Protein AF-0000000085304935 (afdb_homodimer)

Radius of gyration: 28.56 Å; Cα contacts (8 Å, |Δi|>4): 1332; chains: 2; bounding box: 66×87×58 Å

pLDDT: mean 94.13, std 6.06, range [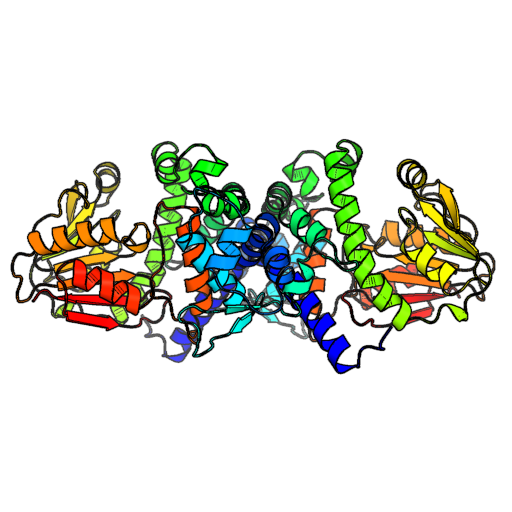39.25, 98.75]

Nearest PDB structures (foldseek):
  7v6j-assembly1_A  TM=9.167E-01  e=1.301E-33  Ligusticum chuanxiong
  5cvu-assembly2_C  TM=9.079E-01  e=6.067E-32  Clarkia breweri
  3reo-assembly1_C  TM=8.860E-01  e=3.228E-32  Clarkia breweri
  5xoh-assembly1_A-2  TM=9.089E-01  e=1.878E-29  Kitagawia praeruptora
  7vb8-assembly1_A  TM=9.303E-01  e=1.480E-28  Sorghum bicolor

Sequence (708 aa):
MSTLTKREHDEIIRGQERFLELLLGGLSSVALRCALQLNIADIINSHDGPITLSQIAQGIGSTSLNLNGLSRLMRFLVRKQIFDEVRQAEHEEPLYSLNQCSLCLLKDKSDTLAPYGMEITTPHIFSCLCNLNLSIKEGGTTSFKTYGYEIWDLLNHDPQENKSFNESMACLTAIEIDAIMSSYDFSSLKGTLVDVAGGIGVTLNKIVTTYPHLKGINFDLPRVISSAPSYEGVSHVEGDMLTYVPPGDSFLIKKILHNWGDDKCVQLLRNCGESMINKRSGKVIIVDIILNPKGEDVFDEVRINMDMVMLAFFDGGKERTEVEWKKVLEEAGFPHYNFIKTPSFVSIIEAYMEMSTLTKREHDEIIRGQERFLELLLGGLSSVALRCALQLNIADIINSHDGPITLSQIAQGIGSTSLNLNGLSRLMRFLVRKQIFDEVRQAEHEEPLYSLNQCSLCLLKDKSDTLAPYGMEITTPHIFSCLCNLNLSIKEGGTTSFKTYGYEIWDLLNHDPQENKSFNESMACLTAIEIDAIMSSYDFSSLKGTLVDVAGGIGVTLNKIVTTYPHLKGINFDLPRVISSAPSYEGVSHVEGDMLTYVPPGDSFLIKKILHNWGDDKCVQLLRNCGESMINKRSGKVIIVDIILNPKGEDVFDEVRINMDMVMLAFFDGGKERTEVEWKKVLEEAGFPHYNFIKTPSFVSIIEAYME

InterPro domains:
  IPR001077 O-methyltransferase, C-terminal domain [PF00891] (136-334)
  IPR012967 Caffeic acid 3-O-methyltransferase-like, dimerisation domain [PF08100] (21-108)
  IPR016461 O-methyltransferase-like [PIRSF005739] (4-353)
  IPR016461 O-methyltransferase-like [PS51683] (20-353)
  IPR016461 O-methyltransferase-like [PTHR11746] (29-334)
  IPR029063 S-adenosyl-L-methionine-dependent methyltransferase superfamily [G3DSA:3.40.50.150] (107-353)
  IPR029063 S-adenosyl-L-methionine-dependent methyltransferase superfamily [SSF53335] (110-352)
  IPR036388 Winged helix-like DNA-binding domain superfamily [G3DSA:1.10.10.10] (2-105)
  IPR036390 Winged helix DNA-binding domain superfamily [SSF46785] (9-109)

Structure (mmCIF, N/CA/C/O backbone):
data_AF-0000000085304935-model_v1
#
loop_
_entity.id
_entity.type
_entity.pdbx_description
1 polymer O-methyltransferase
#
loop_
_atom_site.group_PDB
_atom_site.id
_atom_site.type_symbol
_atom_site.label_atom_id
_atom_site.label_alt_id
_atom_site.label_comp_id
_atom_site.label_asym_id
_atom_site.label_entity_id
_atom_site.label_seq_id
_atom_site.pdbx_PDB_ins_code
_atom_site.Cartn_x
_atom_site.Cartn_y
_atom_site.Cartn_z
_atom_site.occupancy
_atom_site.B_iso_or_equiv
_atom_site.auth_seq_id
_atom_site.auth_comp_id
_atom_site.auth_asym_id
_atom_site.auth_atom_id
_atom_site.pdbx_PDB_model_num
ATOM 1 N N . MET A 1 1 ? 23.766 30.328 0.662 1 39.25 1 MET A N 1
ATOM 2 C CA . MET A 1 1 ? 23 29.125 0.379 1 39.25 1 MET A CA 1
ATOM 3 C C . MET A 1 1 ? 22.453 29.141 -1.047 1 39.25 1 MET A C 1
ATOM 5 O O . MET A 1 1 ? 21.703 30.047 -1.415 1 39.25 1 MET A O 1
ATOM 9 N N . SER A 1 2 ? 23.094 28.625 -1.931 1 50.12 2 SER A N 1
ATOM 10 C CA . SER A 1 2 ? 22.828 28.734 -3.361 1 50.12 2 SER A CA 1
ATOM 11 C C . SER A 1 2 ? 21.344 28.5 -3.662 1 50.12 2 SER A C 1
ATOM 13 O O . SER A 1 2 ? 20.75 27.547 -3.152 1 50.12 2 SER A O 1
ATOM 15 N N . THR A 1 3 ? 20.594 29.516 -3.994 1 66.94 3 THR A N 1
ATOM 16 C CA . THR A 1 3 ? 19.188 29.625 -4.312 1 66.94 3 THR A CA 1
ATOM 17 C C . THR A 1 3 ? 18.781 28.547 -5.328 1 66.94 3 THR A C 1
ATOM 19 O O . THR A 1 3 ? 19.344 28.484 -6.418 1 66.94 3 THR A O 1
ATOM 22 N N . LEU A 1 4 ? 18.188 27.453 -4.895 1 76.25 4 LEU A N 1
ATOM 23 C CA . LEU A 1 4 ? 17.688 26.422 -5.797 1 76.25 4 LEU A CA 1
ATOM 24 C C . LEU A 1 4 ? 16.953 27.062 -6.977 1 76.25 4 LEU A C 1
ATOM 26 O O . LEU A 1 4 ? 16.234 28.047 -6.812 1 76.25 4 LEU A O 1
ATOM 30 N N . THR A 1 5 ? 17.297 26.641 -8.172 1 85.31 5 THR A N 1
ATOM 31 C CA . THR A 1 5 ? 16.516 27.016 -9.344 1 85.31 5 THR A CA 1
ATOM 32 C C . THR A 1 5 ? 15.094 26.5 -9.227 1 85.31 5 THR A C 1
ATOM 34 O O . THR A 1 5 ? 14.805 25.625 -8.391 1 85.31 5 THR A O 1
ATOM 37 N N . LYS A 1 6 ? 14.211 27.125 -9.945 1 85.44 6 LYS A N 1
ATOM 38 C CA . LYS A 1 6 ? 12.828 26.656 -9.969 1 85.44 6 LYS A CA 1
ATOM 39 C C . LYS A 1 6 ? 12.758 25.156 -10.297 1 85.44 6 LYS A C 1
ATOM 41 O O . LYS A 1 6 ? 11.969 24.422 -9.695 1 85.44 6 LYS A O 1
ATOM 46 N N . ARG A 1 7 ? 13.594 24.766 -11.258 1 85.44 7 ARG A N 1
ATOM 47 C CA . ARG A 1 7 ? 13.617 23.359 -11.672 1 85.44 7 ARG A CA 1
ATOM 48 C C . ARG A 1 7 ? 14.016 22.453 -10.523 1 85.44 7 ARG A C 1
ATOM 50 O O . ARG A 1 7 ? 13.43 21.391 -10.328 1 85.44 7 ARG A O 1
ATOM 57 N N . GLU A 1 8 ? 15.031 22.797 -9.852 1 88.5 8 GLU A N 1
ATOM 58 C CA . GLU A 1 8 ? 15.508 22.016 -8.719 1 88.5 8 GLU A CA 1
ATOM 59 C C . GLU A 1 8 ? 14.445 21.906 -7.633 1 88.5 8 GLU A C 1
ATOM 61 O O . GLU A 1 8 ? 14.258 20.844 -7.039 1 88.5 8 GLU A O 1
ATOM 66 N N . HIS A 1 9 ? 13.805 23.016 -7.445 1 88.62 9 HIS A N 1
ATOM 67 C CA . HIS A 1 9 ? 12.719 23.016 -6.465 1 88.62 9 HIS A CA 1
ATOM 68 C C . HIS A 1 9 ? 11.602 22.062 -6.871 1 88.62 9 HIS A C 1
ATOM 70 O O . HIS A 1 9 ? 11.078 21.328 -6.039 1 88.62 9 HIS A O 1
ATOM 76 N N . ASP A 1 10 ? 11.281 22.094 -8.094 1 90.88 10 ASP A N 1
ATOM 77 C CA . ASP A 1 10 ? 10.234 21.219 -8.617 1 90.88 10 ASP A CA 1
ATOM 78 C C . ASP A 1 10 ? 10.617 19.75 -8.484 1 90.88 10 ASP A C 1
ATOM 80 O O . ASP A 1 10 ? 9.766 18.906 -8.203 1 90.88 10 ASP A O 1
ATOM 84 N N . GLU A 1 11 ? 11.883 19.5 -8.672 1 92.75 11 GLU A N 1
ATOM 85 C CA . GLU A 1 11 ? 12.359 18.125 -8.562 1 92.75 11 GLU A CA 1
ATOM 86 C C . GLU A 1 11 ? 12.281 17.625 -7.117 1 92.75 11 GLU A C 1
ATOM 88 O O . GLU A 1 11 ? 11.969 16.469 -6.871 1 92.75 11 GLU A O 1
ATOM 93 N N . ILE A 1 12 ? 12.594 18.516 -6.219 1 92.56 12 ILE A N 1
ATOM 94 C CA . ILE A 1 12 ? 12.5 18.172 -4.805 1 92.56 12 ILE A CA 1
ATOM 95 C C . ILE A 1 12 ? 11.055 17.844 -4.438 1 92.56 12 ILE A C 1
ATOM 97 O O . ILE A 1 12 ? 10.781 16.844 -3.781 1 92.56 12 ILE A O 1
ATOM 101 N N . ILE A 1 13 ? 10.156 18.641 -4.918 1 92.81 13 ILE A N 1
ATOM 102 C CA . ILE A 1 13 ? 8.734 18.469 -4.641 1 92.81 13 ILE A CA 1
ATOM 103 C C . ILE A 1 13 ? 8.234 17.156 -5.238 1 92.81 13 ILE A C 1
ATOM 105 O O . ILE A 1 13 ? 7.5 16.422 -4.59 1 92.81 13 ILE A O 1
ATOM 109 N N . ARG A 1 14 ? 8.711 16.891 -6.402 1 93.69 14 ARG A N 1
ATOM 110 C CA . ARG A 1 14 ? 8.312 15.648 -7.055 1 93.69 14 ARG A CA 1
ATOM 111 C C . ARG A 1 14 ? 8.852 14.43 -6.305 1 93.69 14 ARG A C 1
ATOM 113 O O . ARG A 1 14 ? 8.188 13.391 -6.238 1 93.69 14 ARG A O 1
ATOM 120 N N . GLY A 1 15 ? 10.047 14.531 -5.801 1 95.38 15 GLY A N 1
ATOM 121 C CA . GLY A 1 15 ? 10.617 13.477 -4.984 1 95.38 15 GLY A CA 1
ATOM 122 C C . GLY A 1 15 ? 9.836 13.211 -3.711 1 95.38 15 GLY A C 1
ATOM 123 O O . GLY A 1 15 ? 9.57 12.062 -3.361 1 95.38 15 GLY A O 1
ATOM 124 N N . GLN A 1 16 ? 9.414 14.281 -3.045 1 95.25 16 GLN A N 1
ATOM 125 C CA . GLN A 1 16 ? 8.617 14.172 -1.824 1 95.25 16 GLN A CA 1
ATOM 126 C C . GLN A 1 16 ? 7.25 13.562 -2.109 1 95.25 16 GLN A C 1
ATOM 128 O O . GLN A 1 16 ? 6.781 12.703 -1.359 1 95.25 16 GLN A O 1
ATOM 133 N N . GLU A 1 17 ? 6.684 14.023 -3.211 1 95.94 17 GLU A N 1
ATOM 134 C CA . GLU A 1 17 ? 5.391 13.492 -3.621 1 95.94 17 GLU A CA 1
ATOM 135 C C . GLU A 1 17 ? 5.477 11.992 -3.904 1 95.94 17 GLU A C 1
ATOM 137 O O . GLU A 1 17 ? 4.625 11.219 -3.455 1 95.94 17 GLU A O 1
ATOM 142 N N . ARG A 1 18 ? 6.457 11.625 -4.637 1 96.25 18 ARG A N 1
ATOM 143 C CA . ARG A 1 18 ? 6.652 10.219 -4.969 1 96.25 18 ARG A CA 1
ATOM 144 C C . ARG A 1 18 ? 6.852 9.383 -3.711 1 96.25 18 ARG A C 1
ATOM 146 O O . ARG A 1 18 ? 6.27 8.305 -3.574 1 96.25 18 ARG A O 1
ATOM 153 N N . PHE A 1 19 ? 7.672 9.898 -2.83 1 97.69 19 PHE A N 1
ATOM 154 C CA . PHE A 1 19 ? 7.922 9.219 -1.565 1 97.69 19 PHE A CA 1
ATOM 155 C C . PHE A 1 19 ? 6.625 9.008 -0.798 1 97.69 19 PHE A C 1
ATOM 157 O O . PHE A 1 19 ? 6.309 7.883 -0.401 1 97.69 19 PHE A O 1
ATOM 164 N N . LEU A 1 20 ? 5.848 10.023 -0.628 1 97.69 20 LEU A N 1
ATOM 165 C CA . LEU A 1 20 ? 4.629 9.961 0.171 1 97.69 20 LEU A CA 1
ATOM 166 C C . LEU A 1 20 ? 3.576 9.094 -0.511 1 97.69 20 LEU A C 1
ATOM 168 O O . LEU A 1 20 ? 2.846 8.359 0.155 1 97.69 20 LEU A O 1
ATOM 172 N N . GLU A 1 21 ? 3.512 9.195 -1.808 1 96.56 21 GLU A N 1
ATOM 173 C CA . GLU A 1 21 ? 2.561 8.383 -2.562 1 96.56 21 GLU A CA 1
ATOM 174 C C . GLU A 1 21 ? 2.82 6.895 -2.365 1 96.56 21 GLU A C 1
ATOM 176 O O . GLU A 1 21 ? 1.894 6.125 -2.098 1 96.56 21 GLU A O 1
ATOM 181 N N . LEU A 1 22 ? 4.055 6.484 -2.475 1 97.25 22 LEU A N 1
ATOM 182 C CA . LEU A 1 22 ? 4.418 5.078 -2.32 1 97.25 22 LEU A CA 1
ATOM 183 C C . LEU A 1 22 ? 4.266 4.637 -0.868 1 97.25 22 LEU A C 1
ATOM 185 O O . LEU A 1 22 ? 3.816 3.521 -0.599 1 97.25 22 LEU A O 1
ATOM 189 N N . LEU A 1 23 ? 4.617 5.535 0.015 1 97.88 23 LEU A N 1
ATOM 190 C CA . LEU A 1 23 ? 4.543 5.238 1.441 1 97.88 23 LEU A CA 1
ATOM 191 C C . LEU A 1 23 ? 3.105 4.973 1.869 1 97.88 23 LEU A C 1
ATOM 193 O O . LEU A 1 23 ? 2.848 4.074 2.67 1 97.88 23 LEU A O 1
ATOM 197 N N . LEU A 1 24 ? 2.186 5.703 1.32 1 97.38 24 LEU A N 1
ATOM 198 C CA . LEU A 1 24 ? 0.783 5.609 1.71 1 97.38 24 LEU A CA 1
ATOM 199 C C . LEU A 1 24 ? 0.027 4.656 0.789 1 97.38 24 LEU A C 1
ATOM 201 O O . LEU A 1 24 ? -1.204 4.59 0.832 1 97.38 24 LEU A O 1
ATOM 205 N N . GLY A 1 25 ? 0.76 3.932 -0.048 1 94.44 25 GLY A N 1
ATOM 206 C CA . GLY A 1 25 ? 0.155 3.033 -1.018 1 94.44 25 GLY A CA 1
ATOM 207 C C . GLY A 1 25 ? -0.678 1.938 -0.377 1 94.44 25 GLY A C 1
ATOM 208 O O . GLY A 1 25 ? -1.631 1.442 -0.982 1 94.44 25 GLY A O 1
ATOM 209 N N . GLY A 1 26 ? -0.376 1.583 0.882 1 95.88 26 GLY A N 1
ATOM 210 C CA . GLY A 1 26 ? -1.104 0.546 1.595 1 95.88 26 GLY A CA 1
ATOM 211 C C . GLY A 1 26 ? -2.549 0.917 1.877 1 95.88 26 GLY A C 1
ATOM 212 O O . GLY A 1 26 ? -3.373 0.047 2.162 1 95.88 26 GLY A O 1
ATOM 213 N N . LEU A 1 27 ? -2.912 2.178 1.748 1 97.5 27 LEU A N 1
ATOM 214 C CA . LEU A 1 27 ? -4.277 2.611 2.031 1 97.5 27 LEU A CA 1
ATOM 215 C C . LEU A 1 27 ? -5.242 2.1 0.966 1 97.5 27 LEU A C 1
ATOM 217 O O . LEU A 1 27 ? -6.43 1.908 1.238 1 97.5 27 LEU A O 1
ATOM 221 N N . SER A 1 28 ? -4.77 1.862 -0.276 1 97.5 28 SER A N 1
ATOM 222 C CA . SER A 1 28 ? -5.613 1.242 -1.293 1 97.5 28 SER A CA 1
ATOM 223 C C . SER A 1 28 ? -5.988 -0.185 -0.905 1 97.5 28 SER A C 1
ATOM 225 O O . SER A 1 28 ? -7.125 -0.613 -1.117 1 97.5 28 SER A O 1
ATOM 227 N N . SER A 1 29 ? -5.004 -0.912 -0.339 1 97.38 29 SER A N 1
ATOM 228 C CA . SER A 1 29 ? -5.266 -2.268 0.134 1 97.38 29 SER A CA 1
ATOM 229 C C . SER A 1 29 ? -6.309 -2.271 1.248 1 97.38 29 SER A C 1
ATOM 231 O O . SER A 1 29 ? -7.227 -3.094 1.242 1 97.38 29 SER A O 1
ATOM 233 N N . VAL A 1 30 ? -6.152 -1.321 2.137 1 97.06 30 VAL A N 1
ATOM 234 C CA . VAL A 1 30 ? -7.047 -1.192 3.281 1 97.06 30 VAL A CA 1
ATOM 235 C C . VAL A 1 30 ? -8.453 -0.833 2.803 1 97.06 30 VAL A C 1
ATOM 237 O O . VAL A 1 30 ? -9.445 -1.359 3.316 1 97.06 30 VAL A O 1
ATOM 240 N N . ALA A 1 31 ? -8.516 0.048 1.853 1 98.25 31 ALA A N 1
ATOM 241 C CA . ALA A 1 31 ? -9.805 0.468 1.317 1 98.25 31 ALA A CA 1
ATOM 242 C C . ALA A 1 31 ? -10.516 -0.693 0.628 1 98.25 31 ALA A C 1
ATOM 244 O O . ALA A 1 31 ? -11.734 -0.844 0.752 1 98.25 31 ALA A O 1
ATOM 245 N N . LEU A 1 32 ? -9.797 -1.498 -0.101 1 98.44 32 LEU A N 1
ATOM 246 C CA . LEU A 1 32 ? -10.367 -2.668 -0.758 1 98.44 32 LEU A CA 1
ATOM 247 C C . LEU A 1 32 ? -10.883 -3.672 0.269 1 98.44 32 LEU A C 1
ATOM 249 O O . LEU A 1 32 ? -11.977 -4.223 0.113 1 98.44 32 LEU A O 1
ATOM 253 N N . ARG A 1 33 ? -10.102 -3.902 1.305 1 98 33 ARG A N 1
ATOM 254 C CA . ARG A 1 33 ? -10.539 -4.781 2.383 1 98 33 ARG A CA 1
ATOM 255 C C . ARG A 1 33 ? -11.82 -4.262 3.023 1 98 33 ARG A C 1
ATOM 257 O O . ARG A 1 33 ? -12.75 -5.031 3.275 1 98 33 ARG A O 1
ATOM 264 N N . CYS A 1 34 ? -11.852 -2.967 3.264 1 98.56 34 CYS A N 1
ATOM 265 C CA . CYS A 1 34 ? -13.031 -2.344 3.852 1 98.56 34 CYS A CA 1
ATOM 266 C C . CYS A 1 34 ? -14.25 -2.539 2.963 1 98.56 34 CYS A C 1
ATOM 268 O O . CYS A 1 34 ? -15.336 -2.877 3.449 1 98.56 34 CYS A O 1
ATOM 270 N N . ALA A 1 35 ? -14.109 -2.301 1.646 1 98.75 35 ALA A N 1
ATOM 271 C CA . ALA A 1 35 ? -15.195 -2.484 0.689 1 98.75 35 ALA A CA 1
ATOM 272 C C . ALA A 1 35 ? -15.703 -3.922 0.706 1 98.75 35 ALA A C 1
ATOM 274 O O . ALA A 1 35 ? -16.906 -4.164 0.602 1 98.75 35 ALA A O 1
ATOM 275 N N . LEU A 1 36 ? -14.781 -4.871 0.833 1 98.5 36 LEU A N 1
ATOM 276 C CA . LEU A 1 36 ? -15.133 -6.285 0.908 1 98.5 36 LEU A CA 1
ATOM 277 C C . LEU A 1 36 ? -15.922 -6.578 2.182 1 98.5 36 LEU A C 1
ATOM 279 O O . LEU A 1 36 ? -16.953 -7.246 2.137 1 98.5 36 LEU A O 1
ATOM 283 N N . GLN A 1 37 ? -15.438 -6.047 3.283 1 98.19 37 GLN A N 1
ATOM 284 C CA . GLN A 1 37 ? -16.031 -6.336 4.586 1 98.19 37 GLN A CA 1
ATOM 285 C C . GLN A 1 37 ? -17.406 -5.68 4.723 1 98.19 37 GLN A C 1
ATOM 287 O O . GLN A 1 37 ? -18.281 -6.199 5.418 1 98.19 37 GLN A O 1
ATOM 292 N N . LEU A 1 38 ? -17.609 -4.602 4.023 1 98.56 38 LEU A N 1
ATOM 293 C CA . LEU A 1 38 ? -18.906 -3.908 4.059 1 98.56 38 LEU A CA 1
ATOM 294 C C . LEU A 1 38 ? -19.812 -4.402 2.941 1 98.56 38 LEU A C 1
ATOM 296 O O . LEU A 1 38 ? -20.938 -3.93 2.803 1 98.56 38 LEU A O 1
ATOM 300 N N . ASN A 1 39 ? -19.359 -5.297 2.072 1 98.44 39 ASN A N 1
ATOM 301 C CA . ASN A 1 39 ? -20.109 -5.922 0.987 1 98.44 39 ASN A CA 1
ATOM 302 C C . ASN A 1 39 ? -20.578 -4.891 -0.03 1 98.44 39 ASN A C 1
ATOM 304 O O . ASN A 1 39 ? -21.688 -5.008 -0.569 1 98.44 39 ASN A O 1
ATOM 308 N N . ILE A 1 40 ? -19.797 -3.875 -0.303 1 98.75 40 ILE A N 1
ATOM 309 C CA . ILE A 1 40 ? -20.234 -2.732 -1.099 1 98.75 40 ILE A CA 1
ATOM 310 C C . ILE A 1 40 ? -20.531 -3.182 -2.529 1 98.75 40 ILE A C 1
ATOM 312 O O . ILE A 1 40 ? -21.578 -2.848 -3.094 1 98.75 40 ILE A O 1
ATOM 316 N N . ALA A 1 41 ? -19.594 -3.92 -3.137 1 98.69 41 ALA A N 1
ATOM 317 C CA . ALA A 1 41 ? -19.781 -4.371 -4.512 1 98.69 41 ALA A CA 1
ATOM 318 C C . ALA A 1 41 ? -21.031 -5.246 -4.637 1 98.69 41 ALA A C 1
ATOM 320 O O . ALA A 1 41 ? -21.812 -5.102 -5.582 1 98.69 41 ALA A O 1
ATOM 321 N N . ASP A 1 42 ? -21.219 -6.137 -3.678 1 98.69 42 ASP A N 1
ATOM 322 C CA . ASP A 1 42 ? -22.375 -7.027 -3.693 1 98.69 42 ASP A CA 1
ATOM 323 C C . ASP A 1 42 ? -23.672 -6.242 -3.543 1 98.69 42 ASP A C 1
ATOM 325 O O . ASP A 1 42 ? -24.672 -6.57 -4.172 1 98.69 42 ASP A O 1
ATOM 329 N N . ILE A 1 43 ? -23.672 -5.25 -2.672 1 98.62 43 ILE A N 1
ATOM 330 C CA . ILE A 1 43 ? -24.844 -4.395 -2.477 1 98.62 43 ILE A CA 1
ATOM 331 C C . ILE A 1 43 ? -25.188 -3.693 -3.785 1 98.62 43 ILE A C 1
ATOM 333 O O . ILE A 1 43 ? -26.344 -3.709 -4.215 1 98.62 43 ILE A O 1
ATOM 337 N N . ILE A 1 44 ? -24.219 -3.07 -4.445 1 98.31 44 ILE A N 1
ATOM 338 C CA . ILE A 1 44 ? -24.469 -2.375 -5.707 1 98.31 44 ILE A CA 1
ATOM 339 C C . ILE A 1 44 ? -24.969 -3.367 -6.754 1 98.31 44 ILE A C 1
ATOM 341 O O . ILE A 1 44 ? -25.922 -3.078 -7.488 1 98.31 44 ILE A O 1
ATOM 345 N N . ASN A 1 45 ? -24.344 -4.543 -6.797 1 98 45 ASN A N 1
ATOM 346 C CA . ASN A 1 45 ? -24.688 -5.57 -7.773 1 98 45 ASN A CA 1
ATOM 347 C C . ASN A 1 45 ? -26.125 -6.066 -7.594 1 98 45 ASN A C 1
ATOM 349 O O . ASN A 1 45 ? -26.719 -6.613 -8.523 1 98 45 ASN A O 1
ATOM 353 N N . SER A 1 46 ? -26.703 -5.949 -6.457 1 97.75 46 SER A N 1
ATOM 354 C CA . SER A 1 46 ? -28.031 -6.445 -6.164 1 97.75 46 SER A CA 1
ATOM 355 C C . SER A 1 46 ? -29.109 -5.508 -6.707 1 97.75 46 SER A C 1
ATOM 357 O O . SER A 1 46 ? -30.297 -5.828 -6.68 1 97.75 46 SER A O 1
ATOM 359 N N . HIS A 1 47 ? -28.734 -4.375 -7.234 1 96.56 47 HIS A N 1
ATOM 360 C CA . HIS A 1 47 ? -29.656 -3.41 -7.828 1 96.56 47 HIS A CA 1
ATOM 361 C C . HIS A 1 47 ? -29.531 -3.389 -9.344 1 96.56 47 HIS A C 1
ATOM 363 O O . HIS A 1 47 ? -28.516 -3.814 -9.898 1 96.56 47 HIS A O 1
ATOM 369 N N . ASP A 1 48 ? -30.672 -2.895 -9.945 1 93 48 ASP A N 1
ATOM 370 C CA . ASP A 1 48 ? -30.656 -2.732 -11.398 1 93 48 ASP A CA 1
ATOM 371 C C . ASP A 1 48 ? -30.016 -1.404 -11.797 1 93 48 ASP A C 1
ATOM 373 O O . ASP A 1 48 ? -30.703 -0.38 -11.875 1 93 48 ASP A O 1
ATOM 377 N N . GLY A 1 49 ? -28.703 -1.378 -11.812 1 93 49 GLY A N 1
ATOM 378 C CA . GLY A 1 49 ? -28.031 -0.169 -12.25 1 93 49 GLY A CA 1
ATOM 379 C C . GLY A 1 49 ? -27.312 0.551 -11.117 1 93 49 GLY A C 1
ATOM 380 O O . GLY A 1 49 ? -27.156 -0.003 -10.023 1 93 49 GLY A O 1
ATOM 381 N N . PRO A 1 50 ? -26.844 1.805 -11.375 1 96.19 50 PRO A N 1
ATOM 382 C CA . PRO A 1 50 ? -26.141 2.598 -10.367 1 96.19 50 PRO A CA 1
ATOM 383 C C . PRO A 1 50 ? -27.047 2.986 -9.195 1 96.19 50 PRO A C 1
ATOM 385 O O . PRO A 1 50 ? -28.234 3.205 -9.375 1 96.19 50 PRO A O 1
ATOM 388 N N . ILE A 1 51 ? -26.453 3.098 -8.023 1 97 51 ILE A N 1
ATOM 389 C CA . ILE A 1 51 ? -27.266 3.373 -6.848 1 97 51 ILE A CA 1
ATOM 390 C C . ILE A 1 51 ? -26.641 4.5 -6.035 1 97 51 ILE A C 1
ATOM 392 O O . ILE A 1 51 ? -25.469 4.828 -6.227 1 97 51 ILE A O 1
ATOM 396 N N . THR A 1 52 ? -27.422 5.074 -5.129 1 96.19 52 THR A N 1
ATOM 397 C CA . THR A 1 52 ? -26.984 6.211 -4.32 1 96.19 52 THR A CA 1
ATOM 398 C C . THR A 1 52 ? -26.219 5.738 -3.094 1 96.19 52 THR A C 1
ATOM 400 O O . THR A 1 52 ? -26.234 4.551 -2.76 1 96.19 52 THR A O 1
ATOM 403 N N . LEU A 1 53 ? -25.578 6.703 -2.43 1 96.69 53 LEU A N 1
ATOM 404 C CA . LEU A 1 53 ? -24.906 6.418 -1.165 1 96.69 53 LEU A CA 1
ATOM 405 C C . LEU A 1 53 ? -25.891 5.895 -0.131 1 96.69 53 LEU A C 1
ATOM 407 O O . LEU A 1 53 ? -25.578 5 0.65 1 96.69 53 LEU A O 1
ATOM 411 N N . SER A 1 54 ? -27.047 6.496 -0.096 1 95.75 54 SER A N 1
ATOM 412 C CA . SER A 1 54 ? -28.094 6.098 0.847 1 95.75 54 SER A CA 1
ATOM 413 C C . SER A 1 54 ? -28.5 4.645 0.641 1 95.75 54 SER A C 1
ATOM 415 O O . SER A 1 54 ? -28.75 3.922 1.607 1 95.75 54 SER A O 1
ATOM 417 N N . GLN A 1 55 ? -28.578 4.23 -0.614 1 96.62 55 GLN A N 1
ATOM 418 C CA . GLN A 1 55 ? -28.922 2.846 -0.915 1 96.62 55 GLN A CA 1
ATOM 419 C C . GLN A 1 55 ? -27.812 1.895 -0.488 1 96.62 55 GLN A C 1
ATOM 421 O O . GLN A 1 55 ? -28.078 0.795 0.002 1 96.62 55 GLN A O 1
ATOM 426 N N . ILE A 1 56 ? -26.578 2.285 -0.698 1 98.19 56 ILE A N 1
ATOM 427 C CA . ILE A 1 56 ? -25.469 1.486 -0.214 1 98.19 56 ILE A CA 1
ATOM 428 C C . ILE A 1 56 ? -25.531 1.364 1.307 1 98.19 56 ILE A C 1
ATOM 430 O O . ILE A 1 56 ? -25.375 0.271 1.855 1 98.19 56 ILE A O 1
ATOM 434 N N . ALA A 1 57 ? -25.797 2.506 1.982 1 97.81 57 ALA A N 1
ATOM 435 C CA . ALA A 1 57 ? -25.922 2.537 3.438 1 97.81 57 ALA A CA 1
ATOM 436 C C . ALA A 1 57 ? -27.016 1.591 3.92 1 97.81 57 ALA A C 1
ATOM 438 O O . ALA A 1 57 ? -26.828 0.858 4.895 1 97.81 57 ALA A O 1
ATOM 439 N N . GLN A 1 58 ? -28.125 1.623 3.256 1 97.56 58 GLN A N 1
ATOM 440 C CA . GLN A 1 58 ? -29.234 0.745 3.6 1 97.56 58 GLN A CA 1
ATOM 441 C C . GLN A 1 58 ? -28.859 -0.723 3.441 1 97.56 58 GLN A C 1
ATOM 443 O O . GLN A 1 58 ? -29.234 -1.564 4.254 1 97.56 58 GLN A O 1
ATOM 448 N N . GLY A 1 59 ? -28.125 -1.021 2.387 1 98.19 59 GLY A N 1
ATOM 449 C CA . GLY A 1 59 ? -27.672 -2.383 2.152 1 98.19 59 GLY A CA 1
ATOM 450 C C . GLY A 1 59 ? -26.719 -2.893 3.229 1 98.19 59 GLY A C 1
ATOM 451 O O . GLY A 1 59 ? -26.703 -4.09 3.529 1 98.19 59 GLY A O 1
ATOM 452 N N . ILE A 1 60 ? -25.891 -2.012 3.744 1 97.88 60 ILE A N 1
ATOM 453 C CA . ILE A 1 60 ? -24.984 -2.393 4.82 1 97.88 60 ILE A CA 1
ATOM 454 C C . ILE A 1 60 ? -25.781 -2.75 6.07 1 97.88 60 ILE A C 1
ATOM 456 O O . ILE A 1 60 ? -25.406 -3.648 6.824 1 97.88 60 ILE A O 1
ATOM 460 N N . GLY A 1 61 ? -26.859 -2.104 6.289 1 95.81 61 GLY A N 1
ATOM 461 C CA . GLY A 1 61 ? -27.844 -2.498 7.289 1 95.81 61 GLY A CA 1
ATOM 462 C C . GLY A 1 61 ? -27.375 -2.26 8.711 1 95.81 61 GLY A C 1
ATOM 463 O O . GLY A 1 61 ? -27.641 -3.068 9.602 1 95.81 61 GLY A O 1
ATOM 464 N N . SER A 1 62 ? -26.703 -1.201 8.984 1 95.62 62 SER A N 1
ATOM 465 C CA . SER A 1 62 ? -26.266 -0.854 10.328 1 95.62 62 SER A CA 1
ATOM 466 C C . SER A 1 62 ? -27.031 0.343 10.875 1 95.62 62 SER A C 1
ATOM 468 O O . SER A 1 62 ? -27.234 1.332 10.172 1 95.62 62 SER A O 1
ATOM 470 N N . THR A 1 63 ? -27.5 0.287 12.133 1 93.81 63 THR A N 1
ATOM 471 C CA . THR A 1 63 ? -28.281 1.3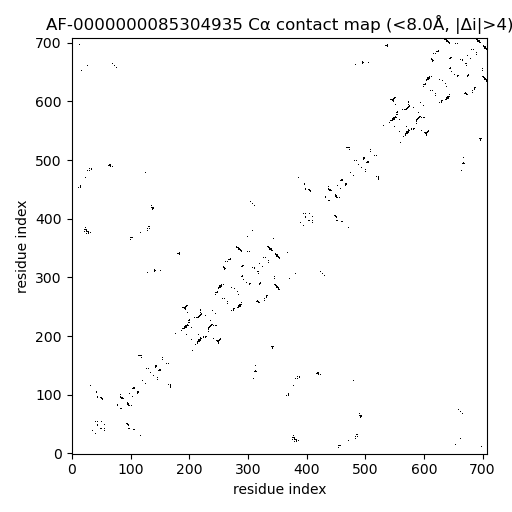45 12.766 1 93.81 63 THR A CA 1
ATOM 472 C C . THR A 1 63 ? -27.375 2.506 13.18 1 93.81 63 THR A C 1
ATOM 474 O O . THR A 1 63 ? -27.859 3.609 13.438 1 93.81 63 THR A O 1
ATOM 477 N N . SER A 1 64 ? -26.172 2.301 13.219 1 94.5 64 SER A N 1
ATOM 478 C CA . SER A 1 64 ? -25.234 3.326 13.672 1 94.5 64 SER A CA 1
ATOM 479 C C . SER A 1 64 ? -24.219 3.65 12.594 1 94.5 64 SER A C 1
ATOM 481 O O . SER A 1 64 ? -23.094 4.051 12.898 1 94.5 64 SER A O 1
ATOM 483 N N . LEU A 1 65 ? -24.609 3.457 11.391 1 96.75 65 LEU A N 1
ATOM 484 C CA . LEU A 1 65 ? -23.688 3.643 10.273 1 96.75 65 LEU A CA 1
ATOM 485 C C . LEU A 1 65 ? -23.172 5.074 10.227 1 96.75 65 LEU A C 1
ATOM 487 O O . LEU A 1 65 ? -23.953 6.027 10.32 1 96.75 65 LEU A O 1
ATOM 491 N N . ASN A 1 66 ? -21.859 5.184 10.18 1 96.38 66 ASN A N 1
ATOM 492 C CA . ASN A 1 66 ? -21.203 6.469 9.93 1 96.38 66 ASN A CA 1
ATOM 493 C C . ASN A 1 66 ? -21.281 6.848 8.453 1 96.38 66 ASN A C 1
ATOM 495 O O . ASN A 1 66 ? -20.344 6.594 7.695 1 96.38 66 ASN A O 1
ATOM 499 N N . LEU A 1 67 ? -22.328 7.551 8.086 1 95.81 67 LEU A N 1
ATOM 500 C CA . LEU A 1 67 ? -22.594 7.879 6.695 1 95.81 67 LEU A CA 1
ATOM 501 C C . LEU A 1 67 ? -21.5 8.75 6.113 1 95.81 67 LEU A C 1
ATOM 503 O O . LEU A 1 67 ? -21.141 8.625 4.938 1 95.81 67 LEU A O 1
ATOM 507 N N . ASN A 1 68 ? -21 9.664 6.922 1 94.81 68 ASN A N 1
ATOM 508 C CA . ASN A 1 68 ? -19.891 10.508 6.477 1 94.81 68 ASN A CA 1
ATOM 509 C C . ASN A 1 68 ? -18.656 9.68 6.141 1 94.81 68 ASN A C 1
ATOM 511 O O . ASN A 1 68 ? -18 9.922 5.125 1 94.81 68 ASN A O 1
ATOM 515 N N . GLY A 1 69 ? -18.328 8.703 7.051 1 96.44 69 GLY A N 1
ATOM 516 C CA . GLY A 1 69 ? -17.234 7.801 6.785 1 96.44 69 GLY A CA 1
ATOM 517 C C . GLY A 1 69 ? -17.422 6.977 5.527 1 96.44 69 GLY A C 1
ATOM 518 O O . GLY A 1 69 ? -16.469 6.797 4.75 1 96.44 69 GLY A O 1
ATOM 519 N N . LEU A 1 70 ? -18.656 6.512 5.32 1 97.81 70 LEU A N 1
ATOM 520 C CA . LEU A 1 70 ? -18.969 5.754 4.113 1 97.81 70 LEU A CA 1
ATOM 521 C C . LEU A 1 70 ? -18.781 6.613 2.867 1 97.81 70 LEU A C 1
ATOM 523 O O . LEU A 1 70 ? -18.219 6.152 1.867 1 97.81 70 LEU A O 1
ATOM 527 N N . SER A 1 71 ? -19.234 7.816 2.906 1 96.75 71 SER A N 1
ATOM 528 C CA . SER A 1 71 ? -19.094 8.742 1.791 1 96.75 71 SER A CA 1
ATOM 529 C C . SER A 1 71 ? -17.625 8.969 1.437 1 96.75 71 SER A C 1
ATOM 531 O O . SER A 1 71 ? -17.266 9 0.259 1 96.75 71 SER A O 1
ATOM 533 N N . ARG A 1 72 ? -16.797 9.156 2.391 1 96.81 72 ARG A N 1
ATOM 534 C CA . ARG A 1 72 ? -15.375 9.406 2.189 1 96.81 72 ARG A CA 1
ATOM 535 C C . ARG A 1 72 ? -14.672 8.156 1.655 1 96.81 72 ARG A C 1
ATOM 537 O O . ARG A 1 72 ? -13.781 8.258 0.811 1 96.81 72 ARG A O 1
ATOM 544 N N . LEU A 1 73 ? -15.055 6.957 2.182 1 97.94 73 LEU A N 1
ATOM 545 C CA . LEU A 1 73 ? -14.539 5.711 1.616 1 97.94 73 LEU A CA 1
ATOM 546 C C . LEU A 1 73 ? -14.891 5.605 0.136 1 97.94 73 LEU A C 1
ATOM 548 O O . LEU A 1 73 ? -14.039 5.273 -0.688 1 97.94 73 LEU A O 1
ATOM 552 N N . MET A 1 74 ? -16.172 5.906 -0.198 1 98.06 74 MET A N 1
ATOM 553 C CA . MET A 1 74 ? -16.609 5.816 -1.589 1 98.06 74 MET A CA 1
ATOM 554 C C . MET A 1 74 ? -15.852 6.816 -2.459 1 98.06 74 MET A C 1
ATOM 556 O O . MET A 1 74 ? -15.477 6.5 -3.59 1 98.06 74 MET A O 1
ATOM 560 N N . ARG A 1 75 ? -15.641 8.039 -1.956 1 96.44 75 ARG A N 1
ATOM 561 C CA . ARG A 1 75 ? -14.844 9.031 -2.674 1 96.44 75 ARG A CA 1
ATOM 562 C C . ARG A 1 75 ? -13.453 8.492 -2.99 1 96.44 75 ARG A C 1
ATOM 564 O O . ARG A 1 75 ? -12.945 8.68 -4.098 1 96.44 75 ARG A O 1
ATOM 571 N N . PHE A 1 76 ? -12.859 7.883 -1.99 1 97.56 76 PHE A N 1
ATOM 572 C CA . PHE A 1 76 ? -11.531 7.301 -2.154 1 97.56 76 PHE A CA 1
ATOM 573 C C . PHE A 1 76 ? -11.555 6.203 -3.209 1 97.56 76 PHE A C 1
ATOM 575 O O . PHE A 1 76 ? -10.703 6.18 -4.102 1 97.56 76 PHE A O 1
ATOM 582 N N . LEU A 1 77 ? -12.531 5.262 -3.115 1 98.31 77 LEU A N 1
ATOM 583 C CA . LEU A 1 77 ? -12.641 4.117 -4.012 1 98.31 77 LEU A CA 1
ATOM 584 C C . LEU A 1 77 ? -12.891 4.574 -5.445 1 98.31 77 LEU A C 1
ATOM 586 O O . LEU A 1 77 ? -12.375 3.977 -6.391 1 98.31 77 LEU A O 1
ATOM 590 N N . VAL A 1 78 ? -13.625 5.633 -5.625 1 97.19 78 VAL A N 1
ATOM 591 C CA . VAL A 1 78 ? -13.883 6.195 -6.949 1 97.19 78 VAL A CA 1
ATOM 592 C C . VAL A 1 78 ? -12.609 6.844 -7.492 1 97.19 78 VAL A C 1
ATOM 594 O O . VAL A 1 78 ? -12.266 6.664 -8.664 1 97.19 78 VAL A O 1
ATOM 597 N N . ARG A 1 79 ? -11.906 7.605 -6.633 1 96.12 79 ARG A N 1
ATOM 598 C CA . ARG A 1 79 ? -10.656 8.242 -7.031 1 96.12 79 ARG A CA 1
ATOM 599 C C . ARG A 1 79 ? -9.656 7.215 -7.539 1 96.12 79 ARG A C 1
ATOM 601 O O . ARG A 1 79 ? -8.93 7.469 -8.5 1 96.12 79 ARG A O 1
ATOM 608 N N . LYS A 1 80 ? -9.648 6.059 -6.895 1 96.19 80 LYS A N 1
ATOM 609 C CA . LYS A 1 80 ? -8.719 4.992 -7.258 1 96.19 80 LYS A CA 1
ATOM 610 C C . LYS A 1 80 ? -9.266 4.168 -8.422 1 96.19 80 LYS A C 1
ATOM 612 O O . LYS A 1 80 ? -8.664 3.166 -8.812 1 96.19 80 LYS A O 1
ATOM 617 N N . GLN A 1 81 ? -10.43 4.508 -8.938 1 95.94 81 GLN A N 1
ATOM 618 C CA . GLN A 1 81 ? -11.055 3.885 -10.102 1 95.94 81 GLN A CA 1
ATOM 619 C C . GLN A 1 81 ? -11.477 2.449 -9.789 1 95.94 81 GLN A C 1
ATOM 621 O O . GLN A 1 81 ? -11.414 1.578 -10.664 1 95.94 81 GLN A O 1
ATOM 626 N N . ILE A 1 82 ? -11.828 2.205 -8.555 1 97.88 82 ILE A N 1
ATOM 627 C CA . ILE A 1 82 ? -12.336 0.898 -8.148 1 97.88 82 ILE A CA 1
ATOM 628 C C . ILE A 1 82 ? -13.836 0.823 -8.43 1 97.88 82 ILE A C 1
ATOM 630 O O . ILE A 1 82 ? -14.336 -0.204 -8.891 1 97.88 82 ILE A O 1
ATOM 634 N N . PHE A 1 83 ? -14.539 1.871 -8.117 1 98.38 83 PHE A N 1
ATOM 635 C CA . PHE A 1 83 ? -15.938 2.053 -8.477 1 98.38 83 PHE A CA 1
ATOM 636 C C . PHE A 1 83 ? -16.109 3.26 -9.391 1 98.38 83 PHE A C 1
ATOM 638 O O . PHE A 1 83 ? -15.211 4.098 -9.492 1 98.38 83 PHE A O 1
ATOM 645 N N . ASP A 1 84 ? -17.172 3.297 -10.109 1 97.62 84 ASP A N 1
ATOM 646 C CA . ASP A 1 84 ? -17.5 4.469 -10.914 1 97.62 84 ASP A CA 1
ATOM 647 C C . ASP A 1 84 ? -18.562 5.324 -10.234 1 97.62 84 ASP A C 1
ATOM 649 O O . ASP A 1 84 ? -19.438 4.805 -9.523 1 97.62 84 ASP A O 1
ATOM 653 N N . GLU A 1 85 ? -18.375 6.539 -10.32 1 95.56 85 GLU A N 1
ATOM 654 C CA . GLU A 1 85 ? -19.359 7.52 -9.883 1 95.56 85 GLU A CA 1
ATOM 655 C C . GLU A 1 85 ? -20.016 8.211 -11.078 1 95.56 85 GLU A C 1
ATOM 657 O O . GLU A 1 85 ? -19.328 8.609 -12.023 1 95.56 85 GLU A O 1
ATOM 662 N N . VAL A 1 86 ? -21.344 8.195 -11.102 1 89.81 86 VAL A N 1
ATOM 663 C CA . VAL A 1 86 ? -22.109 8.828 -12.164 1 89.81 86 VAL A CA 1
ATOM 664 C C . VAL A 1 86 ? -23 9.922 -11.578 1 89.81 86 VAL A C 1
ATOM 666 O O . VAL A 1 86 ? -23.578 9.75 -10.508 1 89.81 86 VAL A O 1
ATOM 669 N N . ARG A 1 87 ? -22.953 11.055 -12.242 1 86.25 87 ARG A N 1
ATOM 670 C CA . ARG A 1 87 ? -23.859 12.133 -11.852 1 86.25 87 ARG A CA 1
ATOM 671 C C . ARG A 1 87 ? -25.016 12.25 -12.836 1 86.25 87 ARG A C 1
ATOM 673 O O . ARG A 1 87 ? -24.812 12.297 -14.055 1 86.25 87 ARG A O 1
ATOM 680 N N . GLN A 1 88 ? -26.141 12.102 -12.344 1 82.69 88 GLN A N 1
ATOM 681 C CA . GLN A 1 88 ? -27.344 12.266 -13.148 1 82.69 88 GLN A CA 1
ATOM 682 C C . GLN A 1 88 ? -28.188 13.445 -12.648 1 82.69 88 GLN A C 1
ATOM 684 O O . GLN A 1 88 ? -28.328 13.641 -11.445 1 82.69 88 GLN A O 1
ATOM 689 N N . ALA A 1 89 ? -28.734 14.242 -13.555 1 80.81 89 ALA A N 1
ATOM 690 C CA . ALA A 1 89 ? -29.469 15.469 -13.266 1 80.81 89 ALA A CA 1
ATOM 691 C C . ALA A 1 89 ? -30.641 15.203 -12.312 1 80.81 89 ALA A C 1
ATOM 693 O O . ALA A 1 89 ? -31 16.062 -11.508 1 80.81 89 ALA A O 1
ATOM 694 N N . GLU A 1 90 ? -31.094 14.086 -12.367 1 80.5 90 GLU A N 1
ATOM 695 C CA . GLU A 1 90 ? -32.312 13.766 -11.602 1 80.5 90 GLU A CA 1
ATOM 696 C C . GLU A 1 90 ? -31.969 13.453 -10.148 1 80.5 90 GLU A C 1
ATOM 698 O O . GLU A 1 90 ? -32.844 13.414 -9.297 1 80.5 90 GLU A O 1
ATOM 703 N N . HIS A 1 91 ? -30.672 13.242 -9.938 1 77.81 91 HIS A N 1
ATOM 704 C CA . HIS A 1 91 ? -30.25 12.867 -8.594 1 77.81 91 HIS A CA 1
ATOM 705 C C . HIS A 1 91 ? -29.359 13.945 -7.973 1 77.81 91 HIS A C 1
ATOM 707 O O . HIS A 1 91 ? -28.422 14.422 -8.609 1 77.81 91 HIS A O 1
ATOM 713 N N . GLU A 1 92 ? -29.688 14.328 -6.793 1 79.06 92 GLU A N 1
ATOM 714 C CA . GLU A 1 92 ? -28.875 15.297 -6.07 1 79.06 92 GLU A CA 1
ATOM 715 C C . GLU A 1 92 ? -27.547 14.68 -5.613 1 79.06 92 GLU A C 1
ATOM 717 O O . GLU A 1 92 ? -26.5 15.336 -5.664 1 79.06 92 GLU A O 1
ATOM 722 N N . GLU A 1 93 ? -27.688 13.398 -5.309 1 85.19 93 GLU A N 1
ATOM 723 C CA . GLU A 1 93 ? -26.484 12.703 -4.832 1 85.19 93 GLU A CA 1
ATOM 724 C C . GLU A 1 93 ? -25.812 11.93 -5.957 1 85.19 93 GLU A C 1
ATOM 726 O O . GLU A 1 93 ? -26.469 11.539 -6.926 1 85.19 93 GLU A O 1
ATOM 731 N N . PRO A 1 94 ? -24.547 11.719 -5.852 1 90.81 94 PRO A N 1
ATOM 732 C CA . PRO A 1 94 ? -23.859 10.875 -6.836 1 90.81 94 PRO A CA 1
ATOM 733 C C . PRO A 1 94 ? -24.344 9.43 -6.812 1 90.81 94 PRO A C 1
ATOM 735 O O . PRO A 1 94 ? -24.828 8.953 -5.777 1 90.81 94 PRO A O 1
ATOM 738 N N . LEU A 1 95 ? -24.344 8.812 -7.984 1 96.81 95 LEU A N 1
ATOM 739 C CA . LEU A 1 95 ? -24.656 7.391 -8.109 1 96.81 95 LEU A CA 1
ATOM 740 C C . LEU A 1 95 ? -23.375 6.582 -8.312 1 96.81 95 LEU A C 1
ATOM 742 O O . LEU A 1 95 ? -22.422 7.059 -8.93 1 96.81 95 LEU A O 1
ATOM 746 N N . TYR A 1 96 ? -23.391 5.398 -7.75 1 98 96 TYR A N 1
ATOM 747 C CA . TYR A 1 96 ? -22.219 4.531 -7.824 1 98 96 TYR A CA 1
ATOM 748 C C . TYR A 1 96 ? -22.531 3.264 -8.609 1 98 96 TYR A C 1
ATOM 750 O O . TYR A 1 96 ? -23.625 2.709 -8.492 1 98 96 TYR A O 1
ATOM 758 N N . SER A 1 97 ? -21.641 2.836 -9.414 1 97.94 97 SER A N 1
ATOM 759 C CA . SER A 1 97 ? -21.797 1.606 -10.188 1 97.94 97 SER A CA 1
ATOM 760 C C . SER A 1 97 ? -20.516 0.777 -10.156 1 97.94 97 SER A C 1
ATOM 762 O O . SER A 1 97 ? -19.453 1.271 -9.766 1 97.94 97 SER A O 1
ATOM 764 N N . LEU A 1 98 ? -20.688 -0.474 -10.523 1 97.56 98 LEU A N 1
ATOM 765 C CA . LEU A 1 98 ? -19.547 -1.373 -10.656 1 97.56 98 LEU A CA 1
ATOM 766 C C . LEU A 1 98 ? -18.797 -1.101 -11.953 1 97.56 98 LEU A C 1
ATOM 768 O O . LEU A 1 98 ? -19.359 -0.58 -12.914 1 97.56 98 LEU A O 1
ATOM 772 N N . ASN A 1 99 ? -17.562 -1.265 -11.992 1 97.31 99 ASN A N 1
ATOM 773 C CA . ASN A 1 99 ? -16.719 -1.358 -13.18 1 97.31 99 ASN A CA 1
ATOM 774 C C . ASN A 1 99 ? -15.891 -2.639 -13.18 1 97.31 99 ASN A C 1
ATOM 776 O O . ASN A 1 99 ? -16.141 -3.545 -12.383 1 97.31 99 ASN A O 1
ATOM 780 N N . GLN A 1 100 ? -14.953 -2.783 -14.055 1 96.31 100 GLN A N 1
ATOM 781 C CA . GLN A 1 100 ? -14.227 -4.043 -14.211 1 96.31 100 GLN A CA 1
ATOM 782 C C . GLN A 1 100 ? -13.375 -4.344 -12.984 1 96.31 100 GLN A C 1
ATOM 784 O O . GLN A 1 100 ? -13.156 -5.508 -12.648 1 96.31 100 GLN A O 1
ATOM 789 N N . CYS A 1 101 ? -12.914 -3.324 -12.281 1 97.25 101 CYS A N 1
ATOM 790 C CA . CYS A 1 101 ? -12.125 -3.525 -11.07 1 97.25 101 CYS A CA 1
ATOM 791 C C . CYS A 1 101 ? -13.008 -4 -9.922 1 97.25 101 CYS A C 1
ATOM 793 O O . CYS A 1 101 ? -12.688 -4.988 -9.258 1 97.25 101 CYS A O 1
ATOM 795 N N . SER A 1 102 ? -14.148 -3.346 -9.719 1 98 102 SER A N 1
ATOM 796 C CA . SER A 1 102 ? -15.016 -3.674 -8.594 1 98 102 SER A CA 1
ATOM 797 C C . SER A 1 102 ? -15.719 -5.012 -8.812 1 98 102 SER A C 1
ATOM 799 O O . SER A 1 102 ? -16.156 -5.648 -7.852 1 98 102 SER A O 1
ATOM 801 N N . LEU A 1 103 ? -15.844 -5.465 -10.031 1 97.25 103 LEU A N 1
ATOM 802 C CA . LEU A 1 103 ? -16.406 -6.785 -10.297 1 97.25 103 LEU A CA 1
ATOM 803 C C . LEU A 1 103 ? -15.562 -7.879 -9.648 1 97.25 103 LEU A C 1
ATOM 805 O O . LEU A 1 103 ? -16.078 -8.945 -9.305 1 97.25 103 LEU A O 1
ATOM 809 N N . CYS A 1 104 ? -14.281 -7.609 -9.391 1 96.88 104 CYS A N 1
ATOM 810 C CA . CYS A 1 104 ? -13.375 -8.562 -8.75 1 96.88 104 CYS A CA 1
ATOM 811 C C . CYS A 1 104 ? -13.727 -8.734 -7.277 1 96.88 104 CYS A C 1
ATOM 813 O O . CYS A 1 104 ? -13.289 -9.695 -6.641 1 96.88 104 CYS A O 1
ATOM 815 N N . LEU A 1 105 ? -14.516 -7.828 -6.723 1 98 105 LEU A N 1
ATOM 816 C CA . LEU A 1 105 ? -14.867 -7.828 -5.309 1 98 105 LEU A CA 1
ATOM 817 C C . LEU A 1 105 ? -16.125 -8.656 -5.059 1 98 105 LEU A C 1
ATOM 819 O O . LEU A 1 105 ? -16.453 -8.961 -3.908 1 98 105 LEU A O 1
ATOM 823 N N . LEU A 1 106 ? -16.875 -9.008 -6.125 1 97.94 106 LEU A N 1
ATOM 824 C CA . LEU A 1 106 ? -18.109 -9.758 -5.961 1 97.94 106 LEU A CA 1
ATOM 825 C C . LEU A 1 106 ? -17.812 -11.156 -5.406 1 97.94 106 LEU A C 1
ATOM 827 O O . LEU A 1 106 ? -17.016 -11.906 -5.977 1 97.94 106 LEU A O 1
ATOM 831 N N . LYS A 1 107 ? -18.484 -11.523 -4.367 1 95.56 107 LYS A N 1
ATOM 832 C CA . LYS A 1 107 ? -18.156 -12.734 -3.613 1 95.56 107 LYS A CA 1
ATOM 833 C C . LYS A 1 107 ? -18.75 -13.969 -4.285 1 95.56 107 LYS A C 1
ATOM 835 O O . LYS A 1 107 ? -18.188 -15.07 -4.168 1 95.56 107 LYS A O 1
ATOM 840 N N . ASP A 1 108 ? -19.781 -13.914 -4.992 1 91.19 108 ASP A N 1
ATOM 841 C CA . ASP A 1 108 ? -20.453 -15.086 -5.551 1 91.19 108 ASP A CA 1
ATOM 842 C C . ASP A 1 108 ? -20.109 -15.258 -7.031 1 91.19 108 ASP A C 1
ATOM 844 O O . ASP A 1 108 ? -20.672 -16.125 -7.703 1 91.19 108 ASP A O 1
ATOM 848 N N . LYS A 1 109 ? -19.203 -14.594 -7.555 1 92 109 LYS A N 1
ATOM 849 C CA . LYS A 1 109 ? -18.75 -14.742 -8.938 1 92 109 LYS A CA 1
ATOM 850 C C . LYS A 1 109 ? -17.703 -15.836 -9.062 1 92 109 LYS A C 1
ATOM 852 O O . LYS A 1 109 ? -16.891 -16.031 -8.148 1 92 109 LYS A O 1
ATOM 857 N N . SER A 1 110 ? -17.719 -16.547 -10.117 1 86.94 110 SER A N 1
ATOM 858 C CA . SER A 1 110 ? -16.797 -17.656 -10.336 1 86.94 110 SER A CA 1
ATOM 859 C C . SER A 1 110 ? -15.352 -17.172 -10.398 1 86.94 110 SER A C 1
ATOM 861 O O . SER A 1 110 ? -14.43 -17.891 -10.023 1 86.94 110 SER A O 1
ATOM 863 N N . ASP A 1 111 ? -15.172 -15.969 -10.844 1 89.38 111 ASP A N 1
ATOM 864 C CA . ASP A 1 111 ? -13.82 -15.43 -10.961 1 89.38 111 ASP A CA 1
ATOM 865 C C . ASP A 1 111 ? -13.57 -14.344 -9.914 1 89.38 111 ASP A C 1
ATOM 867 O O . ASP A 1 111 ? -12.859 -13.367 -10.18 1 89.38 111 ASP A O 1
ATOM 871 N N . THR A 1 112 ? -14.211 -14.547 -8.727 1 95.31 112 THR A N 1
ATOM 872 C CA . THR A 1 112 ? -14.047 -13.602 -7.629 1 95.31 112 THR A CA 1
ATOM 873 C C . THR A 1 112 ? -12.594 -13.562 -7.156 1 95.31 112 THR A C 1
ATOM 875 O O . THR A 1 112 ? -11.891 -14.578 -7.223 1 95.31 112 THR A O 1
ATOM 878 N N . LEU A 1 113 ? -12.109 -12.414 -6.746 1 96.81 113 LEU A N 1
ATOM 879 C CA . LEU A 1 113 ? -10.797 -12.289 -6.125 1 96.81 113 LEU A CA 1
ATOM 880 C C . LEU A 1 113 ? -10.93 -11.875 -4.66 1 96.81 113 LEU A C 1
ATOM 882 O O . LEU A 1 113 ? -9.93 -11.531 -4.016 1 96.81 113 LEU A O 1
ATOM 886 N N . ALA A 1 114 ? -12.18 -11.945 -4.121 1 97.44 114 ALA A N 1
ATOM 887 C CA . ALA A 1 114 ? -12.484 -11.492 -2.766 1 97.44 114 ALA A CA 1
ATOM 888 C C . ALA A 1 114 ? -11.688 -12.281 -1.733 1 97.44 114 ALA A C 1
ATOM 890 O O . ALA A 1 114 ? -11.094 -11.703 -0.824 1 97.44 114 ALA A O 1
ATOM 891 N N . PRO A 1 115 ? -11.547 -13.633 -1.9 1 96.31 115 PRO A N 1
ATOM 892 C CA . PRO A 1 115 ? -10.789 -14.375 -0.892 1 96.31 115 PRO A CA 1
ATOM 893 C C . PRO A 1 115 ? -9.312 -13.969 -0.853 1 96.31 115 PRO A C 1
ATOM 895 O O . PRO A 1 115 ? -8.727 -13.875 0.227 1 96.31 115 PRO A O 1
ATOM 898 N N . TYR A 1 116 ? -8.734 -13.75 -1.998 1 96.56 116 TYR A N 1
ATOM 899 C CA . TYR A 1 116 ? -7.344 -13.32 -2.029 1 96.56 116 TYR A CA 1
ATOM 900 C C . TYR A 1 116 ? -7.191 -11.938 -1.409 1 96.56 116 TYR A C 1
ATOM 902 O O . TYR A 1 116 ? -6.246 -11.688 -0.656 1 96.56 116 TYR A O 1
ATOM 910 N N . GLY A 1 117 ? -8.086 -11.008 -1.788 1 97.56 117 GLY A N 1
ATOM 911 C CA . GLY A 1 117 ? -8.07 -9.672 -1.206 1 97.56 117 GLY A CA 1
ATOM 912 C C . GLY A 1 117 ? -8.117 -9.688 0.311 1 97.56 117 GLY A C 1
ATOM 913 O O . GLY A 1 117 ? -7.359 -8.961 0.964 1 97.56 117 GLY A O 1
ATOM 914 N N . MET A 1 118 ? -8.945 -10.562 0.877 1 96.75 118 MET A N 1
ATOM 915 C CA . MET A 1 118 ? -9.078 -10.664 2.328 1 96.75 118 MET A CA 1
ATOM 916 C C . MET A 1 118 ? -7.812 -11.25 2.945 1 96.75 118 MET A C 1
ATOM 918 O O . MET A 1 118 ? -7.336 -10.773 3.977 1 96.75 118 MET A O 1
ATOM 922 N N . GLU A 1 119 ? -7.273 -12.211 2.293 1 95.12 119 GLU A N 1
ATOM 923 C CA . GLU A 1 119 ? -6.125 -12.93 2.84 1 95.12 119 GLU A CA 1
ATOM 924 C C . GLU A 1 119 ? -4.883 -12.047 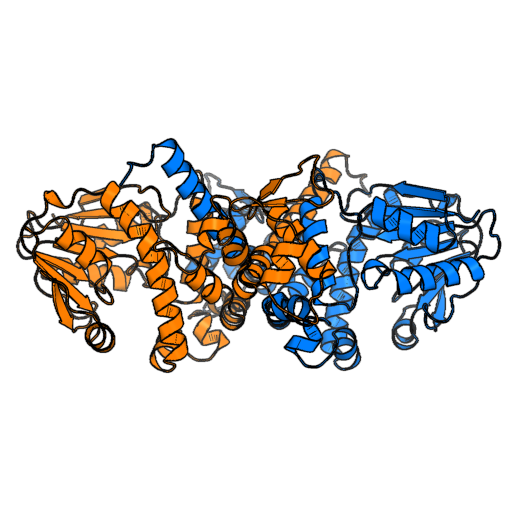2.871 1 95.12 119 GLU A C 1
ATOM 926 O O . GLU A 1 119 ? -4.23 -11.914 3.91 1 95.12 119 GLU A O 1
ATOM 931 N N . ILE A 1 120 ? -4.59 -11.391 1.752 1 95.25 120 ILE A N 1
ATOM 932 C CA . ILE A 1 120 ? -3.32 -10.688 1.599 1 95.25 120 ILE A CA 1
ATOM 933 C C . ILE A 1 120 ? -3.328 -9.422 2.447 1 95.25 120 ILE A C 1
ATOM 935 O O . ILE A 1 120 ? -2.271 -8.852 2.732 1 95.25 120 ILE A O 1
ATOM 939 N N . THR A 1 121 ? -4.52 -8.945 2.879 1 95.75 121 THR A N 1
ATOM 940 C CA . THR A 1 121 ? -4.617 -7.715 3.656 1 95.75 121 THR A CA 1
ATOM 941 C C . THR A 1 121 ? -4.797 -8.023 5.141 1 95.75 121 THR A C 1
ATOM 943 O O . THR A 1 121 ? -5.137 -7.141 5.926 1 95.75 121 THR A O 1
ATOM 946 N N . THR A 1 122 ? -4.629 -9.266 5.512 1 93.44 122 THR A N 1
ATOM 947 C CA . THR A 1 122 ? -4.707 -9.609 6.93 1 93.44 122 THR A CA 1
ATOM 948 C C . THR A 1 122 ? -3.537 -9 7.695 1 93.44 122 THR A C 1
ATOM 950 O O . THR A 1 122 ? -2.404 -8.984 7.207 1 93.44 122 THR A O 1
ATOM 953 N N . PRO A 1 123 ? -3.719 -8.516 8.953 1 92.31 123 PRO A N 1
ATOM 954 C CA . PRO A 1 123 ? -2.678 -7.809 9.703 1 92.31 123 PRO A CA 1
ATOM 955 C C . PRO A 1 123 ? -1.421 -8.648 9.906 1 92.31 123 PRO A C 1
ATOM 957 O O . PRO A 1 123 ? -0.306 -8.125 9.867 1 92.31 123 PRO A O 1
ATOM 960 N N . HIS A 1 124 ? -1.545 -9.922 10.094 1 90.56 124 HIS A N 1
ATOM 961 C CA . HIS A 1 124 ? -0.363 -10.727 10.383 1 90.56 124 HIS A CA 1
ATOM 962 C C . HIS A 1 124 ? 0.507 -10.891 9.141 1 90.56 124 HIS A C 1
ATOM 964 O O . HIS A 1 124 ? 1.725 -11.047 9.242 1 90.56 124 HIS A O 1
ATOM 970 N N . ILE A 1 125 ? -0.095 -10.828 7.934 1 92.19 125 ILE A N 1
ATOM 971 C CA . ILE A 1 125 ? 0.69 -10.875 6.703 1 92.19 125 ILE A CA 1
ATOM 972 C C . ILE A 1 125 ? 1.524 -9.602 6.578 1 92.19 125 ILE A C 1
ATOM 974 O O . ILE A 1 125 ? 2.727 -9.664 6.309 1 92.19 125 ILE A O 1
ATOM 978 N N . PHE A 1 126 ? 0.862 -8.492 6.789 1 93.19 126 PHE A N 1
ATOM 979 C CA . PHE A 1 126 ? 1.577 -7.223 6.723 1 93.19 126 PHE A CA 1
ATOM 980 C C . PHE A 1 126 ? 2.688 -7.172 7.766 1 93.19 126 PHE A C 1
ATOM 982 O O . PHE A 1 126 ? 3.783 -6.68 7.492 1 93.19 126 PHE A O 1
ATOM 989 N N . SER A 1 127 ? 2.375 -7.613 9 1 93.56 127 SER A N 1
ATOM 990 C CA . SER A 1 127 ? 3.377 -7.633 10.062 1 93.56 127 SER A CA 1
ATOM 991 C C . SER A 1 127 ? 4.605 -8.438 9.648 1 93.56 127 SER A C 1
ATOM 993 O O . SER A 1 127 ? 5.738 -8.031 9.922 1 93.56 127 SER A O 1
ATOM 995 N N . CYS A 1 128 ? 4.363 -9.523 9.023 1 94.19 128 CYS A N 1
ATOM 996 C CA . CYS A 1 128 ? 5.461 -10.336 8.516 1 94.19 128 CYS A CA 1
ATOM 997 C C . CYS A 1 128 ? 6.277 -9.57 7.484 1 94.19 128 CYS A C 1
ATOM 999 O O . CYS A 1 128 ? 7.5 -9.469 7.598 1 94.19 128 CYS A O 1
ATOM 1001 N N . LEU A 1 129 ? 5.609 -8.953 6.535 1 95.75 129 LEU A N 1
ATOM 1002 C CA . LEU A 1 129 ? 6.262 -8.242 5.441 1 95.75 129 LEU A CA 1
ATOM 1003 C C . LEU A 1 129 ? 7.074 -7.062 5.965 1 95.75 129 LEU A C 1
ATOM 1005 O O . LEU A 1 129 ? 8.133 -6.742 5.426 1 95.75 129 LEU A O 1
ATOM 1009 N N . CYS A 1 130 ? 6.602 -6.438 7.031 1 95.56 130 CYS A N 1
ATOM 1010 C CA . CYS A 1 130 ? 7.27 -5.277 7.613 1 95.56 130 CYS A CA 1
ATOM 1011 C C . CYS A 1 130 ? 8.617 -5.664 8.211 1 95.56 130 CYS A C 1
ATOM 1013 O O . CYS A 1 130 ? 9.445 -4.801 8.508 1 95.56 130 CYS A O 1
ATOM 1015 N N . ASN A 1 131 ? 8.844 -6.941 8.383 1 96.31 131 ASN A N 1
ATOM 1016 C CA . ASN A 1 131 ? 10.094 -7.418 8.953 1 96.31 131 ASN A CA 1
ATOM 1017 C C . ASN A 1 131 ? 11.008 -8.023 7.883 1 96.31 131 ASN A C 1
ATOM 1019 O O . ASN A 1 131 ? 11.914 -8.797 8.195 1 96.31 131 ASN A O 1
ATOM 1023 N N . LEU A 1 132 ? 10.766 -7.648 6.645 1 97.38 132 LEU A N 1
ATOM 1024 C CA . LEU A 1 132 ? 11.531 -8.156 5.512 1 97.38 132 LEU A CA 1
ATOM 1025 C C . LEU A 1 132 ? 13.016 -7.871 5.691 1 97.38 132 LEU A C 1
ATOM 1027 O O . LEU A 1 132 ? 13.859 -8.664 5.266 1 97.38 132 LEU A O 1
ATOM 1031 N N . ASN A 1 133 ? 13.391 -6.758 6.383 1 97.88 133 ASN A N 1
ATOM 1032 C CA . ASN A 1 133 ? 14.789 -6.398 6.625 1 97.88 133 ASN A CA 1
ATOM 1033 C C . ASN A 1 133 ? 15.531 -7.5 7.375 1 97.88 133 ASN A C 1
ATOM 1035 O O . ASN A 1 133 ? 16.719 -7.723 7.141 1 97.88 133 ASN A O 1
ATOM 1039 N N . LEU A 1 134 ? 14.859 -8.211 8.219 1 96.88 134 LEU A N 1
ATOM 1040 C CA . LEU A 1 134 ? 15.492 -9.234 9.047 1 96.88 134 LEU A CA 1
ATOM 1041 C C . LEU A 1 134 ? 15.961 -10.414 8.195 1 96.88 134 LEU A C 1
ATOM 1043 O O . LEU A 1 134 ? 17.078 -10.906 8.367 1 96.88 134 LEU A O 1
ATOM 1047 N N . SER A 1 135 ? 15.047 -10.844 7.285 1 95.5 135 SER A N 1
ATOM 1048 C CA . SER A 1 135 ? 15.422 -11.977 6.441 1 95.5 135 SER A CA 1
ATOM 1049 C C . SER A 1 135 ? 16.531 -11.594 5.469 1 95.5 135 SER A C 1
ATOM 1051 O O . SER A 1 135 ? 17.375 -12.43 5.121 1 95.5 135 SER A O 1
ATOM 1053 N N . ILE A 1 136 ? 16.594 -10.32 5.047 1 97.38 136 ILE A N 1
ATOM 1054 C CA . ILE A 1 136 ? 17.641 -9.859 4.156 1 97.38 136 ILE A CA 1
ATOM 1055 C C . ILE A 1 136 ? 18.953 -9.703 4.941 1 97.38 136 ILE A C 1
ATOM 1057 O O . ILE A 1 136 ? 20 -10.141 4.492 1 97.38 136 ILE A O 1
ATOM 1061 N N . LYS A 1 137 ? 18.906 -9.156 6.105 1 97.56 137 LYS A N 1
ATOM 1062 C CA . LYS A 1 137 ? 20.094 -8.875 6.91 1 97.56 137 LYS A CA 1
ATOM 1063 C C . LYS A 1 137 ? 20.672 -10.148 7.512 1 97.56 137 LYS A C 1
ATOM 1065 O O . LYS A 1 137 ? 21.891 -10.297 7.621 1 97.56 137 LYS A O 1
ATOM 1070 N N . GLU A 1 138 ? 19.812 -11.141 7.883 1 95.44 138 GLU A N 1
ATOM 1071 C CA . GLU A 1 138 ? 20.25 -12.258 8.711 1 95.44 138 GLU A CA 1
ATOM 1072 C C . GLU A 1 138 ? 20.047 -13.594 7.996 1 95.44 138 GLU A C 1
ATOM 1074 O O . GLU A 1 138 ? 20.516 -14.633 8.469 1 95.44 138 GLU A O 1
ATOM 1079 N N . GLY A 1 139 ? 19.422 -13.539 6.898 1 91.5 139 GLY A N 1
ATOM 1080 C CA . GLY A 1 139 ? 19.078 -14.789 6.23 1 91.5 139 GLY A CA 1
ATOM 1081 C C . GLY A 1 139 ? 17.828 -15.445 6.785 1 91.5 139 GLY A C 1
ATOM 1082 O O . GLY A 1 139 ? 17.266 -14.969 7.77 1 91.5 139 GLY A O 1
ATOM 1083 N N . GLY A 1 140 ? 17.375 -16.453 6.059 1 88.56 140 GLY A N 1
ATOM 1084 C CA . GLY A 1 140 ? 16.141 -17.125 6.449 1 88.56 140 GLY A CA 1
ATOM 1085 C C . GLY A 1 140 ? 14.898 -16.438 5.898 1 88.56 140 GLY A C 1
ATOM 1086 O O . GLY A 1 140 ? 14.992 -15.531 5.07 1 88.56 140 GLY A O 1
ATOM 1087 N N . THR A 1 141 ? 13.719 -16.906 6.43 1 90.56 141 THR A N 1
ATOM 1088 C CA . THR A 1 141 ? 12.461 -16.328 5.957 1 90.56 141 THR A CA 1
ATOM 1089 C C . THR A 1 141 ? 11.953 -15.258 6.922 1 90.56 141 THR A C 1
ATOM 1091 O O . THR A 1 141 ? 12.242 -15.312 8.117 1 90.56 141 THR A O 1
ATOM 1094 N N . THR A 1 142 ? 11.25 -14.336 6.375 1 94.19 142 THR A N 1
ATOM 1095 C CA . THR A 1 142 ? 10.656 -13.273 7.184 1 94.19 142 THR A CA 1
ATOM 1096 C C . THR A 1 142 ? 9.617 -13.844 8.148 1 94.19 142 THR A C 1
ATOM 1098 O O . THR A 1 142 ? 9.484 -13.367 9.273 1 94.19 142 THR A O 1
ATOM 1101 N N . SER A 1 143 ? 8.906 -14.859 7.723 1 91.56 143 SER A N 1
ATOM 1102 C CA . SER A 1 143 ? 7.914 -15.508 8.57 1 91.56 143 SER A CA 1
ATOM 1103 C C . SER A 1 143 ? 8.547 -16.094 9.828 1 91.56 143 SER A C 1
ATOM 1105 O O . SER A 1 143 ? 8.039 -15.906 10.93 1 91.56 143 SER A O 1
ATOM 1107 N N . PHE A 1 144 ? 9.703 -16.797 9.641 1 92.06 144 PHE A N 1
ATOM 1108 C CA . PHE A 1 144 ? 10.391 -17.375 10.797 1 92.06 144 PHE A CA 1
ATOM 1109 C C . PHE A 1 144 ? 10.945 -16.281 11.703 1 92.06 144 PHE A C 1
ATOM 1111 O O . PHE A 1 144 ? 10.883 -16.406 12.93 1 92.06 144 PHE A O 1
ATOM 1118 N N . LYS A 1 145 ? 11.477 -15.281 11.094 1 94 145 LYS A N 1
ATOM 1119 C CA . LYS A 1 145 ? 12.07 -14.195 11.875 1 94 145 LYS A CA 1
ATOM 1120 C C . LYS A 1 145 ? 11 -13.438 12.656 1 94 145 LYS A C 1
ATOM 1122 O O . LYS A 1 145 ? 11.266 -12.922 13.742 1 94 145 LYS A O 1
ATOM 1127 N N . THR A 1 146 ? 9.773 -13.414 12.117 1 93.56 146 THR A N 1
ATOM 1128 C CA . THR A 1 146 ? 8.688 -12.648 12.719 1 93.56 146 THR A CA 1
ATOM 1129 C C . THR A 1 146 ? 7.93 -13.492 13.742 1 93.56 146 THR A C 1
ATOM 1131 O O . THR A 1 146 ? 7.605 -13.008 14.828 1 93.56 146 THR A O 1
ATOM 1134 N N . TYR A 1 147 ? 7.707 -14.758 13.445 1 92.12 147 TYR A N 1
ATOM 1135 C CA . TYR A 1 147 ? 6.746 -15.523 14.242 1 92.12 147 TYR A CA 1
ATOM 1136 C C . TYR A 1 147 ? 7.418 -16.719 14.898 1 92.12 147 TYR A C 1
ATOM 1138 O O . TYR A 1 147 ? 6.84 -17.359 15.781 1 92.12 147 TYR A O 1
ATOM 1146 N N . GLY A 1 148 ? 8.57 -17.094 14.492 1 92.81 148 GLY A N 1
ATOM 1147 C CA . GLY A 1 148 ? 9.273 -18.234 15.055 1 92.81 148 GLY A CA 1
ATOM 1148 C C . GLY A 1 148 ? 8.945 -19.547 14.359 1 92.81 148 GLY A C 1
ATOM 1149 O O . GLY A 1 148 ? 9.398 -20.609 14.781 1 92.81 148 GLY A O 1
ATOM 1150 N N . TYR A 1 149 ? 8.109 -19.438 13.273 1 90.31 149 TYR A N 1
ATOM 1151 C CA . TYR A 1 149 ? 7.781 -20.625 12.492 1 90.31 149 TYR A CA 1
ATOM 1152 C C . TYR A 1 149 ? 7.641 -20.281 11.016 1 90.31 149 TYR A C 1
ATOM 1154 O O . TYR A 1 149 ? 7.422 -19.109 10.656 1 90.31 149 TYR A O 1
ATOM 1162 N N . GLU A 1 150 ? 7.82 -21.312 10.188 1 88.44 150 GLU A N 1
ATOM 1163 C CA . GLU A 1 150 ? 7.625 -21.156 8.75 1 88.44 150 GLU A CA 1
ATOM 1164 C C . GLU A 1 150 ? 6.141 -21.125 8.391 1 88.44 150 GLU A C 1
ATOM 1166 O O . GLU A 1 150 ? 5.32 -21.734 9.078 1 88.44 150 GLU A O 1
ATOM 1171 N N . ILE A 1 151 ? 5.789 -20.453 7.305 1 85.5 151 ILE A N 1
ATOM 1172 C CA . ILE A 1 151 ? 4.402 -20.25 6.895 1 85.5 151 ILE A CA 1
ATOM 1173 C C . ILE A 1 151 ? 3.729 -21.609 6.68 1 85.5 151 ILE A C 1
ATOM 1175 O O . ILE A 1 151 ? 2.568 -21.797 7.051 1 85.5 151 ILE A O 1
ATOM 1179 N N . TRP A 1 152 ? 4.441 -22.5 6.035 1 80.75 152 TRP A N 1
ATOM 1180 C CA . TRP A 1 152 ? 3.854 -23.812 5.785 1 80.75 152 TRP A CA 1
ATOM 1181 C C . TRP A 1 152 ? 3.537 -24.516 7.094 1 80.75 152 TRP A C 1
ATOM 1183 O O . TRP A 1 152 ? 2.561 -25.266 7.176 1 80.75 152 TRP A O 1
ATOM 1193 N N . ASP A 1 153 ? 4.359 -24.281 8.102 1 84.31 153 ASP A N 1
ATOM 1194 C CA . ASP A 1 153 ? 4.098 -24.844 9.43 1 84.31 153 ASP A CA 1
ATOM 1195 C C . ASP A 1 153 ? 2.812 -24.281 10.023 1 84.31 153 ASP A C 1
ATOM 1197 O O . ASP A 1 153 ? 2.023 -25 10.625 1 84.31 153 ASP A O 1
ATOM 1201 N N . LEU A 1 154 ? 2.678 -23.016 9.828 1 82.56 154 LEU A N 1
ATOM 1202 C CA . LEU A 1 154 ? 1.457 -22.375 10.297 1 82.56 154 LEU A CA 1
ATOM 1203 C C . LEU A 1 154 ? 0.233 -22.953 9.594 1 82.56 154 LEU A C 1
ATOM 1205 O O . LEU A 1 154 ? -0.761 -23.281 10.25 1 82.56 154 LEU A O 1
ATOM 1209 N N . LEU A 1 155 ? 0.298 -23.062 8.297 1 81.31 155 LEU A N 1
ATOM 1210 C CA . LEU A 1 155 ? -0.82 -23.562 7.508 1 81.31 155 LEU A CA 1
ATOM 1211 C C . LEU A 1 155 ? -1.125 -25.016 7.859 1 81.31 155 LEU A C 1
ATOM 1213 O O . LEU A 1 155 ? -2.287 -25.438 7.852 1 81.31 155 LEU A O 1
ATOM 1217 N N . ASN A 1 156 ? -0.092 -25.688 8.258 1 80.62 156 ASN A N 1
ATOM 1218 C CA . ASN A 1 156 ? -0.27 -27.094 8.641 1 80.62 156 ASN A CA 1
ATOM 1219 C C . ASN A 1 156 ? -0.929 -27.219 10.008 1 80.62 156 ASN A C 1
ATOM 1221 O O . ASN A 1 156 ? -1.646 -28.188 10.273 1 80.62 156 ASN A O 1
ATOM 1225 N N . HIS A 1 157 ? -0.729 -26.25 10.867 1 84.75 157 HIS A N 1
ATOM 1226 C CA . HIS A 1 157 ? -1.151 -26.406 12.258 1 84.75 157 HIS A CA 1
ATOM 1227 C C . HIS A 1 157 ? -2.439 -25.641 12.531 1 84.75 157 HIS A C 1
ATOM 1229 O O . HIS A 1 157 ? -3.113 -25.891 13.531 1 84.75 157 HIS A O 1
ATOM 1235 N N . ASP A 1 158 ? -2.807 -24.766 11.734 1 88.38 158 ASP A N 1
ATOM 1236 C CA . ASP A 1 158 ? -4.012 -23.969 11.914 1 88.38 158 ASP A CA 1
ATOM 1237 C C . ASP A 1 158 ? -4.996 -24.188 10.766 1 88.38 158 ASP A C 1
ATOM 1239 O O . ASP A 1 158 ? -4.895 -23.531 9.727 1 88.38 158 ASP A O 1
ATOM 1243 N N . PRO A 1 159 ? -6.012 -24.922 10.977 1 86.94 159 PRO A N 1
ATOM 1244 C CA . PRO A 1 159 ? -6.953 -25.266 9.914 1 86.94 159 PRO A CA 1
ATOM 1245 C C . PRO A 1 159 ? -7.656 -24.047 9.328 1 86.94 159 PRO A C 1
ATOM 1247 O O . PRO A 1 159 ? -7.961 -24.016 8.133 1 86.94 159 PRO A O 1
ATOM 1250 N N . GLN A 1 160 ? -7.945 -23.125 10.219 1 88.44 160 GLN A N 1
ATOM 1251 C CA . GLN A 1 160 ? -8.625 -21.922 9.734 1 88.44 160 GLN A CA 1
ATOM 1252 C C . GLN A 1 160 ? -7.73 -21.141 8.781 1 88.44 160 GLN A C 1
ATOM 1254 O O . GLN A 1 160 ? -8.188 -20.688 7.73 1 88.44 160 GLN A O 1
ATOM 1259 N N . GLU A 1 161 ? -6.477 -21.016 9.148 1 87.69 161 GLU A N 1
ATOM 1260 C CA . GLU A 1 161 ? -5.523 -20.344 8.273 1 87.69 161 GLU A CA 1
ATOM 1261 C C . GLU A 1 161 ? -5.332 -21.125 6.969 1 87.69 161 GLU A C 1
ATOM 1263 O O . GLU A 1 161 ? -5.199 -20.531 5.898 1 87.69 161 GLU A O 1
ATOM 1268 N N . ASN A 1 162 ? -5.27 -22.375 7.109 1 84.94 162 ASN A N 1
ATOM 1269 C CA . ASN A 1 162 ? -5.121 -23.219 5.938 1 84.94 162 ASN A CA 1
ATOM 1270 C C . ASN A 1 162 ? -6.293 -23.062 4.973 1 84.94 162 ASN A C 1
ATOM 1272 O O . ASN A 1 162 ? -6.094 -22.969 3.76 1 84.94 162 ASN A O 1
ATOM 1276 N N . LYS A 1 163 ? -7.48 -23.078 5.496 1 85.38 163 LYS A N 1
ATOM 1277 C CA . LYS A 1 163 ? -8.68 -22.891 4.68 1 85.38 163 LYS A CA 1
ATOM 1278 C C . LYS A 1 163 ? -8.664 -21.547 3.957 1 85.38 163 LYS A C 1
ATOM 1280 O O . LYS A 1 163 ? -8.922 -21.484 2.754 1 85.38 163 LYS A O 1
ATOM 1285 N N . SER A 1 164 ? -8.367 -20.516 4.699 1 88.31 164 SER A N 1
ATOM 1286 C CA . SER A 1 164 ? -8.312 -19.172 4.121 1 88.31 164 SER A CA 1
ATOM 1287 C C . SER A 1 164 ? -7.266 -19.094 3.008 1 88.31 164 SER A C 1
ATOM 1289 O O . SER A 1 164 ? -7.527 -18.531 1.946 1 88.31 164 SER A O 1
ATOM 1291 N N . PHE A 1 165 ? -6.148 -19.688 3.285 1 86.62 165 PHE A N 1
ATOM 1292 C CA . PHE A 1 165 ? -5.074 -19.703 2.297 1 86.62 165 PHE A CA 1
ATOM 1293 C C . PHE A 1 165 ? -5.508 -20.453 1.043 1 86.62 165 PHE A C 1
ATOM 1295 O O . PHE A 1 165 ? -5.332 -19.953 -0.073 1 86.62 165 PHE A O 1
ATOM 1302 N N . ASN A 1 166 ? -6.051 -21.547 1.178 1 82.12 166 ASN A N 1
ATOM 1303 C CA . ASN A 1 166 ? -6.477 -22.375 0.055 1 82.12 166 ASN A CA 1
ATOM 1304 C C . ASN A 1 166 ? -7.551 -21.672 -0.777 1 82.12 166 ASN A C 1
ATOM 1306 O O . ASN A 1 166 ? -7.535 -21.75 -2.008 1 82.12 166 ASN A O 1
ATOM 1310 N N . GLU A 1 167 ? -8.477 -21.047 -0.109 1 85.88 167 GLU A N 1
ATOM 1311 C CA . GLU A 1 167 ? -9.516 -20.297 -0.813 1 85.88 167 GLU A CA 1
ATOM 1312 C C . GLU A 1 167 ? -8.914 -19.156 -1.621 1 85.88 167 GLU A C 1
ATOM 1314 O O . GLU A 1 167 ? -9.367 -18.859 -2.73 1 85.88 167 GLU A O 1
ATOM 1319 N N . SER A 1 168 ? -7.98 -18.531 -1.014 1 91.44 168 SER A N 1
ATOM 1320 C CA . SER A 1 168 ? -7.277 -17.453 -1.696 1 91.44 168 SER A CA 1
ATOM 1321 C C . SER A 1 168 ? -6.562 -17.953 -2.943 1 91.44 168 SER A C 1
ATOM 1323 O O . SER A 1 168 ? -6.676 -17.359 -4.016 1 91.44 168 SER A O 1
ATOM 1325 N N . MET A 1 169 ? -5.828 -19.078 -2.854 1 86.81 169 MET A N 1
ATOM 1326 C CA . MET A 1 169 ? -5.113 -19.656 -3.992 1 86.81 169 MET A CA 1
ATOM 1327 C C . MET A 1 169 ? -6.09 -20.125 -5.066 1 86.81 169 MET A C 1
ATOM 1329 O O . MET A 1 169 ? -5.828 -19.969 -6.258 1 86.81 169 MET A O 1
ATOM 1333 N N . ALA A 1 170 ? -7.215 -20.641 -4.605 1 84.5 170 ALA A N 1
ATOM 1334 C CA . ALA A 1 170 ? -8.227 -21.156 -5.527 1 84.5 170 ALA A CA 1
ATOM 1335 C C . ALA A 1 170 ? -8.797 -20.031 -6.391 1 84.5 170 ALA A C 1
ATOM 1337 O O . ALA A 1 170 ? -9.039 -20.234 -7.586 1 84.5 170 ALA A O 1
ATOM 1338 N N . CYS A 1 171 ? -9.062 -18.953 -5.801 1 90.25 171 CYS A N 1
ATOM 1339 C CA . CYS A 1 171 ? -9.656 -17.875 -6.59 1 90.25 171 CYS A CA 1
ATOM 1340 C C . CYS A 1 171 ? -8.664 -17.328 -7.602 1 90.25 171 CYS A C 1
ATOM 1342 O O . CYS A 1 171 ? -9.047 -16.969 -8.719 1 90.25 171 CYS A O 1
ATOM 1344 N N . LEU A 1 172 ? -7.379 -17.281 -7.234 1 91.25 172 LEU A N 1
ATOM 1345 C CA . LEU A 1 172 ? -6.359 -16.891 -8.203 1 91.25 172 LEU A CA 1
ATOM 1346 C C . LEU A 1 172 ? -6.293 -17.891 -9.352 1 91.25 172 LEU A C 1
ATOM 1348 O O . LEU A 1 172 ? -6.176 -17.5 -10.516 1 91.25 172 LEU A O 1
ATOM 1352 N N . THR A 1 173 ? -6.406 -19.094 -8.992 1 89.75 173 THR A N 1
ATOM 1353 C CA . THR A 1 173 ? -6.395 -20.172 -9.984 1 89.75 173 THR A CA 1
ATOM 1354 C C . THR A 1 173 ? -7.535 -20 -10.984 1 89.75 173 THR A C 1
ATOM 1356 O O . THR A 1 173 ? -7.348 -20.188 -12.188 1 89.75 173 THR A O 1
ATOM 1359 N N . ALA A 1 174 ? -8.641 -19.609 -10.508 1 86.94 174 ALA A N 1
ATOM 1360 C CA . ALA A 1 174 ? -9.828 -19.484 -11.352 1 86.94 174 ALA A CA 1
ATOM 1361 C C . ALA A 1 174 ? -9.602 -18.484 -12.477 1 86.94 174 ALA A C 1
ATOM 1363 O O . ALA A 1 174 ? -10.023 -18.703 -13.609 1 86.94 174 ALA A O 1
ATOM 1364 N N . ILE A 1 175 ? -8.938 -17.406 -12.219 1 88.75 175 ILE A N 1
ATOM 1365 C CA . ILE A 1 175 ? -8.734 -16.406 -13.266 1 88.75 175 ILE A CA 1
ATOM 1366 C C . ILE A 1 175 ? -7.582 -16.828 -14.172 1 88.75 175 ILE A C 1
ATOM 1368 O O . ILE A 1 175 ? -7.539 -16.469 -15.344 1 88.75 175 ILE A O 1
ATOM 1372 N N . GLU A 1 176 ? -6.699 -17.672 -13.641 1 93.88 176 GLU A N 1
ATOM 1373 C CA . GLU A 1 176 ? -5.555 -18.141 -14.414 1 93.88 176 GLU A CA 1
ATOM 1374 C C . GLU A 1 176 ? -5.969 -19.219 -15.406 1 93.88 176 GLU A C 1
ATOM 1376 O O . GLU A 1 176 ? -5.402 -19.312 -16.5 1 93.88 176 GLU A O 1
ATOM 1381 N N . ILE A 1 177 ? -6.914 -20.031 -14.992 1 93.25 177 ILE A N 1
ATOM 1382 C CA . ILE A 1 177 ? -7.316 -21.188 -15.797 1 93.25 177 ILE A CA 1
ATOM 1383 C C . ILE A 1 177 ? -7.77 -20.719 -17.172 1 93.25 177 ILE A C 1
ATOM 1385 O O . ILE A 1 177 ? -7.363 -21.281 -18.203 1 93.25 177 ILE A O 1
ATOM 1389 N N . ASP A 1 178 ? -8.562 -19.625 -17.203 1 88.62 178 ASP A N 1
ATOM 1390 C CA . ASP A 1 178 ? -9.031 -19.125 -18.484 1 88.62 178 ASP A CA 1
ATOM 1391 C C . ASP A 1 178 ? -7.875 -18.625 -19.344 1 88.62 178 ASP A C 1
ATOM 1393 O O . ASP A 1 178 ? -7.863 -18.844 -20.562 1 88.62 178 ASP A O 1
ATOM 1397 N N . AL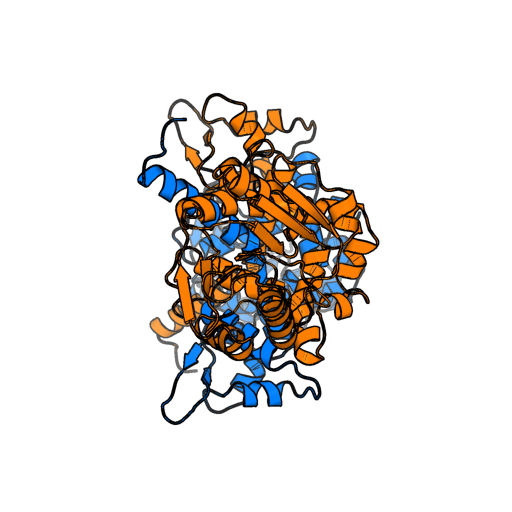A A 1 179 ? -6.957 -18 -18.719 1 92.94 179 ALA A N 1
ATOM 1398 C CA . ALA A 1 179 ? -5.781 -17.5 -19.422 1 92.94 179 ALA A CA 1
ATOM 1399 C C . ALA A 1 179 ? -4.934 -18.641 -19.969 1 92.94 179 ALA A C 1
ATOM 1401 O O . ALA A 1 179 ? -4.445 -18.578 -21.094 1 92.94 179 ALA A O 1
ATOM 1402 N N . ILE A 1 180 ? -4.832 -19.703 -19.203 1 96.06 180 ILE A N 1
ATOM 1403 C CA . ILE A 1 180 ? -4.051 -20.875 -19.594 1 96.06 180 ILE A CA 1
ATOM 1404 C C . ILE A 1 180 ? -4.727 -21.578 -20.75 1 96.06 180 ILE A C 1
ATOM 1406 O O . ILE A 1 180 ? -4.086 -21.875 -21.766 1 96.06 180 ILE A O 1
ATOM 1410 N N . MET A 1 181 ? -6.043 -21.797 -20.641 1 95 181 MET A N 1
ATOM 1411 C CA . MET A 1 181 ? -6.805 -22.547 -21.625 1 95 181 MET A CA 1
ATOM 1412 C C . MET A 1 181 ? -6.836 -21.828 -22.969 1 95 181 MET A C 1
ATOM 1414 O O . MET A 1 181 ? -6.848 -22.453 -24.016 1 95 181 MET A O 1
ATOM 1418 N N . SER A 1 182 ? -6.789 -20.5 -22.906 1 93 182 SER A N 1
ATOM 1419 C CA . SER A 1 182 ? -6.867 -19.719 -24.141 1 93 182 SER A CA 1
ATOM 1420 C C . SER A 1 182 ? -5.496 -19.578 -24.797 1 93 182 SER A C 1
ATOM 1422 O O . SER A 1 182 ? -5.398 -19.219 -25.969 1 93 182 SER A O 1
ATOM 1424 N N . SER A 1 183 ? -4.426 -19.875 -24.047 1 96.06 183 SER A N 1
ATOM 1425 C CA . SER A 1 183 ? -3.086 -19.562 -24.531 1 96.06 183 SER A CA 1
ATOM 1426 C C . SER A 1 183 ? -2.316 -20.828 -24.891 1 96.06 183 SER A C 1
ATOM 1428 O O . SER A 1 183 ? -1.28 -20.781 -25.547 1 96.06 183 SER A O 1
ATOM 1430 N N . TYR A 1 184 ? -2.826 -21.938 -24.469 1 96.81 184 TYR A N 1
ATOM 1431 C CA . TYR A 1 184 ? -2.1 -23.188 -24.672 1 96.81 184 TYR A CA 1
ATOM 1432 C C . TYR A 1 184 ? -3.01 -24.266 -25.25 1 96.81 184 TYR A C 1
ATOM 1434 O O . TYR A 1 184 ? -4.129 -24.469 -24.766 1 96.81 184 TYR A O 1
ATOM 1442 N N . ASP A 1 185 ? -2.582 -24.969 -26.25 1 95.12 185 ASP A N 1
ATOM 1443 C CA . ASP A 1 185 ? -3.338 -26.047 -26.875 1 95.12 185 ASP A CA 1
ATOM 1444 C C . ASP A 1 185 ? -2.977 -27.391 -26.281 1 95.12 185 ASP A C 1
ATOM 1446 O O . ASP A 1 185 ? -2.006 -28.031 -26.703 1 95.12 185 ASP A O 1
ATOM 1450 N N . PHE A 1 186 ? -3.83 -27.891 -25.422 1 96.94 186 PHE A N 1
ATOM 1451 C CA . PHE A 1 186 ? -3.607 -29.172 -24.766 1 96.94 186 PHE A CA 1
ATOM 1452 C C . PHE A 1 186 ? -4.016 -30.328 -25.656 1 96.94 186 PHE A C 1
ATOM 1454 O O . PHE A 1 186 ? -3.721 -31.484 -25.359 1 96.94 186 PHE A O 1
ATOM 1461 N N . SER A 1 187 ? -4.633 -30.016 -26.719 1 95.81 187 SER A N 1
ATOM 1462 C CA . SER A 1 187 ? -5.18 -31.078 -27.578 1 95.81 187 SER A CA 1
ATOM 1463 C C . SER A 1 187 ? -4.07 -31.922 -28.188 1 95.81 187 SER A C 1
ATOM 1465 O O . SER A 1 187 ? -4.289 -33.094 -28.531 1 95.81 187 SER A O 1
ATOM 1467 N N . SER A 1 188 ? -2.932 -31.359 -28.281 1 93.31 188 SER A N 1
ATOM 1468 C CA . SER A 1 188 ? -1.822 -32.062 -28.922 1 93.31 188 SER A CA 1
ATOM 1469 C C . SER A 1 188 ? -1.187 -33.062 -27.953 1 93.31 188 SER A C 1
ATOM 1471 O O . SER A 1 188 ? -0.424 -33.938 -28.375 1 93.31 188 SER A O 1
ATOM 1473 N N . LEU A 1 189 ? -1.448 -32.906 -26.688 1 95.81 189 LEU A N 1
ATOM 1474 C CA . LEU A 1 189 ? -0.908 -33.812 -25.688 1 95.81 189 LEU A CA 1
ATOM 1475 C C . LEU A 1 189 ? -1.572 -35.188 -25.812 1 95.81 189 LEU A C 1
ATOM 1477 O O . LEU A 1 189 ? -2.729 -35.281 -26.219 1 95.81 189 LEU A O 1
ATOM 1481 N N . LYS A 1 190 ? -0.756 -36.188 -25.516 1 94.56 190 LYS A N 1
ATOM 1482 C CA . LYS A 1 190 ? -1.275 -37.562 -25.547 1 94.56 190 LYS A CA 1
ATOM 1483 C C . LYS A 1 190 ? -0.989 -38.281 -24.25 1 94.56 190 LYS A C 1
ATOM 1485 O O . LYS A 1 190 ? -0.011 -38 -23.562 1 94.56 190 LYS A O 1
ATOM 1490 N N . GLY A 1 191 ? -1.938 -39.188 -23.938 1 96.56 191 GLY A N 1
ATOM 1491 C CA . GLY A 1 191 ? -1.717 -40.062 -22.797 1 96.56 191 GLY A CA 1
ATOM 1492 C C . GLY A 1 191 ? -2.02 -39.375 -21.469 1 96.56 191 GLY A C 1
ATOM 1493 O O . GLY A 1 191 ? -3.09 -38.781 -21.297 1 96.56 191 GLY A O 1
ATOM 1494 N N . THR A 1 192 ? -1.073 -39.5 -20.562 1 98.06 192 THR A N 1
ATOM 1495 C CA . THR A 1 192 ? -1.304 -39.062 -19.188 1 98.06 192 THR A CA 1
ATOM 1496 C C . THR A 1 192 ? -0.68 -37.688 -18.922 1 98.06 192 THR A C 1
ATOM 1498 O O . THR A 1 192 ? 0.461 -37.438 -19.312 1 98.06 192 THR A O 1
ATOM 1501 N N . LEU A 1 193 ? -1.441 -36.812 -18.359 1 98.56 193 LEU A N 1
ATOM 1502 C CA . LEU A 1 193 ? -0.966 -35.531 -17.859 1 98.56 193 LEU A CA 1
ATOM 1503 C C . LEU A 1 193 ? -0.921 -35.531 -16.328 1 98.56 193 LEU A C 1
ATOM 1505 O O . LEU A 1 193 ? -1.955 -35.688 -15.672 1 98.56 193 LEU A O 1
ATOM 1509 N N . VAL A 1 194 ? 0.28 -35.406 -15.773 1 98.75 194 VAL A N 1
ATOM 1510 C CA . VAL A 1 194 ? 0.447 -35.375 -14.328 1 98.75 194 VAL A CA 1
ATOM 1511 C C . VAL A 1 194 ? 0.506 -33.938 -13.852 1 98.75 194 VAL A C 1
ATOM 1513 O O . VAL A 1 194 ? 1.383 -33.156 -14.266 1 98.75 194 VAL A O 1
ATOM 1516 N N . ASP A 1 195 ? -0.444 -33.5 -13.047 1 98.5 195 ASP A N 1
ATOM 1517 C CA . ASP A 1 195 ? -0.41 -32.219 -12.367 1 98.5 195 ASP A CA 1
ATOM 1518 C C . ASP A 1 195 ? 0.339 -32.312 -11.039 1 98.5 195 ASP A C 1
ATOM 1520 O O . ASP A 1 195 ? -0.193 -32.844 -10.055 1 98.5 195 ASP A O 1
ATOM 1524 N N . VAL A 1 196 ? 1.573 -31.828 -11.055 1 98.38 196 VAL A N 1
ATOM 1525 C CA . VAL A 1 196 ? 2.455 -31.953 -9.898 1 98.38 196 VAL A CA 1
ATOM 1526 C C . VAL A 1 196 ? 2.145 -30.859 -8.875 1 98.38 196 VAL A C 1
ATOM 1528 O O . VAL A 1 196 ? 2.209 -29.672 -9.195 1 98.38 196 VAL A O 1
ATOM 1531 N N . ALA A 1 197 ? 1.892 -31.297 -7.621 1 95.56 197 ALA A N 1
ATOM 1532 C CA . ALA A 1 197 ? 1.416 -30.375 -6.582 1 95.56 197 ALA A CA 1
ATOM 1533 C C . ALA A 1 197 ? 0.168 -29.625 -7.035 1 95.56 197 ALA A C 1
ATOM 1535 O O . ALA A 1 197 ? 0.106 -28.406 -6.949 1 95.56 197 ALA A O 1
ATOM 1536 N N . GLY A 1 198 ? -0.802 -30.406 -7.523 1 93.81 198 GLY A N 1
ATOM 1537 C CA . GLY A 1 198 ? -1.968 -29.859 -8.203 1 93.81 198 GLY A CA 1
ATOM 1538 C C . GLY A 1 198 ? -3.078 -29.469 -7.25 1 93.81 198 GLY A C 1
ATOM 1539 O O . GLY A 1 198 ? -4.141 -29.016 -7.684 1 93.81 198 GLY A O 1
ATOM 1540 N N . GLY A 1 199 ? -2.76 -29.594 -5.914 1 90.31 199 GLY A N 1
ATOM 1541 C CA . GLY A 1 199 ? -3.797 -29.281 -4.949 1 90.31 199 GLY A CA 1
ATOM 1542 C C . GLY A 1 199 ? -4.977 -30.234 -5.008 1 90.31 199 GLY A C 1
ATOM 1543 O O . GLY A 1 199 ? -4.797 -31.453 -4.988 1 90.31 199 GLY A O 1
ATOM 1544 N N . ILE A 1 200 ? -6.137 -29.672 -5.082 1 88.06 200 ILE A N 1
ATOM 1545 C CA . ILE A 1 200 ? -7.312 -30.531 -5.094 1 88.06 200 ILE A CA 1
ATOM 1546 C C . ILE A 1 200 ? -7.719 -30.828 -6.539 1 88.06 200 ILE A C 1
ATOM 1548 O O . ILE A 1 200 ? -8.797 -31.359 -6.789 1 88.06 200 ILE A O 1
ATOM 1552 N N . GLY A 1 201 ? -7 -30.375 -7.512 1 92 201 GLY A N 1
ATOM 1553 C CA . GLY A 1 201 ? -7.113 -30.875 -8.875 1 92 201 GLY A CA 1
ATOM 1554 C C . GLY A 1 201 ? -7.988 -30 -9.75 1 92 201 GLY A C 1
ATOM 1555 O O . GLY A 1 201 ? -8.43 -30.422 -10.82 1 92 201 GLY A O 1
ATOM 1556 N N . VAL A 1 202 ? -8.188 -28.703 -9.414 1 89.69 202 VAL A N 1
ATOM 1557 C CA . VAL A 1 202 ? -9.125 -27.828 -10.117 1 89.69 202 VAL A CA 1
ATOM 1558 C C . VAL A 1 202 ? -8.633 -27.578 -11.539 1 89.69 202 VAL A C 1
ATOM 1560 O O . VAL A 1 202 ? -9.398 -27.719 -12.5 1 89.69 202 VAL A O 1
ATOM 1563 N N . THR A 1 203 ? -7.387 -27.234 -11.695 1 95 203 THR A N 1
ATOM 1564 C CA . THR A 1 203 ? -6.836 -26.938 -13.016 1 95 203 THR A CA 1
ATOM 1565 C C . THR A 1 203 ? -6.855 -28.172 -13.898 1 95 203 THR A C 1
ATOM 1567 O O . THR A 1 203 ? -7.297 -28.125 -15.055 1 95 203 THR A O 1
ATOM 1570 N N . LEU A 1 204 ? -6.426 -29.25 -13.344 1 96.69 204 LEU A N 1
ATOM 1571 C CA . LEU A 1 204 ? -6.375 -30.5 -14.094 1 96.69 204 LEU A CA 1
ATOM 1572 C C . LEU A 1 204 ? -7.77 -30.938 -14.516 1 96.69 204 LEU A C 1
ATOM 1574 O O . LEU A 1 204 ? -7.961 -31.422 -15.641 1 96.69 204 LEU A O 1
ATOM 1578 N N . ASN A 1 205 ? -8.695 -30.797 -13.578 1 95.69 205 ASN A N 1
ATOM 1579 C CA . ASN A 1 205 ? -10.078 -31.141 -13.898 1 95.69 205 ASN A CA 1
ATOM 1580 C C . ASN A 1 205 ? -10.578 -30.344 -15.109 1 95.69 205 ASN A C 1
ATOM 1582 O O . ASN A 1 205 ? -11.219 -30.922 -16 1 95.69 205 ASN A O 1
ATOM 1586 N N . LYS A 1 206 ? -10.305 -29.047 -15.133 1 95 206 LYS A N 1
ATOM 1587 C CA . LYS A 1 206 ? -10.727 -28.219 -16.266 1 95 206 LYS A CA 1
ATOM 1588 C C . LYS A 1 206 ? -10.086 -28.688 -17.562 1 95 206 LYS A C 1
ATOM 1590 O O . LYS A 1 206 ? -10.75 -28.766 -18.594 1 95 206 LYS A O 1
ATOM 1595 N N . ILE A 1 207 ? -8.836 -29.062 -17.562 1 97.5 207 ILE A N 1
ATOM 1596 C CA . ILE A 1 207 ? -8.109 -29.484 -18.75 1 97.5 207 ILE A CA 1
ATOM 1597 C C . ILE A 1 207 ? -8.672 -30.797 -19.266 1 97.5 207 ILE A C 1
ATOM 1599 O O . ILE A 1 207 ? -9 -30.938 -20.438 1 97.5 207 ILE A O 1
ATOM 1603 N N . VAL A 1 208 ? -8.859 -31.75 -18.359 1 97.56 208 VAL A N 1
ATOM 1604 C CA . VAL A 1 208 ? -9.281 -33.094 -18.75 1 97.56 208 VAL A CA 1
ATOM 1605 C C . VAL A 1 208 ? -10.734 -33.062 -19.203 1 97.56 208 VAL A C 1
ATOM 1607 O O . VAL A 1 208 ? -11.117 -33.812 -20.109 1 97.56 208 VAL A O 1
ATOM 1610 N N . THR A 1 209 ? -11.508 -32.219 -18.578 1 96.69 209 THR A N 1
ATOM 1611 C CA . THR A 1 209 ? -12.891 -32.062 -19 1 96.69 209 THR A CA 1
ATOM 1612 C C . THR A 1 209 ? -12.953 -31.5 -20.422 1 96.69 209 THR A C 1
ATOM 1614 O O . THR A 1 209 ? -13.797 -31.906 -21.219 1 96.69 209 THR A O 1
ATOM 1617 N N . THR A 1 210 ? -12.117 -30.609 -20.766 1 96.69 210 THR A N 1
ATOM 1618 C CA . THR A 1 210 ? -12.062 -29.984 -22.078 1 96.69 210 THR A CA 1
ATOM 1619 C C . THR A 1 210 ? -11.438 -30.922 -23.094 1 96.69 210 THR A C 1
ATOM 1621 O O . THR A 1 210 ? -11.812 -30.922 -24.266 1 96.69 210 THR A O 1
ATOM 1624 N N . TYR A 1 211 ? -10.5 -31.719 -22.656 1 97.62 211 TYR A N 1
ATOM 1625 C CA . TYR A 1 211 ? -9.797 -32.656 -23.5 1 97.62 211 TYR A CA 1
ATOM 1626 C C . TYR A 1 211 ? -9.891 -34.062 -22.938 1 97.62 211 TYR A C 1
ATOM 1628 O O . TYR A 1 211 ? -8.898 -34.625 -22.438 1 97.62 211 TYR A O 1
ATOM 1636 N N . PRO A 1 212 ? -10.969 -34.719 -23.188 1 97.12 212 PRO A N 1
ATOM 1637 C CA . PRO A 1 212 ? -11.266 -35.969 -22.5 1 97.12 212 PRO A CA 1
ATOM 1638 C C . PRO A 1 212 ? -10.359 -37.125 -22.938 1 97.12 212 PRO A C 1
ATOM 1640 O O . PRO A 1 212 ? -10.352 -38.188 -22.328 1 97.12 212 PRO A O 1
ATOM 1643 N N . HIS A 1 213 ? -9.68 -36.906 -24.047 1 97.44 213 HIS A N 1
ATOM 1644 C CA . HIS A 1 213 ? -8.75 -37.938 -24.469 1 97.44 213 HIS A CA 1
ATOM 1645 C C . HIS A 1 213 ? -7.547 -38.031 -23.531 1 97.44 213 HIS A C 1
ATOM 1647 O O . HIS A 1 213 ? -6.809 -39 -23.547 1 97.44 213 HIS A O 1
ATOM 1653 N N . LEU A 1 214 ? -7.258 -37.031 -22.703 1 97.81 214 LEU A N 1
ATOM 1654 C CA . LEU A 1 214 ? -6.168 -37 -21.734 1 97.81 214 LEU A CA 1
ATOM 1655 C C . LEU A 1 214 ? -6.578 -37.688 -20.438 1 97.81 214 LEU A C 1
ATOM 1657 O O . LEU A 1 214 ? -7.707 -37.531 -19.969 1 97.81 214 LEU A O 1
ATOM 1661 N N . LYS A 1 215 ? -5.711 -38.531 -19.938 1 97.75 215 LYS A N 1
ATOM 1662 C CA . LYS A 1 215 ? -5.855 -39.062 -18.594 1 97.75 215 LYS A CA 1
ATOM 1663 C C . LYS A 1 215 ? -5.094 -38.219 -17.578 1 97.75 215 LYS A C 1
ATOM 1665 O O . LYS A 1 215 ? -3.891 -38 -17.719 1 97.75 215 LYS A O 1
ATOM 1670 N N . GLY A 1 216 ? -5.797 -37.75 -16.562 1 98.5 216 GLY A N 1
ATOM 1671 C CA . GLY A 1 216 ? -5.18 -36.875 -15.594 1 98.5 216 GLY A CA 1
ATOM 1672 C C . GLY A 1 216 ? -4.738 -37.594 -14.328 1 98.5 216 GLY A C 1
ATOM 1673 O O . GLY A 1 216 ? -5.445 -38.438 -13.82 1 98.5 216 GLY A O 1
ATOM 1674 N N . ILE A 1 217 ? -3.553 -37.312 -13.844 1 98.69 217 ILE A N 1
ATOM 1675 C CA . ILE A 1 217 ? -3.084 -37.688 -12.516 1 98.69 217 ILE A CA 1
ATOM 1676 C C . ILE A 1 217 ? -2.84 -36.438 -11.68 1 98.69 217 ILE A C 1
ATOM 1678 O O . ILE A 1 217 ? -1.961 -35.625 -11.992 1 98.69 217 ILE A O 1
ATOM 1682 N N . ASN A 1 218 ? -3.645 -36.188 -10.672 1 98.25 218 ASN A N 1
ATOM 1683 C CA . ASN A 1 218 ? -3.398 -35.125 -9.703 1 98.25 218 ASN A CA 1
ATOM 1684 C C . ASN A 1 218 ? -2.506 -35.594 -8.562 1 98.25 218 ASN A C 1
ATOM 1686 O O . ASN A 1 218 ? -2.879 -36.5 -7.816 1 98.25 218 ASN A O 1
ATOM 1690 N N . PHE A 1 219 ? -1.331 -35.031 -8.461 1 98.31 219 PHE A N 1
ATOM 1691 C CA . PHE A 1 219 ? -0.312 -35.469 -7.523 1 98.31 219 PHE A CA 1
ATOM 1692 C C . PHE A 1 219 ? -0.014 -34.406 -6.484 1 98.31 219 PHE A C 1
ATOM 1694 O O . PHE A 1 219 ? 0.374 -33.281 -6.832 1 98.31 219 PHE A O 1
ATOM 1701 N N . ASP A 1 220 ? -0.201 -34.688 -5.219 1 95.25 220 ASP A N 1
ATOM 1702 C CA . ASP A 1 220 ? 0.076 -33.781 -4.129 1 95.25 220 ASP A CA 1
ATOM 1703 C C . ASP A 1 220 ? 0.278 -34.531 -2.811 1 95.25 220 ASP A C 1
ATOM 1705 O O . ASP A 1 220 ? 0.282 -35.75 -2.785 1 95.25 220 ASP A O 1
ATOM 1709 N N . LEU A 1 221 ? 0.571 -33.844 -1.758 1 91.19 221 LEU A N 1
ATOM 1710 C CA . LEU A 1 221 ? 0.762 -34.406 -0.431 1 91.19 221 LEU A CA 1
ATOM 1711 C C . LEU A 1 221 ? -0.504 -35.125 0.042 1 91.19 221 LEU A C 1
ATOM 1713 O O . LEU A 1 221 ? -1.611 -34.75 -0.352 1 91.19 221 LEU A O 1
ATOM 1717 N N . PRO A 1 222 ? -0.375 -36.094 0.922 1 91.31 222 PRO A N 1
ATOM 1718 C CA . PRO A 1 222 ? -1.516 -36.875 1.408 1 91.31 222 PRO A CA 1
ATOM 1719 C C . PRO A 1 222 ? -2.617 -36 2.002 1 91.31 222 PRO A C 1
ATOM 1721 O O . PRO A 1 222 ? -3.797 -36.188 1.69 1 91.31 222 PRO A O 1
ATOM 1724 N N . ARG A 1 223 ? -2.266 -35.031 2.77 1 83.88 223 ARG A N 1
ATOM 1725 C CA . ARG A 1 223 ? -3.244 -34.188 3.451 1 83.88 223 ARG A CA 1
ATOM 1726 C C . ARG A 1 223 ? -4.062 -33.375 2.453 1 83.88 223 ARG A C 1
ATOM 1728 O O . ARG A 1 223 ? -5.227 -33.062 2.707 1 83.88 223 ARG A O 1
ATOM 1735 N N . VAL A 1 224 ? -3.475 -33.094 1.38 1 84.56 224 VAL A N 1
ATOM 1736 C CA . VAL A 1 224 ? -4.152 -32.312 0.346 1 84.56 224 VAL A CA 1
ATOM 1737 C C . VAL A 1 224 ? -5.094 -33.219 -0.446 1 84.56 224 VAL A C 1
ATOM 1739 O O . VAL A 1 224 ? -6.262 -32.875 -0.648 1 84.56 224 VAL A O 1
ATOM 1742 N N . ILE A 1 225 ? -4.617 -34.375 -0.859 1 90.88 225 ILE A N 1
ATOM 1743 C CA . ILE A 1 225 ? -5.34 -35.344 -1.696 1 90.88 225 ILE A CA 1
ATOM 1744 C C . ILE A 1 225 ? -6.574 -35.844 -0.952 1 90.88 225 ILE A C 1
ATOM 1746 O O . ILE A 1 225 ? -7.617 -36.062 -1.561 1 90.88 225 ILE A O 1
ATOM 1750 N N . SER A 1 226 ? -6.422 -35.906 0.406 1 88.81 226 SER A N 1
ATOM 1751 C CA . SER A 1 226 ? -7.512 -36.438 1.222 1 88.81 226 SER A CA 1
ATOM 1752 C C . SER A 1 226 ? -8.766 -35.562 1.098 1 88.81 226 SER A C 1
ATOM 1754 O O . SER A 1 226 ? -9.883 -36.062 1.288 1 88.81 226 SER A O 1
ATOM 1756 N N . SER A 1 227 ? -8.578 -34.344 0.736 1 84.62 227 SER A N 1
ATOM 1757 C CA . SER A 1 227 ? -9.711 -33.438 0.65 1 84.62 227 SER A CA 1
ATOM 1758 C C . SER A 1 227 ? -10.109 -33.188 -0.801 1 84.62 227 SER A C 1
ATOM 1760 O O . SER A 1 227 ? -11.008 -32.375 -1.073 1 84.62 227 SER A O 1
ATOM 1762 N N . ALA A 1 228 ? -9.445 -33.812 -1.754 1 90.5 228 ALA A N 1
ATOM 1763 C CA . ALA A 1 228 ? -9.688 -33.531 -3.17 1 90.5 228 ALA A CA 1
ATOM 1764 C C . ALA A 1 228 ? -10.969 -34.219 -3.645 1 90.5 228 ALA A C 1
ATOM 1766 O O . ALA A 1 228 ? -11.227 -35.375 -3.318 1 90.5 228 ALA A O 1
ATOM 1767 N N . PRO A 1 229 ? -11.836 -33.531 -4.289 1 93.19 229 PRO A N 1
ATOM 1768 C CA . PRO A 1 229 ? -13.031 -34.156 -4.863 1 93.19 229 PRO A CA 1
ATOM 1769 C C . PRO A 1 229 ? -12.711 -35.094 -6.008 1 93.19 229 PRO A C 1
ATOM 1771 O O . PRO A 1 229 ? -11.641 -35 -6.609 1 93.19 229 PRO A O 1
ATOM 1774 N N . SER A 1 230 ? -13.672 -35.938 -6.246 1 96 230 SER A N 1
ATOM 1775 C CA . SER A 1 230 ? -13.516 -36.844 -7.383 1 96 230 SER A CA 1
ATOM 1776 C C . SER A 1 230 ? -13.844 -36.125 -8.695 1 96 230 SER A C 1
ATOM 1778 O O . SER A 1 230 ? -14.805 -35.344 -8.766 1 96 230 SER A O 1
ATOM 1780 N N . TYR A 1 231 ? -13.016 -36.281 -9.648 1 96.19 231 TYR A N 1
ATOM 1781 C CA . TYR A 1 231 ? -13.234 -35.781 -11 1 96.19 231 TYR A CA 1
ATOM 1782 C C . TYR A 1 231 ? -13.164 -36.906 -12.016 1 96.19 231 TYR A C 1
ATOM 1784 O O . TYR A 1 231 ? -12.32 -37.812 -11.906 1 96.19 231 TYR A O 1
ATOM 1792 N N . GLU A 1 232 ? -14.102 -36.906 -12.977 1 96.81 232 GLU A N 1
ATOM 1793 C CA . GLU A 1 232 ? -14.016 -37.875 -14.062 1 96.81 232 GLU A CA 1
ATOM 1794 C C . GLU A 1 232 ? -12.711 -37.719 -14.844 1 96.81 232 GLU A C 1
ATOM 1796 O O . GLU A 1 232 ? -12.344 -36.594 -15.234 1 96.81 232 GLU A O 1
ATOM 1801 N N . GLY A 1 233 ? -12.008 -38.781 -15.031 1 97.38 233 GLY A N 1
ATOM 1802 C CA . GLY A 1 233 ? -10.797 -38.781 -15.828 1 97.38 233 GLY A CA 1
ATOM 1803 C C . GLY A 1 233 ? -9.562 -38.344 -15.047 1 97.38 233 GLY A C 1
ATOM 1804 O O . GLY A 1 233 ? -8.469 -38.25 -15.602 1 97.38 233 GLY A O 1
ATOM 1805 N N . VAL A 1 234 ? -9.688 -38.094 -13.742 1 98.12 234 VAL A N 1
ATOM 1806 C CA . VAL A 1 234 ? -8.57 -37.656 -12.906 1 98.12 234 VAL A CA 1
ATOM 1807 C C . VAL A 1 234 ? -8.352 -38.656 -11.773 1 98.12 234 VAL A C 1
ATOM 1809 O O . VAL A 1 234 ? -9.289 -39.031 -11.07 1 98.12 234 VAL A O 1
ATOM 1812 N N . SER A 1 235 ? -7.207 -39.188 -11.68 1 98.25 235 SER A N 1
ATOM 1813 C CA . SER A 1 235 ? -6.793 -40 -10.539 1 98.25 235 SER A CA 1
ATOM 1814 C C . SER A 1 235 ? -5.957 -39.156 -9.555 1 98.25 235 SER A C 1
ATOM 1816 O O . SER A 1 235 ? -5.02 -38.469 -9.953 1 98.25 235 SER A O 1
ATOM 1818 N N . HIS A 1 236 ? -6.32 -39.25 -8.273 1 97.88 236 HIS A N 1
ATOM 1819 C CA . HIS A 1 236 ? -5.547 -38.594 -7.234 1 97.88 236 HIS A CA 1
ATOM 1820 C C . HIS A 1 236 ? -4.469 -39.5 -6.676 1 97.88 236 HIS A C 1
ATOM 1822 O O . HIS A 1 236 ? -4.75 -40.625 -6.297 1 97.88 236 HIS A O 1
ATOM 1828 N N . VAL A 1 237 ? -3.264 -39.062 -6.688 1 98.06 237 VAL A N 1
ATOM 1829 C CA . VAL A 1 237 ? -2.119 -39.844 -6.199 1 98.06 237 VAL A CA 1
ATOM 1830 C C . VAL A 1 237 ? -1.381 -39.031 -5.129 1 98.06 237 VAL A C 1
ATOM 1832 O O . VAL A 1 237 ? -1.146 -37.844 -5.297 1 98.06 237 VAL A O 1
ATOM 1835 N N . GLU A 1 238 ? -1.071 -39.625 -3.961 1 96.88 238 GLU A N 1
ATOM 1836 C CA . GLU A 1 238 ? -0.391 -38.938 -2.857 1 96.88 238 GLU A CA 1
ATOM 1837 C C . GLU A 1 238 ? 1.121 -39.125 -2.943 1 96.88 238 GLU A C 1
ATOM 1839 O O . GLU A 1 238 ? 1.598 -40.188 -3.33 1 96.88 238 GLU A O 1
ATOM 1844 N N . GLY A 1 239 ? 1.84 -38.062 -2.588 1 96.25 239 GLY A N 1
ATOM 1845 C CA . GLY A 1 239 ? 3.287 -38.188 -2.494 1 96.25 239 GLY A CA 1
ATOM 1846 C C . GLY A 1 239 ? 3.979 -36.844 -2.369 1 96.25 239 GLY A C 1
ATOM 1847 O O . GLY A 1 239 ? 3.318 -35.812 -2.324 1 96.25 239 GLY A O 1
ATOM 1848 N N . ASP A 1 240 ? 5.277 -36.906 -2.248 1 96 240 ASP A N 1
ATOM 1849 C CA . ASP A 1 240 ? 6.145 -35.75 -2.141 1 96 240 ASP A CA 1
ATOM 1850 C C . ASP A 1 240 ? 6.898 -35.5 -3.447 1 96 240 ASP A C 1
ATOM 1852 O O . ASP A 1 240 ? 7.773 -36.281 -3.82 1 96 240 ASP A O 1
ATOM 1856 N N . MET A 1 241 ? 6.605 -34.344 -4.062 1 96.81 241 MET A N 1
ATOM 1857 C CA . MET A 1 241 ? 7.105 -34.031 -5.398 1 96.81 241 MET A CA 1
ATOM 1858 C C . MET A 1 241 ? 8.633 -33.969 -5.402 1 96.81 241 MET A C 1
ATOM 1860 O O . MET A 1 241 ? 9.258 -34.094 -6.453 1 96.81 241 MET A O 1
ATOM 1864 N N . LEU A 1 242 ? 9.266 -33.688 -4.246 1 96.19 242 LEU A N 1
ATOM 1865 C CA . LEU A 1 242 ? 10.719 -33.562 -4.184 1 96.19 242 LEU A CA 1
ATOM 1866 C C . LEU A 1 242 ? 11.383 -34.938 -4.086 1 96.19 242 LEU A C 1
ATOM 1868 O O . LEU A 1 242 ? 12.586 -35.062 -4.328 1 96.19 242 LEU A O 1
ATOM 1872 N N . THR A 1 243 ? 10.609 -35.906 -3.715 1 96.25 243 THR A N 1
ATOM 1873 C CA . THR A 1 243 ? 11.109 -37.281 -3.617 1 96.25 243 THR A CA 1
ATOM 1874 C C . THR A 1 243 ? 10.82 -38.062 -4.898 1 96.25 243 THR A C 1
ATOM 1876 O O . THR A 1 243 ? 11.711 -38.719 -5.445 1 96.25 243 THR A O 1
ATOM 1879 N N . TYR A 1 244 ? 9.594 -37.969 -5.27 1 95.38 244 TYR A N 1
ATOM 1880 C CA . TYR A 1 244 ? 9.172 -38.719 -6.449 1 95.38 244 TYR A CA 1
ATOM 1881 C C . TYR A 1 244 ? 7.93 -38.094 -7.078 1 95.38 244 TYR A C 1
ATOM 1883 O O . TYR A 1 244 ? 7.121 -37.469 -6.387 1 95.38 244 TYR A O 1
ATOM 1891 N N . VAL A 1 245 ? 7.883 -38.25 -8.469 1 97.94 245 VAL A N 1
ATOM 1892 C CA . VAL A 1 245 ? 6.676 -37.938 -9.211 1 97.94 245 VAL A CA 1
ATOM 1893 C C . VAL A 1 245 ? 6.188 -39.156 -9.984 1 97.94 245 VAL A C 1
ATOM 1895 O O . VAL A 1 245 ? 6.992 -39.906 -10.516 1 97.94 245 VAL A O 1
ATOM 1898 N N . PRO A 1 246 ? 4.914 -39.375 -9.961 1 98.31 246 PRO A N 1
ATOM 1899 C CA . PRO A 1 246 ? 4.418 -40.531 -10.695 1 98.31 246 PRO A CA 1
ATOM 1900 C C . PRO A 1 246 ? 4.719 -40.469 -12.188 1 98.31 246 PRO A C 1
ATOM 1902 O O . PRO A 1 246 ? 4.836 -39.375 -12.75 1 98.31 246 PRO A O 1
ATOM 1905 N N . PRO A 1 247 ? 4.793 -41.719 -12.797 1 98.19 247 PRO A N 1
ATOM 1906 C CA . PRO A 1 247 ? 5.055 -41.719 -14.234 1 98.19 247 PRO A CA 1
ATOM 1907 C C . PRO A 1 247 ? 3.941 -41.062 -15.047 1 98.19 247 PRO A C 1
ATOM 1909 O O . PRO A 1 247 ? 2.762 -41.219 -14.719 1 98.19 247 PRO A O 1
ATOM 1912 N N . GLY A 1 248 ? 4.285 -40.312 -16.078 1 97.88 248 GLY A N 1
ATOM 1913 C CA . GLY A 1 248 ? 3.34 -39.688 -16.969 1 97.88 248 GLY A CA 1
ATOM 1914 C C . GLY A 1 248 ? 3.947 -39.312 -18.312 1 97.88 248 GLY A C 1
ATOM 1915 O O . GLY A 1 248 ? 5.164 -39.375 -18.484 1 97.88 248 GLY A O 1
ATOM 1916 N N . ASP A 1 249 ? 3.08 -39.031 -19.281 1 97.88 249 ASP A N 1
ATOM 1917 C CA . ASP A 1 249 ? 3.547 -38.625 -20.609 1 97.88 249 ASP A CA 1
ATOM 1918 C C . ASP A 1 249 ? 3.971 -37.156 -20.594 1 97.88 249 ASP A C 1
ATOM 1920 O O . ASP A 1 249 ? 4.945 -36.781 -21.266 1 97.88 249 ASP A O 1
ATOM 1924 N N . SER A 1 250 ? 3.23 -36.281 -19.938 1 98.25 250 SER A N 1
ATOM 1925 C CA . SER A 1 250 ? 3.523 -34.875 -19.75 1 98.25 250 SER A CA 1
ATOM 1926 C C . SER A 1 250 ? 3.199 -34.406 -18.328 1 98.25 250 SER A C 1
ATOM 1928 O O . SER A 1 250 ? 2.469 -35.094 -17.609 1 98.25 250 SER A O 1
ATOM 1930 N N . PHE A 1 251 ? 3.801 -33.344 -17.969 1 98.75 251 PHE A N 1
ATOM 1931 C CA . PHE A 1 251 ? 3.658 -32.844 -16.609 1 98.75 251 PHE A CA 1
ATOM 1932 C C . PHE A 1 251 ? 3.234 -31.375 -16.609 1 98.75 251 PHE A C 1
ATOM 1934 O O . PHE A 1 251 ? 3.684 -30.594 -17.453 1 98.75 251 PHE A O 1
ATOM 1941 N N . LEU A 1 252 ? 2.33 -31.031 -15.727 1 98.62 252 LEU A N 1
ATOM 1942 C CA . LEU A 1 252 ? 1.903 -29.672 -15.453 1 98.62 252 LEU A CA 1
ATOM 1943 C C . LEU A 1 252 ? 2.352 -29.219 -14.07 1 98.62 252 LEU A C 1
ATOM 1945 O O . LEU A 1 252 ? 2.121 -29.922 -13.078 1 98.62 252 LEU A O 1
ATOM 1949 N N . ILE A 1 253 ? 3.092 -28.125 -13.969 1 98.5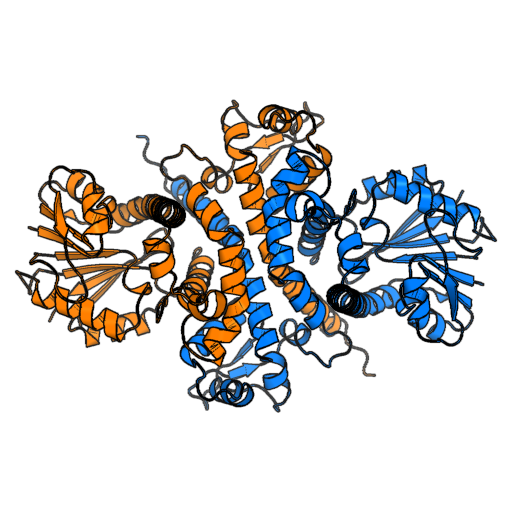 253 ILE A N 1
ATOM 1950 C CA . ILE A 1 253 ? 3.508 -27.516 -12.719 1 98.5 253 ILE A CA 1
ATOM 1951 C C . ILE A 1 253 ? 3.039 -26.062 -12.672 1 98.5 253 ILE A C 1
ATOM 1953 O O . ILE A 1 253 ? 3.656 -25.188 -13.289 1 98.5 253 ILE A O 1
ATOM 1957 N N . LYS A 1 254 ? 1.992 -25.812 -11.945 1 97.31 254 LYS A N 1
ATOM 1958 C CA . LYS A 1 254 ? 1.398 -24.484 -11.93 1 97.31 254 LYS A CA 1
ATOM 1959 C C . LYS A 1 254 ? 1.614 -23.797 -10.586 1 97.31 254 LYS A C 1
ATOM 1961 O O . LYS A 1 254 ? 1.046 -24.219 -9.57 1 97.31 254 LYS A O 1
ATOM 1966 N N . LYS A 1 255 ? 2.432 -22.719 -10.609 1 95.06 255 LYS A N 1
ATOM 1967 C CA . LYS A 1 255 ? 2.654 -21.859 -9.445 1 95.06 255 LYS A CA 1
ATOM 1968 C C . LYS A 1 255 ? 3.219 -22.656 -8.281 1 95.06 255 LYS A C 1
ATOM 1970 O O . LYS A 1 255 ? 2.725 -22.562 -7.152 1 95.06 255 LYS A O 1
ATOM 1975 N N . ILE A 1 256 ? 4.188 -23.438 -8.547 1 95.75 256 ILE A N 1
ATOM 1976 C CA . ILE A 1 256 ? 4.836 -24.25 -7.523 1 95.75 256 ILE A CA 1
ATOM 1977 C C . ILE A 1 256 ? 6.316 -23.875 -7.438 1 95.75 256 ILE A C 1
ATOM 1979 O O . ILE A 1 256 ? 6.855 -23.719 -6.34 1 95.75 256 ILE A O 1
ATOM 1983 N N . LEU A 1 257 ? 6.945 -23.734 -8.586 1 97.62 257 LEU A N 1
ATOM 1984 C CA . LEU A 1 257 ? 8.398 -23.562 -8.625 1 97.62 257 LEU A CA 1
ATOM 1985 C C . LEU A 1 257 ? 8.805 -22.234 -8.016 1 97.62 257 LEU A C 1
ATOM 1987 O O . LEU A 1 257 ? 9.898 -22.109 -7.457 1 97.62 257 LEU A O 1
ATOM 1991 N N . HIS A 1 258 ? 7.945 -21.266 -8.023 1 96.44 258 HIS A N 1
ATOM 1992 C CA . HIS A 1 258 ? 8.281 -19.969 -7.453 1 96.44 258 HIS A CA 1
ATOM 1993 C C . HIS A 1 258 ? 8.336 -20.047 -5.93 1 96.44 258 HIS A C 1
ATOM 1995 O O . HIS A 1 258 ? 8.836 -19.125 -5.281 1 96.44 258 HIS A O 1
ATOM 2001 N N . ASN A 1 259 ? 7.879 -21.109 -5.328 1 92.81 259 ASN A N 1
ATOM 2002 C CA . ASN A 1 259 ? 7.93 -21.281 -3.879 1 92.81 259 ASN A CA 1
ATOM 2003 C C . ASN A 1 259 ? 9.305 -21.766 -3.418 1 92.81 259 ASN A C 1
ATOM 2005 O O . ASN A 1 259 ? 9.57 -21.828 -2.217 1 92.81 259 ASN A O 1
ATOM 2009 N N . TRP A 1 260 ? 10.211 -22.078 -4.391 1 94 260 TRP A N 1
ATOM 2010 C CA . TRP A 1 260 ? 11.43 -22.797 -4.043 1 94 260 TRP A CA 1
ATOM 2011 C C . TRP A 1 260 ? 12.648 -22.141 -4.676 1 94 260 TRP A C 1
ATOM 2013 O O . TRP A 1 260 ? 12.539 -21.453 -5.699 1 94 260 TRP A O 1
ATOM 2023 N N . GLY A 1 261 ? 13.766 -22.438 -4.004 1 94.44 261 GLY A N 1
ATOM 2024 C CA . GLY A 1 261 ? 15.023 -22.047 -4.609 1 94.44 261 GLY A CA 1
ATOM 2025 C C . GLY A 1 261 ? 15.375 -22.875 -5.832 1 94.44 261 GLY A C 1
ATOM 2026 O O . GLY A 1 261 ? 14.719 -23.875 -6.125 1 94.44 261 GLY A O 1
ATOM 2027 N N . ASP A 1 262 ? 16.422 -22.5 -6.531 1 96.56 262 ASP A N 1
ATOM 2028 C CA . ASP A 1 262 ? 16.781 -23.109 -7.809 1 96.56 262 ASP A CA 1
ATOM 2029 C C . ASP A 1 262 ? 17.125 -24.594 -7.629 1 96.56 262 ASP A C 1
ATOM 2031 O O . ASP A 1 262 ? 16.812 -25.422 -8.484 1 96.56 262 ASP A O 1
ATOM 2035 N N . ASP A 1 263 ? 17.766 -24.906 -6.539 1 96.5 263 ASP A N 1
ATOM 2036 C CA . ASP A 1 263 ? 18.188 -26.281 -6.32 1 96.5 263 ASP A CA 1
ATOM 2037 C C . ASP A 1 263 ? 16.984 -27.219 -6.238 1 96.5 263 ASP A C 1
ATOM 2039 O O . ASP A 1 263 ? 16.984 -28.297 -6.832 1 96.5 263 ASP A O 1
ATOM 2043 N N . LYS A 1 264 ? 16.016 -26.797 -5.527 1 96.75 264 LYS A N 1
ATOM 2044 C CA . LYS A 1 264 ? 14.812 -27.609 -5.383 1 96.75 264 LYS A CA 1
ATOM 2045 C C . LYS A 1 264 ? 14.008 -27.641 -6.68 1 96.75 264 LYS A C 1
ATOM 2047 O O . LYS A 1 264 ? 13.375 -28.641 -7.008 1 96.75 264 LYS A O 1
ATOM 2052 N N . CYS A 1 265 ? 14 -26.531 -7.375 1 98.12 265 CYS A N 1
ATOM 2053 C CA . CYS A 1 265 ? 13.344 -26.5 -8.672 1 98.12 265 CYS A CA 1
ATOM 2054 C C . CYS A 1 265 ? 13.984 -27.484 -9.641 1 98.12 265 CYS A C 1
ATOM 2056 O O . CYS A 1 265 ? 13.281 -28.219 -10.344 1 98.12 265 CYS A O 1
ATOM 2058 N N . VAL A 1 266 ? 15.32 -27.5 -9.656 1 98.38 266 VAL A N 1
ATOM 2059 C CA . VAL A 1 266 ? 16.062 -28.422 -10.508 1 98.38 266 VAL A CA 1
ATOM 2060 C C . VAL A 1 266 ? 15.734 -29.859 -10.109 1 98.38 266 VAL A C 1
ATOM 2062 O O . VAL A 1 266 ? 15.484 -30.703 -10.977 1 98.38 266 VAL A O 1
ATOM 2065 N N . GLN A 1 267 ? 15.703 -30.078 -8.812 1 98.12 267 GLN A N 1
ATOM 2066 C CA . GLN A 1 267 ? 15.391 -31.422 -8.32 1 98.12 267 GLN A CA 1
ATOM 2067 C C . GLN A 1 267 ? 14 -31.859 -8.781 1 98.12 267 GLN A C 1
ATOM 2069 O O . GLN A 1 267 ? 13.828 -32.969 -9.258 1 98.12 267 GLN A O 1
ATOM 2074 N N . LEU A 1 268 ? 13 -31.016 -8.617 1 98.38 268 LEU A N 1
ATOM 2075 C CA . LEU A 1 268 ? 11.633 -31.344 -9.008 1 98.38 268 LEU A CA 1
ATOM 2076 C C . LEU A 1 268 ? 11.547 -31.609 -10.508 1 98.38 268 LEU A C 1
ATOM 2078 O O . LEU A 1 268 ? 10.906 -32.562 -10.938 1 98.38 268 LEU A O 1
ATOM 2082 N N . LEU A 1 269 ? 12.188 -30.781 -11.281 1 98.5 269 LEU A N 1
ATOM 2083 C CA . LEU A 1 269 ? 12.164 -30.938 -12.734 1 98.5 269 LEU A CA 1
ATOM 2084 C C . LEU A 1 269 ? 12.875 -32.219 -13.148 1 98.5 269 LEU A C 1
ATOM 2086 O O . LEU A 1 269 ? 12.445 -32.906 -14.086 1 98.5 269 LEU A O 1
ATOM 2090 N N . ARG A 1 270 ? 13.992 -32.562 -12.492 1 98.06 270 ARG A N 1
ATOM 2091 C CA . ARG A 1 270 ? 14.672 -33.812 -12.758 1 98.06 270 ARG A CA 1
ATOM 2092 C C . ARG A 1 270 ? 13.758 -35 -12.445 1 98.06 270 ARG A C 1
ATOM 2094 O O . ARG A 1 270 ? 13.719 -35.969 -13.203 1 98.06 270 ARG A O 1
ATOM 2101 N N . ASN A 1 271 ? 13.062 -34.906 -11.305 1 98.31 271 ASN A N 1
ATOM 2102 C CA . ASN A 1 271 ? 12.102 -35.938 -10.961 1 98.31 271 ASN A CA 1
ATOM 2103 C C . ASN A 1 271 ? 11.062 -36.125 -12.062 1 98.31 271 ASN A C 1
ATOM 2105 O O . ASN A 1 271 ? 10.672 -37.25 -12.375 1 98.31 271 ASN A O 1
ATOM 2109 N N . CYS A 1 272 ? 10.562 -35.031 -12.656 1 98.38 272 CYS A N 1
ATOM 2110 C CA . CYS A 1 272 ? 9.609 -35.094 -13.766 1 98.38 272 CYS A CA 1
ATOM 2111 C C . CYS A 1 272 ? 10.242 -35.781 -14.984 1 98.38 272 CYS A C 1
ATOM 2113 O O . CYS A 1 272 ? 9.617 -36.625 -15.625 1 98.38 272 CYS A O 1
ATOM 2115 N N . GLY A 1 273 ? 11.469 -35.375 -15.273 1 97.56 273 GLY A N 1
ATOM 2116 C CA . GLY A 1 273 ? 12.18 -36 -16.391 1 97.56 273 GLY A CA 1
ATOM 2117 C C . GLY A 1 273 ? 12.367 -37.5 -16.234 1 97.56 273 GLY A C 1
ATOM 2118 O O . GLY A 1 273 ? 12.188 -38.25 -17.188 1 97.56 273 GLY A O 1
ATOM 2119 N N . GLU A 1 274 ? 12.727 -37.875 -15.039 1 97.19 274 GLU A N 1
ATOM 2120 C CA . GLU A 1 274 ? 12.93 -39.281 -14.742 1 97.19 274 GLU A CA 1
ATOM 2121 C C . GLU A 1 274 ? 11.633 -40.062 -14.875 1 97.19 274 GLU A C 1
ATOM 2123 O O . GLU A 1 274 ? 11.648 -41.25 -15.281 1 97.19 274 GLU A O 1
ATOM 2128 N N . SER A 1 275 ? 10.562 -39.438 -14.562 1 97.81 275 SER A N 1
ATOM 2129 C CA . SER A 1 275 ? 9.266 -40.094 -14.539 1 97.81 275 SER A CA 1
ATOM 2130 C C . SER A 1 275 ? 8.578 -40.031 -15.898 1 97.81 275 SER A C 1
ATOM 2132 O O . SER A 1 275 ? 7.508 -40.594 -16.094 1 97.81 275 SER A O 1
ATOM 2134 N N . MET A 1 276 ? 9.125 -39.312 -16.844 1 97.44 276 MET A N 1
ATOM 2135 C CA . MET A 1 276 ? 8.516 -39.125 -18.156 1 97.44 276 MET A CA 1
ATOM 2136 C C . MET A 1 276 ? 8.594 -40.406 -18.969 1 97.44 276 MET A C 1
ATOM 2138 O O . MET A 1 276 ? 9.68 -40.906 -19.25 1 97.44 276 MET A O 1
ATOM 2142 N N . ILE A 1 277 ? 7.453 -40.938 -19.375 1 96.12 277 ILE A N 1
ATOM 2143 C CA . ILE A 1 277 ? 7.336 -42.219 -20.062 1 96.12 277 ILE A CA 1
ATOM 2144 C C . ILE A 1 277 ? 7.977 -42.125 -21.438 1 96.12 277 ILE A C 1
ATOM 2146 O O . ILE A 1 277 ? 8.773 -43 -21.812 1 96.12 277 ILE A O 1
ATOM 2150 N N . ASN A 1 278 ? 7.57 -41.156 -22.188 1 93.62 278 ASN A N 1
ATOM 2151 C CA . ASN A 1 278 ? 8.164 -40.906 -23.5 1 93.62 278 ASN A CA 1
ATOM 2152 C C . ASN A 1 278 ? 8.961 -39.625 -23.516 1 93.62 278 ASN A C 1
ATOM 2154 O O . ASN A 1 278 ? 8.422 -38.562 -23.812 1 93.62 278 ASN A O 1
ATOM 2158 N N . LYS A 1 279 ? 10.227 -39.719 -23.359 1 91.31 279 LYS A N 1
ATOM 2159 C CA . LYS A 1 279 ? 11.109 -38.562 -23.219 1 91.31 279 LYS A CA 1
ATOM 2160 C C . LYS A 1 279 ? 11.203 -37.781 -24.516 1 91.31 279 LYS A C 1
ATOM 2162 O O . LYS A 1 279 ? 11.539 -36.594 -24.516 1 91.31 279 LYS A O 1
ATOM 2167 N N . ARG A 1 280 ? 10.906 -38.375 -25.594 1 90.38 280 ARG A N 1
ATOM 2168 C CA . ARG A 1 280 ? 11.016 -37.688 -26.891 1 90.38 280 ARG A CA 1
ATOM 2169 C C . ARG A 1 280 ? 9.805 -36.812 -27.141 1 90.38 280 ARG A C 1
ATOM 2171 O O . ARG A 1 280 ? 9.938 -35.719 -27.719 1 90.38 280 ARG A O 1
ATOM 2178 N N . SER A 1 281 ? 8.68 -37.219 -26.688 1 90.31 281 SER A N 1
ATOM 2179 C CA . SER A 1 281 ? 7.465 -36.5 -27 1 90.31 281 SER A CA 1
ATOM 2180 C C . SER A 1 281 ? 6.895 -35.812 -25.766 1 90.31 281 SER A C 1
ATOM 2182 O O . SER A 1 281 ? 6.09 -34.875 -25.875 1 90.31 281 SER A O 1
ATOM 2184 N N . GLY A 1 282 ? 7.328 -36.312 -24.625 1 94.94 282 GLY A N 1
ATOM 2185 C CA . GLY A 1 282 ? 6.832 -35.719 -23.391 1 94.94 282 GLY A CA 1
ATOM 2186 C C . GLY A 1 282 ? 7.371 -34.344 -23.109 1 94.94 282 GLY A C 1
ATOM 2187 O O . GLY A 1 282 ? 8.344 -33.906 -23.734 1 94.94 282 GLY A O 1
ATOM 2188 N N . LYS A 1 283 ? 6.707 -33.562 -22.344 1 96.81 283 LYS A N 1
ATOM 2189 C CA . LYS A 1 283 ? 7.156 -32.219 -21.984 1 96.81 283 LYS A CA 1
ATOM 2190 C C . LYS A 1 283 ? 6.664 -31.812 -20.594 1 96.81 283 LYS A C 1
ATOM 2192 O O . LYS A 1 283 ? 5.793 -32.469 -20.031 1 96.81 283 LYS A O 1
ATOM 2197 N N . VAL A 1 284 ? 7.301 -30.906 -20.047 1 98.44 284 VAL A N 1
ATOM 2198 C CA . VAL A 1 284 ? 6.859 -30.25 -18.812 1 98.44 284 VAL A CA 1
ATOM 2199 C C . VAL A 1 284 ? 6.258 -28.891 -19.141 1 98.44 284 VAL A C 1
ATOM 2201 O O . VAL A 1 284 ? 6.875 -28.078 -19.844 1 98.44 284 VAL A O 1
ATOM 2204 N N . ILE A 1 285 ? 5.035 -28.719 -18.719 1 98.62 285 ILE A N 1
ATOM 2205 C CA . ILE A 1 285 ? 4.336 -27.438 -18.859 1 98.62 285 ILE A CA 1
ATOM 2206 C C . ILE A 1 285 ? 4.336 -26.688 -17.531 1 98.62 285 ILE A C 1
ATOM 2208 O O . ILE A 1 285 ? 3.658 -27.094 -16.594 1 98.62 285 ILE A O 1
ATOM 2212 N N . ILE A 1 286 ? 5.098 -25.625 -17.5 1 98.75 286 ILE A N 1
ATOM 2213 C CA . ILE A 1 286 ? 5.215 -24.812 -16.297 1 98.75 286 ILE A CA 1
ATOM 2214 C C . ILE A 1 286 ? 4.371 -23.547 -16.453 1 98.75 286 ILE A C 1
ATOM 2216 O O . ILE A 1 286 ? 4.453 -22.859 -17.469 1 98.75 286 ILE A O 1
ATOM 2220 N N . VAL A 1 287 ? 3.484 -23.328 -15.523 1 98.31 287 VAL A N 1
ATOM 2221 C CA . VAL A 1 287 ? 2.742 -22.078 -15.453 1 98.31 287 VAL A CA 1
ATOM 2222 C C . VAL A 1 287 ? 3.215 -21.25 -14.258 1 98.31 287 VAL A C 1
ATOM 2224 O O . VAL A 1 287 ? 2.93 -21.609 -13.109 1 98.31 287 VAL A O 1
ATOM 2227 N N . ASP A 1 288 ? 3.91 -20.172 -14.484 1 98.12 288 ASP A N 1
ATOM 2228 C CA . ASP A 1 288 ? 4.492 -19.359 -13.43 1 98.12 288 ASP A CA 1
ATOM 2229 C C . ASP A 1 288 ? 4.742 -17.922 -13.914 1 98.12 288 ASP A C 1
ATOM 2231 O O . ASP A 1 288 ? 4.457 -17.594 -15.062 1 98.12 288 ASP A O 1
ATOM 2235 N N . ILE A 1 289 ? 5.168 -17.125 -12.984 1 97.88 289 ILE A N 1
ATOM 2236 C CA . ILE A 1 289 ? 5.441 -15.719 -13.297 1 97.88 289 ILE A CA 1
ATOM 2237 C C . ILE A 1 289 ? 6.824 -15.594 -13.93 1 97.88 289 ILE A C 1
ATOM 2239 O O . ILE A 1 289 ? 7.777 -16.234 -13.492 1 97.88 289 ILE A O 1
ATOM 2243 N N . ILE A 1 290 ? 6.93 -14.883 -15 1 98 290 ILE A N 1
ATOM 2244 C CA . ILE A 1 290 ? 8.203 -14.484 -15.586 1 98 290 ILE A CA 1
ATOM 2245 C C . ILE A 1 290 ? 8.391 -12.977 -15.445 1 98 290 ILE A C 1
ATOM 2247 O O . ILE A 1 290 ? 7.59 -12.195 -15.961 1 98 290 ILE A O 1
ATOM 2251 N N . LEU A 1 291 ? 9.406 -12.617 -14.711 1 97.44 291 LEU A N 1
ATOM 2252 C CA . LEU A 1 291 ? 9.688 -11.195 -14.5 1 97.44 291 LEU A CA 1
ATOM 2253 C C . LEU A 1 291 ? 10.219 -10.555 -15.781 1 97.44 291 LEU A C 1
ATOM 2255 O O . LEU A 1 291 ? 11.055 -11.148 -16.469 1 97.44 291 LEU A O 1
ATOM 2259 N N . ASN A 1 292 ? 9.719 -9.438 -16.109 1 93.56 292 ASN A N 1
ATOM 2260 C CA . ASN A 1 292 ? 10.156 -8.625 -17.234 1 93.56 292 ASN A CA 1
ATOM 2261 C C . ASN A 1 292 ? 10.93 -7.398 -16.781 1 93.56 292 ASN A C 1
ATOM 2263 O O . ASN A 1 292 ? 10.344 -6.426 -16.297 1 93.56 292 ASN A O 1
ATOM 2267 N N . PRO A 1 293 ? 12.18 -7.406 -17 1 85.12 293 PRO A N 1
ATOM 2268 C CA . PRO A 1 293 ? 12.992 -6.289 -16.516 1 85.12 293 PRO A CA 1
ATOM 2269 C C . PRO A 1 293 ? 12.562 -4.949 -17.109 1 85.12 293 PRO A C 1
ATOM 2271 O O . PRO A 1 293 ? 12.773 -3.902 -16.484 1 85.12 293 PRO A O 1
ATOM 2274 N N . LYS A 1 294 ? 11.969 -4.961 -18.266 1 83.31 294 LYS A N 1
ATOM 2275 C CA . LYS A 1 294 ? 11.594 -3.709 -18.922 1 83.31 294 LYS A CA 1
ATOM 2276 C C . LYS A 1 294 ? 10.328 -3.129 -18.297 1 83.31 294 LYS A C 1
ATOM 2278 O O . LYS A 1 294 ? 10.102 -1.917 -18.344 1 83.31 294 LYS A O 1
ATOM 2283 N N . GLY A 1 295 ? 9.508 -3.961 -17.797 1 83.38 295 GLY A N 1
ATOM 2284 C CA . GLY A 1 295 ? 8.328 -3.508 -17.078 1 83.38 295 GLY A CA 1
ATOM 2285 C C . GLY A 1 295 ? 7.281 -2.875 -17.969 1 83.38 295 GLY A C 1
ATOM 2286 O O . GLY A 1 295 ? 6.637 -1.896 -17.594 1 83.38 295 GLY A O 1
ATOM 2287 N N . GLU A 1 296 ? 7.051 -3.359 -19.125 1 85.5 296 GLU A N 1
ATOM 2288 C CA . GLU A 1 296 ? 6.176 -2.713 -20.094 1 85.5 296 GLU A CA 1
ATOM 2289 C C . GLU A 1 296 ? 4.824 -3.42 -20.188 1 85.5 296 GLU A C 1
ATOM 2291 O O . GLU A 1 296 ? 3.861 -2.867 -20.719 1 85.5 296 GLU A O 1
ATOM 2296 N N . ASP A 1 297 ? 4.754 -4.582 -19.641 1 90.62 297 ASP A N 1
ATOM 2297 C CA . ASP A 1 297 ? 3.506 -5.336 -19.641 1 90.62 297 ASP A CA 1
ATOM 2298 C C . ASP A 1 297 ? 2.568 -4.84 -18.547 1 90.62 297 ASP A C 1
ATOM 2300 O O . ASP A 1 297 ? 3.02 -4.414 -17.484 1 90.62 297 ASP A O 1
ATOM 2304 N N . VAL A 1 298 ? 1.257 -4.93 -18.812 1 91.69 298 VAL A N 1
ATOM 2305 C CA . VAL A 1 298 ? 0.234 -4.387 -17.922 1 91.69 298 VAL A CA 1
ATOM 2306 C C . VAL A 1 298 ? 0.36 -5.031 -16.531 1 91.69 298 VAL A C 1
ATOM 2308 O O . VAL A 1 298 ? 0.066 -4.395 -15.523 1 91.69 298 VAL A O 1
ATOM 2311 N N . PHE A 1 299 ? 0.892 -6.254 -16.453 1 95.81 299 PHE A N 1
ATOM 2312 C CA . PHE A 1 299 ? 0.918 -6.977 -15.188 1 95.81 299 PHE A CA 1
ATOM 2313 C C . PHE A 1 299 ? 2.311 -6.93 -14.57 1 95.81 299 PHE A C 1
ATOM 2315 O O . PHE A 1 299 ? 2.57 -7.594 -13.562 1 95.81 299 PHE A O 1
ATOM 2322 N N . ASP A 1 300 ? 3.234 -6.199 -15.133 1 96.25 300 ASP A N 1
ATOM 2323 C CA . ASP A 1 300 ? 4.617 -6.258 -14.664 1 96.25 300 ASP A CA 1
ATOM 2324 C C . ASP A 1 300 ? 4.734 -5.738 -13.234 1 96.25 300 ASP A C 1
ATOM 2326 O O . ASP A 1 300 ? 5.559 -6.223 -12.461 1 96.25 300 ASP A O 1
ATOM 2330 N N . GLU A 1 301 ? 3.869 -4.766 -12.906 1 95.31 301 GLU A N 1
ATOM 2331 C CA . GLU A 1 301 ? 3.861 -4.289 -11.523 1 95.31 301 GLU A CA 1
ATOM 2332 C C . GLU A 1 301 ? 3.387 -5.383 -10.57 1 95.31 301 GLU A C 1
ATOM 2334 O O . GLU A 1 301 ? 3.939 -5.543 -9.477 1 95.31 301 GLU A O 1
ATOM 2339 N N . VAL A 1 302 ? 2.43 -6.098 -11 1 96.56 302 VAL A N 1
ATOM 2340 C CA . VAL A 1 302 ? 1.914 -7.203 -10.195 1 96.56 302 VAL A CA 1
ATOM 2341 C C . VAL A 1 302 ? 2.998 -8.266 -10.023 1 96.56 302 VAL A C 1
ATOM 2343 O O . VAL A 1 302 ? 3.215 -8.766 -8.922 1 96.56 302 VAL A O 1
ATOM 2346 N N . ARG A 1 303 ? 3.693 -8.539 -11.078 1 97.62 303 ARG A N 1
ATOM 2347 C CA . ARG A 1 303 ? 4.703 -9.594 -11.07 1 97.62 303 ARG A CA 1
ATOM 2348 C C . ARG A 1 303 ? 5.84 -9.258 -10.109 1 97.62 303 ARG A C 1
ATOM 2350 O O . ARG A 1 303 ? 6.273 -10.109 -9.328 1 97.62 303 ARG A O 1
ATOM 2357 N N . ILE A 1 304 ? 6.316 -8.062 -10.125 1 97.12 304 ILE A N 1
ATOM 2358 C CA . ILE A 1 304 ? 7.438 -7.695 -9.266 1 97.12 304 ILE A CA 1
ATOM 2359 C C . ILE A 1 304 ? 6.98 -7.645 -7.809 1 97.12 304 ILE A C 1
ATOM 2361 O O . ILE A 1 304 ? 7.746 -7.965 -6.895 1 97.12 304 ILE A O 1
ATOM 2365 N N . ASN A 1 305 ? 5.73 -7.238 -7.559 1 97.06 305 ASN A N 1
ATOM 2366 C CA . ASN A 1 305 ? 5.16 -7.312 -6.219 1 97.06 305 ASN A CA 1
ATOM 2367 C C . ASN A 1 305 ? 5.117 -8.75 -5.707 1 97.06 305 ASN A C 1
ATOM 2369 O O . ASN A 1 305 ? 5.457 -9.016 -4.555 1 97.06 305 ASN A O 1
ATOM 2373 N N . MET A 1 306 ? 4.754 -9.625 -6.566 1 96.69 306 MET A N 1
ATOM 2374 C CA . MET A 1 306 ? 4.668 -11.031 -6.184 1 96.69 306 MET A CA 1
ATOM 2375 C C . MET A 1 306 ? 6.039 -11.586 -5.816 1 96.69 306 MET A C 1
ATOM 2377 O O . MET A 1 306 ? 6.152 -12.445 -4.945 1 96.69 306 MET A O 1
ATOM 2381 N N . ASP A 1 307 ? 7.07 -11.07 -6.461 1 97.12 307 ASP A N 1
ATOM 2382 C CA . ASP A 1 307 ? 8.422 -11.5 -6.109 1 97.12 307 ASP A CA 1
ATOM 2383 C C . ASP A 1 307 ? 8.75 -11.133 -4.664 1 97.12 307 ASP A C 1
ATOM 2385 O O . ASP A 1 307 ? 9.422 -11.898 -3.963 1 97.12 307 ASP A O 1
ATOM 2389 N N . MET A 1 308 ? 8.297 -10 -4.191 1 95.75 308 MET A N 1
ATOM 2390 C CA . MET A 1 308 ? 8.508 -9.586 -2.807 1 95.75 308 MET A CA 1
ATOM 2391 C C . MET A 1 308 ? 7.773 -10.508 -1.841 1 95.75 308 MET A C 1
ATOM 2393 O O . MET A 1 308 ? 8.289 -10.836 -0.77 1 95.75 308 MET A O 1
ATOM 2397 N N . VAL A 1 309 ? 6.613 -10.898 -2.24 1 95.19 309 VAL A N 1
ATOM 2398 C CA . VAL A 1 309 ? 5.812 -11.797 -1.416 1 95.19 309 VAL A CA 1
ATOM 2399 C C . VAL A 1 309 ? 6.523 -13.141 -1.286 1 95.19 309 VAL A C 1
ATOM 2401 O O . VAL A 1 309 ? 6.629 -13.688 -0.187 1 95.19 309 VAL A O 1
ATOM 2404 N N . MET A 1 310 ? 7.039 -13.641 -2.396 1 95 310 MET A N 1
ATOM 2405 C CA . MET A 1 310 ? 7.758 -14.914 -2.365 1 95 310 MET A CA 1
ATOM 2406 C C . MET A 1 310 ? 8.992 -14.812 -1.476 1 95 310 MET A C 1
ATOM 2408 O O . MET A 1 310 ? 9.273 -15.727 -0.695 1 95 310 MET A O 1
ATOM 2412 N N . LEU A 1 311 ? 9.703 -13.719 -1.61 1 94.5 311 LEU A N 1
ATOM 2413 C CA . LEU A 1 311 ? 10.898 -13.492 -0.814 1 94.5 311 LEU A CA 1
ATOM 2414 C C . LEU A 1 311 ? 10.586 -13.547 0.676 1 94.5 311 LEU A C 1
ATOM 2416 O O . LEU A 1 311 ? 11.352 -14.109 1.459 1 94.5 311 LEU A O 1
ATOM 2420 N N . ALA A 1 312 ? 9.453 -13.031 1.087 1 93.81 312 ALA A N 1
ATOM 2421 C CA . ALA A 1 312 ? 9.117 -12.867 2.498 1 93.81 312 ALA A CA 1
ATOM 2422 C C . ALA A 1 312 ? 8.609 -14.172 3.096 1 93.81 312 ALA A C 1
ATOM 2424 O O . ALA A 1 312 ? 8.922 -14.5 4.242 1 93.81 312 ALA A O 1
ATOM 2425 N N . PHE A 1 313 ? 7.91 -14.953 2.285 1 91 313 PHE A N 1
ATOM 2426 C CA . PHE A 1 313 ? 7.109 -15.984 2.93 1 91 313 PHE A CA 1
ATOM 2427 C C . PHE A 1 313 ? 7.691 -17.375 2.652 1 91 313 PHE A C 1
ATOM 2429 O O . PHE A 1 313 ? 7.418 -18.312 3.389 1 91 313 PHE A O 1
ATOM 2436 N N . PHE A 1 314 ? 8.477 -17.516 1.617 1 89.5 314 PHE A N 1
ATOM 2437 C CA . PHE A 1 314 ? 8.906 -18.844 1.236 1 89.5 314 PHE A CA 1
ATOM 2438 C C . PHE A 1 314 ? 10.43 -18.938 1.185 1 89.5 314 PHE A C 1
ATOM 2440 O O . PHE A 1 314 ? 11.078 -18.094 0.564 1 89.5 314 PHE A O 1
ATOM 2447 N N . ASP A 1 315 ? 10.938 -19.938 1.837 1 87.81 315 ASP A N 1
ATOM 2448 C CA . ASP A 1 315 ? 12.391 -20.141 1.863 1 87.81 315 ASP A CA 1
ATOM 2449 C C . ASP A 1 315 ? 12.93 -20.422 0.465 1 87.81 315 ASP A C 1
ATOM 2451 O O . ASP A 1 315 ? 12.641 -21.484 -0.112 1 87.81 315 ASP A O 1
ATOM 2455 N N . GLY A 1 316 ? 13.617 -19.453 -0.003 1 90.06 316 GLY A N 1
ATOM 2456 C CA . GLY A 1 316 ? 14.172 -19.578 -1.34 1 90.06 316 GLY A CA 1
ATOM 2457 C C . GLY A 1 316 ? 13.188 -19.219 -2.436 1 90.06 316 GLY A C 1
ATOM 2458 O O . GLY A 1 316 ? 13.539 -19.203 -3.617 1 90.06 316 GLY A O 1
ATOM 2459 N N . GLY A 1 317 ? 11.961 -18.953 -2.082 1 94.12 317 GLY A N 1
ATOM 2460 C CA . GLY A 1 317 ? 10.945 -18.609 -3.062 1 94.12 317 GLY A CA 1
ATOM 2461 C C . GLY A 1 317 ? 11.266 -17.328 -3.826 1 94.12 317 GLY A C 1
ATOM 2462 O O . GLY A 1 317 ? 11.766 -16.359 -3.248 1 94.12 317 GLY A O 1
ATOM 2463 N N . LYS A 1 318 ? 11.008 -17.328 -5.137 1 96.5 318 LYS A N 1
ATOM 2464 C CA . LYS A 1 318 ? 11.289 -16.172 -5.969 1 96.5 318 LYS A CA 1
ATOM 2465 C C . LYS A 1 318 ? 10.578 -16.281 -7.316 1 96.5 318 LYS A C 1
ATOM 2467 O O . LYS A 1 318 ? 10.273 -17.375 -7.777 1 96.5 318 LYS A O 1
ATOM 2472 N N . GLU A 1 319 ? 10.227 -15.148 -7.859 1 98.06 319 GLU A N 1
ATOM 2473 C CA . GLU A 1 319 ? 9.906 -15.078 -9.281 1 98.06 319 GLU A CA 1
ATOM 2474 C C . GLU A 1 319 ? 11.172 -14.93 -10.125 1 98.06 319 GLU A C 1
ATOM 2476 O O . GLU A 1 319 ? 12.156 -14.328 -9.68 1 98.06 319 GLU A O 1
ATOM 2481 N N . ARG A 1 320 ? 11.141 -15.453 -11.297 1 98.12 320 ARG A N 1
ATOM 2482 C CA . ARG A 1 320 ? 12.359 -15.547 -12.094 1 98.12 320 ARG A CA 1
ATOM 2483 C C . ARG A 1 320 ? 12.203 -14.812 -13.414 1 98.12 320 ARG A C 1
ATOM 2485 O O . ARG A 1 320 ? 11.109 -14.742 -13.977 1 98.12 320 ARG A O 1
ATOM 2492 N N . THR A 1 321 ? 13.328 -14.203 -13.852 1 96.5 321 THR A N 1
ATOM 2493 C CA . THR A 1 321 ? 13.406 -13.695 -15.219 1 96.5 321 THR A CA 1
ATOM 2494 C C . THR A 1 321 ? 13.539 -14.844 -16.219 1 96.5 321 THR A C 1
ATOM 2496 O O . THR A 1 321 ? 13.766 -15.992 -15.828 1 96.5 321 THR A O 1
ATOM 2499 N N . GLU A 1 322 ? 13.344 -14.508 -17.516 1 97 322 GLU A N 1
ATOM 2500 C CA . GLU A 1 322 ? 13.516 -15.516 -18.562 1 97 322 GLU A CA 1
ATOM 2501 C C . GLU A 1 322 ? 14.906 -16.125 -18.5 1 97 322 GLU A C 1
ATOM 2503 O O . GLU A 1 322 ? 15.062 -17.344 -18.641 1 97 322 GLU A O 1
ATOM 2508 N N . VAL A 1 323 ? 15.922 -15.312 -18.203 1 96.31 323 VAL A N 1
ATOM 2509 C CA . VAL A 1 323 ? 17.312 -15.766 -18.125 1 96.31 323 VAL A CA 1
ATOM 2510 C C . VAL A 1 323 ? 17.484 -16.75 -16.969 1 96.31 323 VAL A C 1
ATOM 2512 O O . VAL A 1 323 ? 18.141 -17.766 -17.109 1 96.31 323 VAL A O 1
ATOM 2515 N N . GLU A 1 324 ? 16.875 -16.422 -15.883 1 96.62 324 GLU A N 1
ATOM 2516 C CA . GLU A 1 324 ? 16.953 -17.281 -14.711 1 96.62 324 GLU A CA 1
ATOM 2517 C C . GLU A 1 324 ? 16.219 -18.594 -14.938 1 96.62 324 GLU A C 1
ATOM 2519 O O . GLU A 1 324 ? 16.672 -19.656 -14.492 1 96.62 324 GLU A O 1
ATOM 2524 N N . TRP A 1 325 ? 15.078 -18.578 -15.609 1 98.31 325 TRP A N 1
ATOM 2525 C CA . TRP A 1 325 ? 14.336 -19.797 -15.953 1 98.31 325 TRP A CA 1
ATOM 2526 C C . TRP A 1 325 ? 15.164 -20.703 -16.859 1 98.31 325 TRP A C 1
ATOM 2528 O O . TRP A 1 325 ? 15.234 -21.906 -16.641 1 98.31 325 TRP A O 1
ATOM 2538 N N . LYS A 1 326 ? 15.812 -20.078 -17.844 1 98.31 326 LYS A N 1
ATOM 2539 C CA . LYS A 1 326 ? 16.641 -20.859 -18.766 1 98.31 326 LYS A CA 1
ATOM 2540 C C . LYS A 1 326 ? 17.734 -21.609 -18.031 1 98.31 326 LYS A C 1
ATOM 2542 O O . LYS A 1 326 ? 17.984 -22.781 -18.312 1 98.31 326 LYS A O 1
ATOM 2547 N N . LYS A 1 327 ? 18.297 -20.938 -17.047 1 98.06 327 LYS A N 1
ATOM 2548 C CA . LYS A 1 327 ? 19.359 -21.578 -16.25 1 98.06 327 LYS A CA 1
ATOM 2549 C C . LYS A 1 327 ? 18.812 -22.781 -15.492 1 98.06 327 LYS A C 1
ATOM 2551 O O . LYS A 1 327 ? 19.438 -23.844 -15.492 1 98.06 327 LYS A O 1
ATOM 2556 N N . VAL A 1 328 ? 17.688 -22.609 -14.836 1 98.31 328 VAL A N 1
ATOM 2557 C CA . VAL A 1 328 ? 17.078 -23.672 -14.055 1 98.31 328 VAL A CA 1
ATOM 2558 C C . VAL A 1 328 ? 16.688 -24.844 -14.969 1 98.31 328 VAL A C 1
ATOM 2560 O O . VAL A 1 328 ? 16.938 -26 -14.641 1 98.31 328 VAL A O 1
ATOM 2563 N N . LEU A 1 329 ? 16.109 -24.547 -16.125 1 98.62 329 LEU A N 1
ATOM 2564 C CA . LEU A 1 329 ? 15.656 -25.562 -17.062 1 98.62 329 LEU A CA 1
ATOM 2565 C C . LEU A 1 329 ? 16.828 -26.344 -17.625 1 98.62 329 LEU A C 1
ATOM 2567 O O . LEU A 1 329 ? 16.797 -27.578 -17.672 1 98.62 329 LEU A O 1
ATOM 2571 N N . GLU A 1 330 ? 17.859 -25.625 -18.031 1 98.31 330 GLU A N 1
ATOM 2572 C CA . GLU A 1 330 ? 19.047 -26.281 -18.594 1 98.31 330 GLU A CA 1
ATOM 2573 C C . GLU A 1 330 ? 19.734 -27.172 -17.578 1 98.31 330 GLU A C 1
ATOM 2575 O O . GLU A 1 330 ? 20.094 -28.312 -17.875 1 98.31 330 GLU A O 1
ATOM 2580 N N . GLU A 1 331 ? 19.828 -26.656 -16.406 1 98.25 331 GLU A N 1
ATOM 2581 C CA . GLU A 1 331 ? 20.453 -27.438 -15.336 1 98.25 331 GLU A CA 1
ATOM 2582 C C . GLU A 1 331 ? 19.641 -28.688 -15.016 1 98.25 331 GLU A C 1
ATOM 2584 O O . GLU A 1 331 ? 20.188 -29.719 -14.625 1 98.25 331 GLU A O 1
ATOM 2589 N N . ALA A 1 332 ? 18.375 -28.641 -15.195 1 98.19 332 ALA A N 1
ATOM 2590 C CA . ALA A 1 332 ? 17.484 -29.75 -14.844 1 98.19 332 ALA A CA 1
ATOM 2591 C C . ALA A 1 332 ? 17.391 -30.75 -15.984 1 98.19 332 ALA A C 1
ATOM 2593 O O . ALA A 1 332 ? 16.75 -31.797 -15.844 1 98.19 332 ALA A O 1
ATOM 2594 N N . GLY A 1 333 ? 17.984 -30.5 -17.094 1 97.38 333 GLY A N 1
ATOM 2595 C CA . GLY A 1 333 ? 18 -31.438 -18.219 1 97.38 333 GLY A CA 1
ATOM 2596 C C . GLY A 1 333 ? 16.922 -31.141 -19.234 1 97.38 333 GLY A C 1
ATOM 2597 O O . GLY A 1 333 ? 16.453 -32.062 -19.938 1 97.38 333 GLY A O 1
ATOM 2598 N N . PHE A 1 334 ? 16.453 -29.906 -19.312 1 98.12 334 PHE A N 1
ATOM 2599 C CA . PHE A 1 334 ? 15.477 -29.469 -20.312 1 98.12 334 PHE A CA 1
ATOM 2600 C C . PHE A 1 334 ? 16.031 -28.328 -21.141 1 98.12 334 PHE A C 1
ATOM 2602 O O . PHE A 1 334 ? 15.586 -27.188 -21.016 1 98.12 334 PHE A O 1
ATOM 2609 N N . PRO A 1 335 ? 16.875 -28.578 -22.062 1 96.94 335 PRO A N 1
ATOM 2610 C CA . PRO A 1 335 ? 17.562 -27.516 -22.812 1 96.94 335 PRO A CA 1
ATOM 2611 C C . PRO A 1 335 ? 16.656 -26.875 -23.875 1 96.94 335 PRO A C 1
ATOM 2613 O O . PRO A 1 335 ? 17 -25.828 -24.422 1 96.94 335 PRO A O 1
ATOM 2616 N N . HIS A 1 336 ? 15.57 -27.484 -24.266 1 96.81 336 HIS A N 1
ATOM 2617 C CA . HIS A 1 336 ? 14.633 -26.938 -25.234 1 96.81 336 HIS A CA 1
ATOM 2618 C C . HIS A 1 336 ? 13.375 -26.422 -24.547 1 96.81 336 HIS A C 1
ATOM 2620 O O . HIS A 1 336 ? 12.789 -27.109 -23.719 1 96.81 336 HIS A O 1
ATOM 2626 N N . TYR A 1 337 ? 13.078 -25.25 -24.781 1 97.12 337 TYR A N 1
ATOM 2627 C CA . TYR A 1 337 ? 11.914 -24.656 -24.109 1 97.12 337 TYR A CA 1
ATOM 2628 C C . TYR A 1 337 ? 11.32 -23.531 -24.953 1 97.12 337 TYR A C 1
ATOM 2630 O O . TYR A 1 337 ? 11.992 -22.953 -25.797 1 97.12 337 TYR A O 1
ATOM 2638 N N . ASN A 1 338 ? 10.062 -23.312 -24.75 1 97.44 338 ASN A N 1
ATOM 2639 C CA . ASN A 1 338 ? 9.297 -22.203 -25.312 1 97.44 338 ASN A CA 1
ATOM 2640 C C . ASN A 1 338 ? 8.578 -21.406 -24.234 1 97.44 338 ASN A C 1
ATOM 2642 O O . ASN A 1 338 ? 7.973 -21.984 -23.328 1 97.44 338 ASN A O 1
ATOM 2646 N N . PHE A 1 339 ? 8.727 -20.094 -24.281 1 97.88 339 PHE A N 1
ATOM 2647 C CA . PHE A 1 339 ? 8 -19.203 -23.391 1 97.88 339 PHE A CA 1
ATOM 2648 C C . PHE A 1 339 ? 6.762 -18.641 -24.078 1 97.88 339 PHE A C 1
ATOM 2650 O O . PHE A 1 339 ? 6.852 -18.094 -25.172 1 97.88 339 PHE A O 1
ATOM 2657 N N . ILE A 1 340 ? 5.594 -18.781 -23.406 1 97.81 340 ILE A N 1
ATOM 2658 C CA . ILE A 1 340 ? 4.312 -18.359 -23.969 1 97.81 340 ILE A CA 1
ATOM 2659 C C . ILE A 1 340 ? 3.65 -17.344 -23.016 1 97.81 340 ILE A C 1
ATOM 2661 O O . ILE A 1 340 ? 3.379 -17.672 -21.859 1 97.81 340 ILE A O 1
ATOM 2665 N N . LYS A 1 341 ? 3.398 -16.156 -23.484 1 94.81 341 LYS A N 1
ATOM 2666 C CA . LYS A 1 341 ? 2.674 -15.164 -22.719 1 94.81 341 LYS A CA 1
ATOM 2667 C C . LYS A 1 341 ? 1.19 -15.508 -22.609 1 94.81 341 LYS A C 1
ATOM 2669 O O . LYS A 1 341 ? 0.633 -16.125 -23.516 1 94.81 341 LYS A O 1
ATOM 2674 N N . THR A 1 342 ? 0.59 -15.164 -21.547 1 95.88 342 THR A N 1
ATOM 2675 C CA . THR A 1 342 ? -0.849 -15.297 -21.344 1 95.88 342 THR A CA 1
ATOM 2676 C C . THR A 1 342 ? -1.478 -13.945 -21.031 1 95.88 342 THR A C 1
ATOM 2678 O O . THR A 1 342 ? -0.776 -13 -20.656 1 95.88 342 THR A O 1
ATOM 2681 N N . PRO A 1 343 ? -2.793 -13.773 -21.25 1 93.12 343 PRO A N 1
ATOM 2682 C CA . PRO A 1 343 ? -3.469 -12.547 -20.844 1 93.12 343 PRO A CA 1
ATOM 2683 C C . PRO A 1 343 ? -3.723 -12.484 -19.344 1 93.12 343 PRO A C 1
ATOM 2685 O O . PRO A 1 343 ? -4.848 -12.203 -18.922 1 93.12 343 PRO A O 1
ATOM 2688 N N . SER A 1 344 ? -2.74 -12.789 -18.531 1 94.56 344 SER A N 1
ATOM 2689 C CA . SER A 1 344 ? -2.715 -12.727 -17.062 1 94.56 344 SER A CA 1
ATOM 2690 C C . SER A 1 344 ? -1.301 -12.484 -16.547 1 94.56 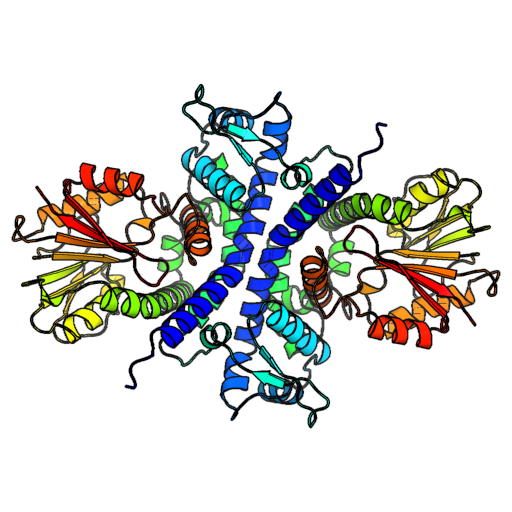344 SER A C 1
ATOM 2692 O O . SER A 1 344 ? -0.395 -12.172 -17.328 1 94.56 344 SER A O 1
ATOM 2694 N N . PHE A 1 345 ? -1.12 -12.562 -15.281 1 95.62 345 PHE A N 1
ATOM 2695 C CA . PHE A 1 345 ? 0.194 -12.266 -14.727 1 95.62 345 PHE A CA 1
ATOM 2696 C C . PHE A 1 345 ? 1.094 -13.492 -14.773 1 95.62 345 PHE A C 1
ATOM 2698 O O . PHE A 1 345 ? 2.289 -13.406 -14.477 1 95.62 345 PHE A O 1
ATOM 2705 N N . VAL A 1 346 ? 0.576 -14.633 -15.211 1 97.31 346 VAL A N 1
ATOM 2706 C CA . VAL A 1 346 ? 1.404 -15.828 -15.344 1 97.31 346 VAL A CA 1
ATOM 2707 C C . VAL A 1 346 ? 1.746 -16.062 -16.812 1 97.31 346 VAL A C 1
ATOM 2709 O O . VAL A 1 346 ? 1.101 -15.5 -17.703 1 97.31 346 VAL A O 1
ATOM 2712 N N . SER A 1 347 ? 2.75 -16.781 -17.047 1 97.94 347 SER A N 1
ATOM 2713 C CA . SER A 1 347 ? 3.18 -17.281 -18.359 1 97.94 347 SER A CA 1
ATOM 2714 C C . SER A 1 347 ? 3.27 -18.797 -18.359 1 97.94 347 SER A C 1
ATOM 2716 O O . SER A 1 347 ? 3.166 -19.438 -17.312 1 97.94 347 SER A O 1
ATOM 2718 N N . ILE A 1 348 ? 3.318 -19.328 -19.578 1 98.38 348 ILE A N 1
ATOM 2719 C CA . ILE A 1 348 ? 3.5 -20.766 -19.75 1 98.38 348 ILE A CA 1
ATOM 2720 C C . ILE A 1 348 ? 4.891 -21.047 -20.312 1 98.38 348 ILE A C 1
ATOM 2722 O O . ILE A 1 348 ? 5.352 -20.359 -21.219 1 98.38 348 ILE A O 1
ATOM 2726 N N . ILE A 1 349 ? 5.621 -21.938 -19.688 1 98.62 349 ILE A N 1
ATOM 2727 C CA . ILE A 1 349 ? 6.895 -22.453 -20.188 1 98.62 349 ILE A CA 1
ATOM 2728 C C . ILE A 1 349 ? 6.746 -23.922 -20.578 1 98.62 349 ILE A C 1
ATOM 2730 O O . ILE A 1 349 ? 6.41 -24.766 -19.734 1 98.62 349 ILE A O 1
ATOM 2734 N N . GLU A 1 350 ? 6.922 -24.219 -21.844 1 97.62 350 GLU A N 1
ATOM 2735 C CA . GLU A 1 350 ? 7.031 -25.609 -22.297 1 97.62 350 GLU A CA 1
ATOM 2736 C C . GLU A 1 350 ? 8.484 -26.062 -22.344 1 97.62 350 GLU A C 1
ATOM 2738 O O . GLU A 1 350 ? 9.312 -25.453 -23.016 1 97.62 350 GLU A O 1
ATOM 2743 N N . ALA A 1 351 ? 8.742 -27.031 -21.641 1 98.06 351 ALA A N 1
ATOM 2744 C CA . ALA A 1 351 ? 10.125 -27.5 -21.562 1 98.06 351 ALA A CA 1
ATOM 2745 C C . ALA A 1 351 ? 10.234 -28.953 -22.047 1 98.06 351 ALA A C 1
ATOM 2747 O O . ALA A 1 351 ? 9.391 -29.797 -21.719 1 98.06 351 ALA A O 1
ATOM 2748 N N . TYR A 1 352 ? 11.273 -29.234 -22.828 1 96.69 352 TYR A N 1
ATOM 2749 C CA . TYR A 1 352 ? 11.508 -30.547 -23.453 1 96.69 352 TYR A CA 1
ATOM 2750 C C . TYR A 1 352 ? 12.898 -31.062 -23.094 1 96.69 352 TYR A C 1
ATOM 2752 O O . TYR A 1 352 ? 13.852 -30.297 -23 1 96.69 352 TYR A O 1
ATOM 2760 N N . MET A 1 353 ? 12.867 -32.344 -22.969 1 94.88 353 MET A N 1
ATOM 2761 C CA . MET A 1 353 ? 14.172 -32.969 -22.781 1 94.88 353 MET A CA 1
ATOM 2762 C C . MET A 1 353 ? 14.922 -33.062 -24.094 1 94.88 353 MET A C 1
ATOM 2764 O O . MET A 1 353 ? 14.398 -32.719 -25.156 1 94.88 353 MET A O 1
ATOM 2768 N N . GLU A 1 354 ? 16.25 -33.375 -24.047 1 87 354 GLU A N 1
ATOM 2769 C CA . GLU A 1 354 ? 17.078 -33.531 -25.234 1 87 354 GLU A CA 1
ATOM 2770 C C . GLU A 1 354 ? 16.531 -34.625 -26.156 1 87 354 GLU A C 1
ATOM 2772 O O . GLU A 1 354 ? 16.047 -35.656 -25.703 1 87 354 GLU A O 1
ATOM 2777 N N . MET B 1 1 ? -22.922 -19.266 -24.484 1 39.47 1 MET B N 1
ATOM 2778 C CA . MET B 1 1 ? -22.156 -18.312 -23.703 1 39.47 1 MET B CA 1
ATOM 2779 C C . MET B 1 1 ? -21.547 -17.219 -24.578 1 39.47 1 MET B C 1
ATOM 2781 O O . MET B 1 1 ? -20.766 -17.516 -25.484 1 39.47 1 MET B O 1
ATOM 2785 N N . SER B 1 2 ? -22.156 -16.188 -24.75 1 49.78 2 SER B N 1
ATOM 2786 C CA . SER B 1 2 ? -21.844 -15.133 -25.703 1 49.78 2 SER B CA 1
ATOM 2787 C C . SER B 1 2 ? -20.359 -14.773 -25.641 1 49.78 2 SER B C 1
ATOM 2789 O O . SER B 1 2 ? -19.797 -14.602 -24.562 1 49.78 2 SER B O 1
ATOM 2791 N N . THR B 1 3 ? -19.578 -15.148 -26.656 1 66.88 3 THR B N 1
ATOM 2792 C CA . THR B 1 3 ? -18.141 -14.984 -26.875 1 66.88 3 THR B CA 1
ATOM 2793 C C . THR B 1 3 ? -17.734 -13.531 -26.656 1 66.88 3 THR B C 1
ATOM 2795 O O . THR B 1 3 ? -18.266 -12.625 -27.281 1 66.88 3 THR B O 1
ATOM 2798 N N . LEU B 1 4 ? -17.156 -13.227 -25.469 1 76.5 4 LEU B N 1
ATOM 2799 C CA . LEU B 1 4 ? -16.641 -11.891 -25.203 1 76.5 4 LEU B CA 1
ATOM 2800 C C . LEU B 1 4 ? -15.844 -11.367 -26.406 1 76.5 4 LEU B C 1
ATOM 2802 O O . LEU B 1 4 ? -15.109 -12.125 -27.047 1 76.5 4 LEU B O 1
ATOM 2806 N N . THR B 1 5 ? -16.156 -10.18 -26.844 1 85.19 5 THR B N 1
ATOM 2807 C CA . THR B 1 5 ? -15.32 -9.508 -27.828 1 85.19 5 THR B CA 1
ATOM 2808 C C . THR B 1 5 ? -13.906 -9.305 -27.281 1 85.19 5 THR B C 1
ATOM 2810 O O . THR B 1 5 ? -13.68 -9.422 -26.078 1 85.19 5 THR B O 1
ATOM 2813 N N . LYS B 1 6 ? -12.977 -9.164 -28.172 1 85.31 6 LYS B N 1
ATOM 2814 C CA . LYS B 1 6 ? -11.609 -8.883 -27.766 1 85.31 6 LYS B CA 1
ATOM 2815 C C . LYS B 1 6 ? -11.555 -7.699 -26.797 1 85.31 6 LYS B C 1
ATOM 2817 O O . LYS B 1 6 ? -10.812 -7.727 -25.812 1 85.31 6 LYS B O 1
ATOM 2822 N N . ARG B 1 7 ? -12.352 -6.668 -27.125 1 85.44 7 ARG B N 1
ATOM 2823 C CA . ARG B 1 7 ? -12.391 -5.473 -26.297 1 85.44 7 ARG B CA 1
ATOM 2824 C C . ARG B 1 7 ? -12.867 -5.801 -24.891 1 85.44 7 ARG B C 1
ATOM 2826 O O . ARG B 1 7 ? -12.305 -5.305 -23.906 1 85.44 7 ARG B O 1
ATOM 2833 N N . GLU B 1 8 ? -13.906 -6.512 -24.781 1 88.44 8 GLU B N 1
ATOM 2834 C CA . GLU B 1 8 ? -14.453 -6.902 -23.484 1 88.44 8 GLU B CA 1
ATOM 2835 C C . GLU B 1 8 ? -13.445 -7.711 -22.672 1 88.44 8 GLU B C 1
ATOM 2837 O O . GLU B 1 8 ? -13.312 -7.516 -21.469 1 88.44 8 GLU B O 1
ATOM 2842 N N . HIS B 1 9 ? -12.789 -8.57 -23.375 1 88.62 9 HIS B N 1
ATOM 2843 C CA . HIS B 1 9 ? -11.758 -9.367 -22.719 1 88.62 9 HIS B CA 1
ATOM 2844 C C . HIS B 1 9 ? -10.633 -8.477 -22.188 1 88.62 9 HIS B C 1
ATOM 2846 O O . HIS B 1 9 ? -10.172 -8.672 -21.062 1 88.62 9 HIS B O 1
ATOM 2852 N N . ASP B 1 10 ? -10.258 -7.539 -22.953 1 90.94 10 ASP B N 1
ATOM 2853 C CA . ASP B 1 10 ? -9.211 -6.609 -22.547 1 90.94 10 ASP B CA 1
ATOM 2854 C C . ASP B 1 10 ? -9.625 -5.789 -21.328 1 90.94 10 ASP B C 1
ATOM 2856 O O . ASP B 1 10 ? -8.805 -5.5 -20.453 1 90.94 10 ASP B O 1
ATOM 2860 N N . GLU B 1 11 ? -10.891 -5.461 -21.312 1 92.81 11 GLU B N 1
ATOM 2861 C CA . GLU B 1 11 ? -11.398 -4.68 -20.188 1 92.81 11 GLU B CA 1
ATOM 2862 C C . GLU B 1 11 ? -11.398 -5.5 -18.906 1 92.81 11 GLU B C 1
ATOM 2864 O O . GLU B 1 11 ? -11.117 -4.973 -17.828 1 92.81 11 GLU B O 1
ATOM 2869 N N . ILE B 1 12 ? -11.727 -6.75 -19.047 1 92.62 12 ILE B N 1
ATOM 2870 C CA . ILE B 1 12 ? -11.719 -7.641 -17.891 1 92.62 12 ILE B CA 1
ATOM 2871 C C . ILE B 1 12 ? -10.289 -7.762 -17.344 1 92.62 12 ILE B C 1
ATOM 2873 O O . ILE B 1 12 ? -10.07 -7.652 -16.141 1 92.62 12 ILE B O 1
ATOM 2877 N N . ILE B 1 13 ? -9.359 -7.902 -18.219 1 92.94 13 ILE B N 1
ATOM 2878 C CA . ILE B 1 13 ? -7.953 -8.055 -17.859 1 92.94 13 ILE B CA 1
ATOM 2879 C C . ILE B 1 13 ? -7.457 -6.777 -17.188 1 92.94 13 ILE B C 1
ATOM 2881 O O . ILE B 1 13 ? -6.77 -6.84 -16.156 1 92.94 13 ILE B O 1
ATOM 2885 N N . ARG B 1 14 ? -7.875 -5.68 -17.719 1 93.88 14 ARG B N 1
ATOM 2886 C CA . ARG B 1 14 ? -7.473 -4.406 -17.141 1 93.88 14 ARG B CA 1
ATOM 2887 C C . ARG B 1 14 ? -8.07 -4.223 -15.75 1 93.88 14 ARG B C 1
ATOM 2889 O O . ARG B 1 14 ? -7.441 -3.641 -14.867 1 93.88 14 ARG B O 1
ATOM 2896 N N . GLY B 1 15 ? -9.289 -4.652 -15.57 1 95.5 15 GLY B N 1
ATOM 2897 C CA . GLY B 1 15 ? -9.914 -4.609 -14.258 1 95.5 15 GLY B CA 1
ATOM 2898 C C . GLY B 1 15 ? -9.203 -5.461 -13.227 1 95.5 15 GLY B C 1
ATOM 2899 O O . GLY B 1 15 ? -8.977 -5.02 -12.102 1 95.5 15 GLY B O 1
ATOM 2900 N N . GLN B 1 16 ? -8.797 -6.668 -13.625 1 95.38 16 GLN B N 1
ATOM 2901 C CA . GLN B 1 16 ? -8.062 -7.57 -12.742 1 95.38 16 GLN B CA 1
ATOM 2902 C C . GLN B 1 16 ? -6.699 -6.996 -12.383 1 95.38 16 GLN B C 1
ATOM 2904 O O . GLN B 1 16 ? -6.285 -7.055 -11.219 1 95.38 16 GLN B O 1
ATOM 2909 N N . GLU B 1 17 ? -6.066 -6.445 -13.406 1 96 17 GLU B N 1
ATOM 2910 C CA . GLU B 1 17 ? -4.766 -5.82 -13.188 1 96 17 GLU B CA 1
ATOM 2911 C C . GLU B 1 17 ? -4.867 -4.66 -12.195 1 96 17 GLU B C 1
ATOM 2913 O O . GLU B 1 17 ? -4.055 -4.551 -11.281 1 96 17 GLU B O 1
ATOM 2918 N N . ARG B 1 18 ? -5.832 -3.84 -12.406 1 96.31 18 ARG B N 1
ATOM 2919 C CA . ARG B 1 18 ? -6.035 -2.697 -11.523 1 96.31 18 ARG B CA 1
ATOM 2920 C C . ARG B 1 18 ? -6.316 -3.15 -10.094 1 96.31 18 ARG B C 1
ATOM 2922 O O . ARG B 1 18 ? -5.762 -2.598 -9.141 1 96.31 18 ARG B O 1
ATOM 2929 N N . PHE B 1 19 ? -7.16 -4.141 -9.992 1 97.69 19 PHE B N 1
ATOM 2930 C CA . PHE B 1 19 ? -7.48 -4.699 -8.68 1 97.69 19 PHE B CA 1
ATOM 2931 C C . PHE B 1 19 ? -6.227 -5.195 -7.98 1 97.69 19 PHE B C 1
ATOM 2933 O O . PHE B 1 19 ? -5.953 -4.816 -6.836 1 97.69 19 PHE B O 1
ATOM 2940 N N . LEU B 1 20 ? -5.438 -5.98 -8.633 1 97.69 20 LEU B N 1
ATOM 2941 C CA . LEU B 1 20 ? -4.258 -6.594 -8.031 1 97.69 20 LEU B CA 1
ATOM 2942 C C . LEU B 1 20 ? -3.191 -5.547 -7.734 1 97.69 20 LEU B C 1
ATOM 2944 O O . LEU B 1 20 ? -2.51 -5.621 -6.711 1 97.69 20 LEU B O 1
ATOM 2948 N N . GLU B 1 21 ? -3.064 -4.59 -8.609 1 96.62 21 GLU B N 1
ATOM 2949 C CA . GLU B 1 21 ? -2.096 -3.516 -8.406 1 96.62 21 GLU B CA 1
ATOM 2950 C C . GLU B 1 21 ? -2.396 -2.732 -7.133 1 96.62 21 GLU B C 1
ATOM 2952 O O . GLU B 1 21 ? -1.499 -2.482 -6.324 1 96.62 21 GLU B O 1
ATOM 2957 N N . LEU B 1 22 ? -3.639 -2.365 -6.941 1 97.31 22 LEU B N 1
ATOM 2958 C CA . LEU B 1 22 ? -4.039 -1.601 -5.766 1 97.31 22 LEU B CA 1
ATOM 2959 C C . LEU B 1 22 ? -3.963 -2.457 -4.508 1 97.31 22 LEU B C 1
ATOM 2961 O O . LEU B 1 22 ? -3.549 -1.979 -3.449 1 97.31 22 LEU B O 1
ATOM 2965 N N . LEU B 1 23 ? -4.328 -3.699 -4.676 1 97.88 23 LEU B N 1
ATOM 2966 C CA . LEU B 1 23 ? -4.324 -4.629 -3.551 1 97.88 23 LEU B CA 1
ATOM 2967 C C . LEU B 1 23 ? -2.91 -4.828 -3.016 1 97.88 23 LEU B C 1
ATOM 2969 O O . LEU B 1 23 ? -2.705 -4.895 -1.801 1 97.88 23 LEU B O 1
ATOM 2973 N N . LEU B 1 24 ? -1.948 -4.879 -3.881 1 97.38 24 LEU B N 1
ATOM 2974 C CA . LEU B 1 24 ? -0.566 -5.152 -3.502 1 97.38 24 LEU B CA 1
ATOM 2975 C C . LEU B 1 24 ? 0.21 -3.857 -3.301 1 97.38 24 LEU B C 1
ATOM 2977 O O . LEU B 1 24 ? 1.436 -3.875 -3.17 1 97.38 24 LEU B O 1
ATOM 2981 N N . GLY B 1 25 ? -0.508 -2.725 -3.293 1 94.44 25 GLY B N 1
ATOM 2982 C CA . GLY B 1 25 ? 0.121 -1.42 -3.166 1 94.44 25 GLY B CA 1
ATOM 2983 C C . GLY B 1 25 ? 0.899 -1.256 -1.873 1 94.44 25 GLY B C 1
ATOM 2984 O O . GLY B 1 25 ? 1.868 -0.496 -1.818 1 94.44 25 GLY B O 1
ATOM 2985 N N . GLY B 1 26 ? 0.534 -2.02 -0.828 1 95.88 26 GLY B N 1
ATOM 2986 C CA . GLY B 1 26 ? 1.202 -1.942 0.461 1 95.88 26 GLY B CA 1
ATOM 2987 C C . GLY B 1 26 ? 2.639 -2.426 0.418 1 95.88 26 GLY B C 1
ATOM 2988 O O . GLY B 1 26 ? 3.43 -2.121 1.313 1 95.88 26 GLY B O 1
ATOM 2989 N N . LEU B 1 27 ? 3.043 -3.119 -0.631 1 97.44 27 LEU B N 1
ATOM 2990 C CA . LEU B 1 27 ? 4.402 -3.641 -0.731 1 97.44 27 LEU B CA 1
ATOM 2991 C C . LEU B 1 27 ? 5.402 -2.51 -0.951 1 97.44 27 LEU B C 1
ATOM 2993 O O . LEU B 1 27 ? 6.57 -2.629 -0.579 1 97.44 27 LEU B O 1
ATOM 2997 N N . SER B 1 28 ? 4.973 -1.384 -1.563 1 97.5 28 SER B N 1
ATOM 2998 C CA . SER B 1 28 ? 5.848 -0.22 -1.677 1 97.5 28 SER B CA 1
ATOM 2999 C C . SER B 1 28 ? 6.172 0.363 -0.305 1 97.5 28 SER B C 1
ATOM 3001 O O . SER B 1 28 ? 7.305 0.773 -0.053 1 97.5 28 SER B O 1
ATOM 3003 N N . SER B 1 29 ? 5.156 0.394 0.568 1 97.38 29 SER B N 1
ATOM 3004 C CA . SER B 1 29 ? 5.367 0.868 1.933 1 97.38 29 SER B CA 1
ATOM 3005 C C . SER B 1 29 ? 6.355 -0.021 2.682 1 97.38 29 SER B C 1
ATOM 3007 O O . SER B 1 29 ? 7.25 0.477 3.363 1 97.38 29 SER B O 1
ATOM 3009 N N . VAL B 1 30 ? 6.18 -1.3 2.48 1 97 30 VAL B N 1
ATOM 3010 C CA . VAL B 1 30 ? 7.02 -2.295 3.139 1 97 30 VAL B CA 1
ATOM 3011 C C . VAL B 1 30 ? 8.453 -2.178 2.625 1 97 30 VAL B C 1
ATOM 3013 O O . VAL B 1 30 ? 9.406 -2.27 3.402 1 97 30 VAL B O 1
ATOM 3016 N N . ALA B 1 31 ? 8.578 -1.989 1.351 1 98.19 31 ALA B N 1
ATOM 3017 C CA . ALA B 1 31 ? 9.906 -1.866 0.749 1 98.19 31 ALA B CA 1
ATOM 3018 C C . ALA B 1 31 ? 10.625 -0.618 1.253 1 98.19 31 ALA B C 1
ATOM 3020 O O . ALA B 1 31 ? 11.828 -0.649 1.506 1 98.19 31 ALA B O 1
ATOM 3021 N N . LEU B 1 32 ? 9.914 0.47 1.393 1 98.44 32 LEU B N 1
ATOM 3022 C CA . LEU B 1 32 ? 10.492 1.702 1.921 1 98.44 32 LEU B CA 1
ATOM 3023 C C . LEU B 1 32 ? 10.938 1.517 3.367 1 98.44 32 LEU B C 1
ATOM 3025 O O . LEU B 1 32 ? 12.023 1.961 3.75 1 98.44 32 LEU B O 1
ATOM 3029 N N . ARG B 1 33 ? 10.102 0.868 4.152 1 98.06 33 ARG B N 1
ATOM 3030 C CA . ARG B 1 33 ? 10.477 0.565 5.531 1 98.06 33 ARG B CA 1
ATOM 3031 C C . ARG B 1 33 ? 11.742 -0.287 5.582 1 98.06 33 ARG B C 1
ATOM 3033 O O . ARG B 1 33 ? 12.641 -0.023 6.383 1 98.06 33 ARG B O 1
ATOM 3040 N N . CYS B 1 34 ? 11.789 -1.284 4.727 1 98.56 34 CYS B N 1
ATOM 3041 C CA . CYS B 1 34 ? 12.953 -2.16 4.664 1 98.56 34 CYS B CA 1
ATOM 3042 C C . CYS B 1 34 ? 14.211 -1.372 4.316 1 98.56 34 CYS B C 1
ATOM 3044 O O . CYS B 1 34 ? 15.258 -1.564 4.93 1 98.56 34 CYS B O 1
ATOM 3046 N N . ALA B 1 35 ? 14.117 -0.493 3.303 1 98.75 35 ALA B N 1
ATOM 3047 C CA . ALA B 1 35 ? 15.242 0.342 2.896 1 98.75 35 ALA B CA 1
ATOM 3048 C C . ALA B 1 35 ? 15.727 1.219 4.051 1 98.75 35 ALA B C 1
ATOM 3050 O O . ALA B 1 35 ? 16.922 1.423 4.227 1 98.75 35 ALA B O 1
ATOM 3051 N N . LEU B 1 36 ? 14.781 1.732 4.832 1 98.5 36 LEU B N 1
ATOM 3052 C CA . LEU B 1 36 ? 15.102 2.549 5.996 1 98.5 36 LEU B CA 1
ATOM 3053 C C . LEU B 1 36 ? 15.82 1.722 7.059 1 98.5 36 LEU B C 1
ATOM 3055 O O . LEU B 1 36 ? 16.844 2.148 7.594 1 98.5 36 LEU B O 1
ATOM 3059 N N . GLN B 1 37 ? 15.305 0.545 7.297 1 98.19 37 GLN B N 1
ATOM 3060 C CA . GLN B 1 37 ? 15.836 -0.302 8.359 1 98.19 37 GLN B CA 1
ATOM 3061 C C . GLN B 1 37 ? 17.219 -0.849 8 1 98.19 37 GLN B C 1
ATOM 3063 O O . GLN B 1 37 ? 18.047 -1.086 8.875 1 98.19 37 GLN B O 1
ATOM 3068 N N . LEU B 1 38 ? 17.484 -0.987 6.734 1 98.56 38 LEU B N 1
ATOM 3069 C CA . LEU B 1 38 ? 18.781 -1.478 6.273 1 98.56 38 LEU B CA 1
ATOM 3070 C C . LEU B 1 38 ? 19.734 -0.32 6.004 1 98.56 38 LEU B C 1
ATOM 3072 O O . LEU B 1 38 ? 20.875 -0.534 5.594 1 98.56 38 LEU B O 1
ATOM 3076 N N . ASN B 1 39 ? 19.297 0.928 6.145 1 98.44 39 ASN B N 1
ATOM 3077 C CA . ASN B 1 39 ? 20.078 2.148 5.988 1 98.44 39 ASN B CA 1
ATOM 3078 C C . ASN B 1 39 ? 20.625 2.285 4.57 1 98.44 39 ASN B C 1
ATOM 3080 O O . ASN B 1 39 ? 21.75 2.754 4.371 1 98.44 39 ASN B O 1
ATOM 3084 N N . ILE B 1 40 ? 19.875 1.884 3.566 1 98.75 40 ILE B N 1
ATOM 3085 C CA . ILE B 1 40 ? 20.375 1.782 2.197 1 98.75 40 ILE B CA 1
ATOM 3086 C C . ILE B 1 40 ? 20.703 3.174 1.669 1 98.75 40 ILE B C 1
ATOM 3088 O O . ILE B 1 40 ? 21.781 3.383 1.105 1 98.75 40 ILE B O 1
ATOM 3092 N N . ALA B 1 41 ? 19.781 4.129 1.82 1 98.69 41 ALA B N 1
ATOM 3093 C CA . ALA B 1 41 ? 20.016 5.48 1.322 1 98.69 41 ALA B CA 1
ATOM 3094 C C . ALA B 1 41 ? 21.25 6.098 1.985 1 98.69 41 ALA B C 1
ATOM 3096 O O . ALA B 1 41 ? 22.078 6.734 1.318 1 98.69 41 ALA B O 1
ATOM 3097 N N . ASP B 1 42 ? 21.375 5.91 3.287 1 98.69 42 ASP B N 1
ATOM 3098 C CA . ASP B 1 42 ? 22.516 6.453 4.027 1 98.69 42 ASP B CA 1
ATOM 3099 C C . ASP B 1 42 ? 23.828 5.82 3.564 1 98.69 42 ASP B C 1
ATOM 3101 O O . ASP B 1 42 ? 24.844 6.5 3.475 1 98.69 42 ASP B O 1
ATOM 3105 N N . ILE B 1 43 ? 23.812 4.516 3.336 1 98.62 43 ILE B N 1
ATOM 3106 C CA . ILE B 1 43 ? 24.984 3.805 2.846 1 98.62 43 ILE B CA 1
ATOM 3107 C C . ILE B 1 43 ? 25.406 4.383 1.496 1 98.62 43 ILE B C 1
ATOM 3109 O O . ILE B 1 43 ? 26.578 4.703 1.293 1 98.62 43 ILE B O 1
ATOM 3113 N N . ILE B 1 44 ? 24.484 4.527 0.562 1 98.31 44 ILE B N 1
ATOM 3114 C CA . ILE B 1 44 ? 24.797 5.07 -0.756 1 98.31 44 ILE B CA 1
ATOM 3115 C C . ILE B 1 44 ? 25.312 6.496 -0.615 1 98.31 44 ILE B C 1
ATOM 3117 O O . ILE B 1 44 ? 26.297 6.867 -1.253 1 98.31 44 ILE B O 1
ATOM 3121 N N . ASN B 1 45 ? 24.672 7.285 0.24 1 97.94 45 ASN B N 1
ATOM 3122 C CA . ASN B 1 45 ? 25.031 8.688 0.446 1 97.94 45 ASN B CA 1
ATOM 3123 C C . ASN B 1 45 ? 26.453 8.828 1.012 1 97.94 45 ASN B C 1
ATOM 3125 O O . ASN B 1 45 ? 27.062 9.883 0.884 1 97.94 45 ASN B O 1
ATOM 3129 N N . SER B 1 46 ? 26.984 7.855 1.661 1 97.75 46 SER B N 1
ATOM 3130 C CA . SER B 1 46 ? 28.297 7.91 2.297 1 97.75 46 SER B CA 1
ATOM 3131 C C . SER B 1 46 ? 29.406 7.723 1.274 1 97.75 46 SER B C 1
ATOM 3133 O O . SER B 1 46 ? 30.578 7.887 1.599 1 97.75 46 SER B O 1
ATOM 3135 N N . HIS B 1 47 ? 29.078 7.43 0.038 1 96.56 47 HIS B N 1
ATOM 3136 C CA . HIS B 1 47 ? 30.047 7.266 -1.038 1 96.56 47 HIS B CA 1
ATOM 3137 C C . HIS B 1 47 ? 30 8.445 -2.01 1 96.56 47 HIS B C 1
ATOM 3139 O O . HIS B 1 47 ? 29 9.156 -2.066 1 96.56 47 HIS B O 1
ATOM 3145 N N . ASP B 1 48 ? 31.156 8.586 -2.709 1 93 48 ASP B N 1
ATOM 3146 C CA . ASP B 1 48 ? 31.203 9.617 -3.744 1 93 48 ASP B CA 1
ATOM 3147 C C . ASP B 1 48 ? 30.625 9.102 -5.059 1 93 48 ASP B C 1
ATOM 3149 O O . ASP B 1 48 ? 31.344 8.539 -5.887 1 93 48 ASP B O 1
ATOM 3153 N N . GLY B 1 49 ? 29.312 9.148 -5.168 1 93 49 GLY B N 1
ATOM 3154 C CA . GLY B 1 49 ? 28.688 8.734 -6.414 1 93 49 GLY B CA 1
ATOM 3155 C C . GLY B 1 49 ? 27.953 7.418 -6.301 1 93 49 GLY B C 1
ATOM 3156 O O . GLY B 1 49 ? 27.703 6.93 -5.195 1 93 49 GLY B O 1
ATOM 3157 N N . PRO B 1 50 ? 27.516 6.852 -7.457 1 96.12 50 PRO B N 1
ATOM 3158 C CA . PRO B 1 50 ? 26.797 5.578 -7.48 1 96.12 50 PRO B CA 1
ATOM 3159 C C . PRO B 1 50 ? 27.641 4.402 -7.012 1 96.12 50 PRO B C 1
ATOM 3161 O O . PRO B 1 50 ? 28.859 4.383 -7.238 1 96.12 50 PRO B O 1
ATOM 3164 N N . ILE B 1 51 ? 27 3.445 -6.395 1 97.06 51 ILE B N 1
ATOM 3165 C CA . ILE B 1 51 ? 27.781 2.338 -5.84 1 97.06 51 ILE B CA 1
ATOM 3166 C C . ILE B 1 51 ? 27.125 1.011 -6.238 1 97.06 51 ILE B C 1
ATOM 3168 O O . ILE B 1 51 ? 25.984 0.977 -6.668 1 97.06 51 ILE B O 1
ATOM 3172 N N . THR B 1 52 ? 27.891 -0.077 -6.086 1 96.19 52 THR B N 1
ATOM 3173 C CA . THR B 1 52 ? 27.453 -1.407 -6.488 1 96.19 52 THR B CA 1
ATOM 3174 C C . THR B 1 52 ? 26.609 -2.055 -5.391 1 96.19 52 THR B C 1
ATOM 3176 O O . THR B 1 52 ? 26.578 -1.572 -4.258 1 96.19 52 THR B O 1
ATOM 3179 N N . LEU B 1 53 ? 25.953 -3.164 -5.766 1 96.69 53 LEU B N 1
ATOM 3180 C CA . LEU B 1 53 ? 25.234 -3.959 -4.785 1 96.69 53 LEU B CA 1
ATOM 3181 C C . LEU B 1 53 ? 26.156 -4.465 -3.691 1 96.69 53 LEU B C 1
ATOM 3183 O O . LEU B 1 53 ? 25.781 -4.508 -2.518 1 96.69 53 LEU B O 1
ATOM 3187 N N . SER B 1 54 ? 27.328 -4.887 -4.082 1 95.81 54 SER B N 1
ATOM 3188 C CA . SER B 1 54 ? 28.312 -5.398 -3.139 1 95.81 54 SER B CA 1
ATOM 3189 C C . SER B 1 54 ? 28.703 -4.34 -2.111 1 95.81 54 SER B C 1
ATOM 3191 O O . SER B 1 54 ? 28.891 -4.648 -0.935 1 95.81 54 SER B O 1
ATOM 3193 N N . GLN B 1 55 ? 28.828 -3.1 -2.562 1 96.62 55 GLN B N 1
ATOM 3194 C CA . GLN B 1 55 ? 29.156 -2.008 -1.651 1 96.62 55 GLN B CA 1
ATOM 3195 C C . GLN B 1 55 ? 28 -1.728 -0.691 1 96.62 55 GLN B C 1
ATOM 3197 O O . GLN B 1 55 ? 28.219 -1.435 0.485 1 96.62 55 GLN B O 1
ATOM 3202 N N . ILE B 1 56 ? 26.797 -1.784 -1.186 1 98.19 56 ILE B N 1
ATOM 3203 C CA . ILE B 1 56 ? 25.641 -1.644 -0.31 1 98.19 56 ILE B CA 1
ATOM 3204 C C . ILE B 1 56 ? 25.641 -2.758 0.734 1 98.19 56 ILE B C 1
ATOM 3206 O O . ILE B 1 56 ? 25.438 -2.504 1.924 1 98.19 56 ILE B O 1
ATOM 3210 N N . ALA B 1 57 ? 25.906 -4.004 0.271 1 97.81 57 ALA B N 1
ATOM 3211 C CA . ALA B 1 57 ? 25.953 -5.164 1.157 1 97.81 57 ALA B CA 1
ATOM 3212 C C . ALA B 1 57 ? 27 -4.973 2.246 1 97.81 57 ALA B C 1
ATOM 3214 O O . ALA B 1 57 ? 26.766 -5.273 3.416 1 97.81 57 ALA B O 1
ATOM 3215 N N . GLN B 1 58 ? 28.156 -4.5 1.858 1 97.56 58 GLN B N 1
ATOM 3216 C CA . GLN B 1 58 ? 29.234 -4.242 2.809 1 97.56 58 GLN B CA 1
ATOM 3217 C C . GLN B 1 58 ? 28.812 -3.195 3.84 1 97.56 58 GLN B C 1
ATOM 3219 O O . GLN B 1 58 ? 29.141 -3.316 5.02 1 97.56 58 GLN B O 1
ATOM 3224 N N . GLY B 1 59 ? 28.125 -2.172 3.385 1 98.19 59 GLY B N 1
ATOM 3225 C CA . GLY B 1 59 ? 27.656 -1.13 4.281 1 98.19 59 GLY B CA 1
ATOM 3226 C C . GLY B 1 59 ? 26.656 -1.633 5.309 1 98.19 59 GLY B C 1
ATOM 3227 O O . GLY B 1 59 ? 26.609 -1.13 6.434 1 98.19 59 GLY B O 1
ATOM 3228 N N . ILE B 1 60 ? 25.812 -2.564 4.902 1 97.88 60 ILE B N 1
ATOM 3229 C CA . ILE B 1 60 ? 24.859 -3.148 5.828 1 97.88 60 ILE B CA 1
ATOM 3230 C C . ILE B 1 60 ? 25.594 -3.918 6.922 1 97.88 60 ILE B C 1
ATOM 3232 O O . ILE B 1 60 ? 25.156 -3.936 8.078 1 97.88 60 ILE B O 1
ATOM 3236 N N . GLY B 1 61 ? 26.672 -4.527 6.602 1 95.81 61 GLY B N 1
ATOM 3237 C CA . GLY B 1 61 ? 27.594 -5.078 7.574 1 95.81 61 GLY B CA 1
ATOM 3238 C C . GLY B 1 61 ? 27.078 -6.328 8.258 1 95.81 61 GLY B C 1
ATOM 3239 O O . GLY B 1 61 ? 27.297 -6.527 9.453 1 95.81 61 GLY B O 1
ATOM 3240 N N . SER B 1 62 ? 26.406 -7.188 7.578 1 95.56 62 SER B N 1
ATOM 3241 C CA . SER B 1 62 ? 25.906 -8.445 8.125 1 95.56 62 SER B CA 1
ATOM 3242 C C . SER B 1 62 ? 26.672 -9.633 7.562 1 95.56 62 SER B C 1
ATOM 3244 O O . SER B 1 62 ? 26.922 -9.703 6.355 1 95.56 62 SER B O 1
ATOM 3246 N N . THR B 1 63 ? 27.094 -10.594 8.406 1 93.88 63 THR B N 1
ATOM 3247 C CA . THR B 1 63 ? 27.859 -11.766 8 1 93.88 63 THR B CA 1
ATOM 3248 C C . THR B 1 63 ? 26.953 -12.797 7.324 1 93.88 63 THR B C 1
ATOM 3250 O O . THR B 1 63 ? 27.438 -13.695 6.633 1 93.88 63 THR B O 1
ATOM 3253 N N . SER B 1 64 ? 25.75 -12.664 7.48 1 94.56 64 SER B N 1
ATOM 3254 C CA . SER B 1 64 ? 24.812 -13.633 6.93 1 94.56 64 SER B CA 1
ATOM 3255 C C . SER B 1 64 ? 23.844 -12.969 5.953 1 94.56 64 SER B C 1
ATOM 3257 O O . SER B 1 64 ? 22.719 -13.43 5.781 1 94.56 64 SER B O 1
ATOM 3259 N N . LEU B 1 65 ? 24.297 -11.922 5.363 1 96.75 65 LEU B N 1
ATOM 3260 C CA . LEU B 1 65 ? 23.438 -11.148 4.477 1 96.75 65 LEU B CA 1
ATOM 3261 C C . LEU B 1 65 ? 22.938 -12 3.311 1 96.75 65 LEU B C 1
ATOM 3263 O O . LEU B 1 65 ? 23.734 -12.68 2.662 1 96.75 65 LEU B O 1
ATOM 3267 N N . ASN B 1 66 ? 21.641 -12 3.141 1 96.38 66 ASN B N 1
ATOM 3268 C CA . ASN B 1 66 ? 21.031 -12.586 1.95 1 96.38 66 ASN B CA 1
ATOM 3269 C C . ASN B 1 66 ? 21.188 -11.68 0.735 1 96.38 66 ASN B C 1
ATOM 3271 O O . ASN B 1 66 ? 20.281 -10.906 0.418 1 96.38 66 ASN B O 1
ATOM 3275 N N . LEU B 1 67 ? 22.25 -11.859 0.01 1 95.75 67 LEU B N 1
ATOM 3276 C CA . LEU B 1 67 ? 22.594 -10.977 -1.104 1 95.75 67 LEU B CA 1
ATOM 3277 C C . LEU B 1 67 ? 21.531 -11.047 -2.199 1 95.75 67 LEU B C 1
ATOM 3279 O O . LEU B 1 67 ? 21.25 -10.039 -2.846 1 95.75 67 LEU B O 1
ATOM 3283 N N . ASN B 1 68 ? 21.016 -12.234 -2.428 1 94.75 68 ASN B N 1
ATOM 3284 C CA . ASN B 1 68 ? 19.953 -12.383 -3.414 1 94.75 68 ASN B CA 1
ATOM 3285 C C . ASN B 1 68 ? 18.719 -11.578 -3.035 1 94.75 68 ASN B C 1
ATOM 3287 O O . ASN B 1 68 ? 18.109 -10.93 -3.889 1 94.75 68 ASN B O 1
ATOM 3291 N N . GLY B 1 69 ? 18.344 -11.68 -1.721 1 96.44 69 GLY B N 1
ATOM 3292 C CA . GLY B 1 69 ? 17.219 -10.883 -1.229 1 96.44 69 GLY B CA 1
ATOM 3293 C C . GLY B 1 69 ? 17.453 -9.391 -1.366 1 96.44 69 GLY B C 1
ATOM 3294 O O . GLY B 1 69 ? 16.547 -8.648 -1.751 1 96.44 69 GLY B O 1
ATOM 3295 N N . LEU B 1 70 ? 18.703 -8.961 -1.078 1 97.75 70 LEU B N 1
ATOM 3296 C CA . LEU B 1 70 ? 19.047 -7.555 -1.227 1 97.75 70 LEU B CA 1
ATOM 3297 C C . LEU B 1 70 ? 18.922 -7.117 -2.684 1 97.75 70 LEU B C 1
ATOM 3299 O O . LEU B 1 70 ? 18.406 -6.035 -2.975 1 97.75 70 LEU B O 1
ATOM 3303 N N . SER B 1 71 ? 19.406 -7.906 -3.572 1 96.69 71 SER B N 1
ATOM 3304 C CA . SER B 1 71 ? 19.344 -7.617 -5 1 96.69 71 SER B CA 1
ATOM 3305 C C . SER B 1 71 ? 17.891 -7.445 -5.461 1 96.69 71 SER B C 1
ATOM 3307 O O . SER B 1 71 ? 17.578 -6.535 -6.234 1 96.69 71 SER B O 1
ATOM 3309 N N . ARG B 1 72 ? 17.031 -8.289 -5.047 1 96.75 72 ARG B N 1
ATOM 3310 C CA . ARG B 1 72 ? 15.625 -8.258 -5.43 1 96.75 72 ARG B CA 1
ATOM 3311 C C . ARG B 1 72 ? 14.922 -7.047 -4.824 1 96.75 72 ARG B C 1
ATOM 3313 O O . ARG B 1 72 ? 14.07 -6.434 -5.469 1 96.75 72 ARG B O 1
ATOM 3320 N N . LEU B 1 73 ? 15.25 -6.715 -3.537 1 97.94 73 LEU B N 1
ATOM 3321 C CA . LEU B 1 73 ? 14.742 -5.488 -2.943 1 97.94 73 LEU B CA 1
ATOM 3322 C C . LEU B 1 73 ? 15.156 -4.273 -3.766 1 97.94 73 LEU B C 1
ATOM 3324 O O . LEU B 1 73 ? 14.328 -3.404 -4.062 1 97.94 73 LEU B O 1
ATOM 3328 N N . MET B 1 74 ? 16.453 -4.23 -4.16 1 98 74 MET B N 1
ATOM 3329 C CA . MET B 1 74 ? 16.938 -3.1 -4.941 1 98 74 MET B CA 1
ATOM 3330 C C . MET B 1 74 ? 16.25 -3.029 -6.297 1 98 74 MET B C 1
ATOM 3332 O O . MET B 1 74 ? 15.922 -1.941 -6.773 1 98 74 MET B O 1
ATOM 3336 N N . ARG B 1 75 ? 16.047 -4.172 -6.941 1 96.38 75 ARG B N 1
ATOM 3337 C CA . ARG B 1 75 ? 15.305 -4.215 -8.203 1 96.38 75 ARG B CA 1
ATOM 3338 C C . ARG B 1 75 ? 13.922 -3.605 -8.039 1 96.38 75 ARG B C 1
ATOM 3340 O O . ARG B 1 75 ? 13.469 -2.846 -8.898 1 96.38 75 ARG B O 1
ATOM 3347 N N . PHE B 1 76 ? 13.273 -3.994 -6.973 1 97.5 76 PHE B N 1
ATOM 3348 C CA . PHE B 1 76 ? 11.938 -3.477 -6.68 1 97.5 76 PHE B CA 1
ATOM 3349 C C . PHE B 1 76 ? 11.977 -1.966 -6.48 1 97.5 76 PHE B C 1
ATOM 3351 O O . PHE B 1 76 ? 11.172 -1.236 -7.055 1 97.5 76 PHE B O 1
ATOM 3358 N N . LEU B 1 77 ? 12.93 -1.471 -5.637 1 98.31 77 LEU B N 1
ATOM 3359 C CA . LEU B 1 77 ? 13.055 -0.057 -5.297 1 98.31 77 LEU B CA 1
ATOM 3360 C C . LEU B 1 77 ? 13.375 0.772 -6.535 1 98.31 77 LEU B C 1
ATOM 3362 O O . LEU B 1 77 ? 12.891 1.896 -6.68 1 98.31 77 LEU B O 1
ATOM 3366 N N . VAL B 1 78 ? 14.141 0.233 -7.449 1 97.19 78 VAL B N 1
ATOM 3367 C CA . VAL B 1 78 ? 14.469 0.91 -8.695 1 97.19 78 VAL B CA 1
ATOM 3368 C C . VAL B 1 78 ? 13.234 0.955 -9.602 1 97.19 78 VAL B C 1
ATOM 3370 O O . VAL B 1 78 ? 12.938 1.987 -10.203 1 97.19 78 VAL B O 1
ATOM 3373 N N . ARG B 1 79 ? 12.516 -0.174 -9.68 1 96 79 ARG B N 1
ATOM 3374 C CA . ARG B 1 79 ? 11.297 -0.236 -10.484 1 96 79 ARG B CA 1
ATOM 3375 C C . ARG B 1 79 ? 10.297 0.824 -10.039 1 96 79 ARG B C 1
ATOM 3377 O O . ARG B 1 79 ? 9.617 1.429 -10.875 1 96 79 ARG B O 1
ATOM 3384 N N . LYS B 1 80 ? 10.227 1.029 -8.75 1 96.19 80 LYS B N 1
ATOM 3385 C CA . LYS B 1 80 ? 9.297 2.002 -8.188 1 96.19 80 LYS B CA 1
ATOM 3386 C C . LYS B 1 80 ? 9.875 3.414 -8.242 1 96.19 80 LYS B C 1
ATOM 3388 O O . LYS B 1 80 ? 9.273 4.359 -7.73 1 96.19 80 LYS B O 1
ATOM 3393 N N . GLN B 1 81 ? 11.062 3.588 -8.773 1 95.88 81 GLN B N 1
ATOM 3394 C CA . GLN B 1 81 ? 11.727 4.871 -8.984 1 95.88 81 GLN B CA 1
ATOM 3395 C C . GLN B 1 81 ? 12.109 5.52 -7.66 1 95.88 81 GLN B C 1
ATOM 3397 O O . GLN B 1 81 ? 12.062 6.746 -7.527 1 95.88 81 GLN B O 1
ATOM 3402 N N . ILE B 1 82 ? 12.398 4.695 -6.68 1 97.81 82 ILE B N 1
ATOM 3403 C CA . ILE B 1 82 ? 12.859 5.191 -5.391 1 97.81 82 ILE B CA 1
ATOM 3404 C C . ILE B 1 82 ? 14.367 5.422 -5.438 1 97.81 82 ILE B C 1
ATOM 3406 O O . ILE B 1 82 ? 14.867 6.418 -4.902 1 97.81 82 ILE B O 1
ATOM 3410 N N . PHE B 1 83 ? 15.078 4.504 -6.027 1 98.38 83 PHE B N 1
ATOM 3411 C CA . PHE B 1 83 ? 16.5 4.645 -6.328 1 98.38 83 PHE B CA 1
ATOM 3412 C C . PHE B 1 83 ? 16.734 4.602 -7.836 1 98.38 83 PHE B C 1
ATOM 3414 O O . PHE B 1 83 ? 15.859 4.176 -8.594 1 98.38 83 PHE B O 1
ATOM 3421 N N . ASP B 1 84 ? 17.844 5.117 -8.266 1 97.56 84 ASP B N 1
ATOM 3422 C CA . ASP B 1 84 ? 18.234 5.008 -9.664 1 97.56 84 ASP B CA 1
ATOM 3423 C C . ASP B 1 84 ? 19.281 3.916 -9.859 1 97.56 84 ASP B C 1
ATOM 3425 O O . ASP B 1 84 ? 20.094 3.666 -8.969 1 97.56 84 ASP B O 1
ATOM 3429 N N . GLU B 1 85 ? 19.109 3.238 -10.875 1 95.5 85 GLU B N 1
ATOM 3430 C CA . GLU B 1 85 ? 20.109 2.264 -11.32 1 95.5 85 GLU B CA 1
ATOM 3431 C C . GLU B 1 85 ? 20.828 2.744 -12.578 1 95.5 85 GLU B C 1
ATOM 3433 O O . GLU B 1 85 ? 20.188 3.246 -13.508 1 95.5 85 GLU B O 1
ATOM 3438 N N . VAL B 1 86 ? 22.156 2.744 -12.523 1 89.69 86 VAL B N 1
ATOM 3439 C CA . VAL B 1 86 ? 22.984 3.154 -13.656 1 89.69 86 VAL B CA 1
ATOM 3440 C C . VAL B 1 86 ? 23.859 1.991 -14.094 1 89.69 86 VAL B C 1
ATOM 3442 O O . VAL B 1 86 ? 24.391 1.257 -13.258 1 89.69 86 VAL B O 1
ATOM 3445 N N . ARG B 1 87 ? 23.875 1.778 -15.383 1 86.25 87 ARG B N 1
ATOM 3446 C CA . ARG B 1 87 ? 24.781 0.778 -15.93 1 86.25 87 ARG B CA 1
ATOM 3447 C C . ARG B 1 87 ? 25.984 1.438 -16.594 1 86.25 87 ARG B C 1
ATOM 3449 O O . ARG B 1 87 ? 25.828 2.354 -17.406 1 86.25 87 ARG B O 1
ATOM 3456 N N . GLN B 1 88 ? 27.078 1.124 -16.125 1 82.81 88 GLN B N 1
ATOM 3457 C CA . GLN B 1 88 ? 28.328 1.61 -16.703 1 82.81 88 GLN B CA 1
ATOM 3458 C C . GLN B 1 88 ? 29.156 0.461 -17.266 1 82.81 88 GLN B C 1
ATOM 3460 O O . GLN B 1 88 ? 29.266 -0.6 -16.641 1 82.81 88 GLN B O 1
ATOM 3465 N N . ALA B 1 89 ? 29.766 0.649 -18.422 1 81 89 ALA B N 1
ATOM 3466 C CA . ALA B 1 89 ? 30.516 -0.369 -19.156 1 81 89 ALA B CA 1
ATOM 3467 C C . ALA B 1 89 ? 31.625 -0.96 -18.297 1 81 89 ALA B C 1
ATOM 3469 O O . ALA B 1 89 ? 31.969 -2.137 -18.438 1 81 89 ALA B O 1
ATOM 3470 N N . GLU B 1 90 ? 32.062 -0.217 -17.453 1 81 90 GLU B N 1
ATOM 3471 C CA . GLU B 1 90 ? 33.219 -0.621 -16.672 1 81 90 GLU B CA 1
ATOM 3472 C C . GLU B 1 90 ? 32.844 -1.541 -15.516 1 81 90 GLU B C 1
ATOM 3474 O O . GLU B 1 90 ? 33.688 -2.186 -14.906 1 81 90 GLU B O 1
ATOM 3479 N N . HIS B 1 91 ? 31.516 -1.551 -15.273 1 78.19 91 HIS B N 1
ATOM 3480 C CA . HIS B 1 91 ? 31.031 -2.352 -14.148 1 78.19 91 HIS B CA 1
ATOM 3481 C C . HIS B 1 91 ? 30.156 -3.496 -14.633 1 78.19 91 HIS B C 1
ATOM 3483 O O . HIS B 1 91 ? 29.25 -3.291 -15.445 1 78.19 91 HIS B O 1
ATOM 3489 N N . GLU B 1 92 ? 30.438 -4.656 -14.164 1 79.25 92 GLU B N 1
ATOM 3490 C CA . GLU B 1 92 ? 29.609 -5.82 -14.5 1 79.25 92 GLU B CA 1
ATOM 3491 C C . GLU B 1 92 ? 28.266 -5.754 -13.805 1 79.25 92 GLU B C 1
ATOM 3493 O O . GLU B 1 92 ? 27.234 -6.098 -14.398 1 79.25 92 GLU B O 1
ATOM 3498 N N . GLU B 1 93 ? 28.344 -5.191 -12.602 1 85.44 93 GLU B N 1
ATOM 3499 C CA . GLU B 1 93 ? 27.109 -5.09 -11.828 1 85.44 93 GLU B CA 1
ATOM 3500 C C . GLU B 1 93 ? 26.469 -3.707 -11.984 1 85.44 93 GLU B C 1
ATOM 3502 O O . GLU B 1 93 ? 27.172 -2.727 -12.258 1 85.44 93 GLU B O 1
ATOM 3507 N N . PRO B 1 94 ? 25.188 -3.629 -11.82 1 90.75 94 PRO B N 1
ATOM 3508 C CA . PRO B 1 94 ? 24.547 -2.312 -11.82 1 90.75 94 PRO B CA 1
ATOM 3509 C C . PRO B 1 94 ? 25 -1.435 -10.656 1 90.75 94 PRO B C 1
ATOM 3511 O O . PRO B 1 94 ? 25.406 -1.949 -9.617 1 90.75 94 PRO B O 1
ATOM 3514 N N . LEU B 1 95 ? 25.031 -0.138 -10.922 1 96.75 95 LEU B N 1
ATOM 3515 C CA . LEU B 1 95 ? 25.297 0.846 -9.875 1 96.75 95 LEU B CA 1
ATOM 3516 C C . LEU B 1 95 ? 24.016 1.536 -9.43 1 96.75 95 LEU B C 1
ATOM 3518 O O . LEU B 1 95 ? 23.109 1.747 -10.242 1 96.75 95 LEU B O 1
ATOM 3522 N N . TYR B 1 96 ? 23.984 1.834 -8.148 1 98 96 TYR B N 1
ATOM 3523 C CA . TYR B 1 96 ? 22.797 2.463 -7.578 1 98 96 TYR B CA 1
ATOM 3524 C C . TYR B 1 96 ? 23.125 3.861 -7.062 1 98 96 TYR B C 1
ATOM 3526 O O . TYR B 1 96 ? 24.203 4.098 -6.512 1 98 96 TYR B O 1
ATOM 3534 N N . SER B 1 97 ? 22.25 4.773 -7.262 1 97.94 97 SER B N 1
ATOM 3535 C CA . SER B 1 97 ? 22.406 6.141 -6.781 1 97.94 97 SER B CA 1
ATOM 3536 C C . SER B 1 97 ? 21.109 6.664 -6.172 1 97.94 97 SER B C 1
ATOM 3538 O O . SER B 1 97 ? 20.047 6.07 -6.359 1 97.94 97 SER B O 1
ATOM 3540 N N . LEU B 1 98 ? 21.281 7.727 -5.414 1 97.5 98 LEU B N 1
ATOM 3541 C CA . LEU B 1 98 ? 20.125 8.414 -4.848 1 97.5 98 LEU B CA 1
ATOM 3542 C C . LEU B 1 98 ? 19.438 9.273 -5.898 1 97.5 98 LEU B C 1
ATOM 3544 O O . LEU B 1 98 ? 20.062 9.688 -6.879 1 97.5 98 LEU B O 1
ATOM 3548 N N . ASN B 1 99 ? 18.203 9.438 -5.848 1 97.25 99 ASN B N 1
ATOM 3549 C CA . ASN B 1 99 ? 17.422 10.438 -6.551 1 97.25 99 ASN B CA 1
ATOM 3550 C C . ASN B 1 99 ? 16.562 11.258 -5.59 1 97.25 99 ASN B C 1
ATOM 3552 O O . ASN B 1 99 ? 16.75 11.195 -4.375 1 97.25 99 ASN B O 1
ATOM 3556 N N . GLN B 1 100 ? 15.656 12.062 -6.066 1 96.31 100 GLN B N 1
ATOM 3557 C CA . GLN B 1 100 ? 14.922 12.984 -5.215 1 96.31 100 GLN B CA 1
ATOM 3558 C C . GLN B 1 100 ? 14.008 12.234 -4.25 1 96.31 100 GLN B C 1
ATOM 3560 O O . GLN B 1 100 ? 13.75 12.695 -3.137 1 96.31 100 GLN B O 1
ATOM 3565 N N . CYS B 1 101 ? 13.531 11.055 -4.633 1 97.25 101 CYS B N 1
ATOM 3566 C CA . CYS B 1 101 ? 12.688 10.25 -3.758 1 97.25 101 CYS B CA 1
ATOM 3567 C C . CYS B 1 101 ? 13.508 9.625 -2.633 1 97.25 101 CYS B C 1
ATOM 3569 O O . CYS B 1 101 ? 13.133 9.727 -1.461 1 97.25 101 CYS B O 1
ATOM 3571 N N . SER B 1 102 ? 14.648 9.031 -2.961 1 97.94 102 SER B N 1
ATOM 3572 C CA . SER B 1 102 ? 15.461 8.344 -1.968 1 97.94 102 SER B CA 1
ATOM 3573 C C . SER B 1 102 ? 16.141 9.328 -1.027 1 97.94 102 SER B C 1
ATOM 3575 O O . SER B 1 102 ? 16.531 8.969 0.087 1 97.94 102 SER B O 1
ATOM 3577 N N . LEU B 1 103 ? 16.312 10.57 -1.43 1 97.19 103 LEU B N 1
ATOM 3578 C CA . LEU B 1 103 ? 16.859 11.586 -0.542 1 97.19 103 LEU B CA 1
ATOM 3579 C C . LEU B 1 103 ? 15.969 11.789 0.677 1 97.19 103 LEU B C 1
ATOM 3581 O O . LEU B 1 103 ? 16.438 12.172 1.746 1 97.19 103 LEU B O 1
ATOM 3585 N N . CYS B 1 104 ? 14.672 11.438 0.574 1 96.81 104 CYS B N 1
ATOM 3586 C CA . CYS B 1 104 ? 13.719 11.555 1.674 1 96.81 104 CYS B CA 1
ATOM 3587 C C . CYS B 1 104 ? 14 10.5 2.742 1 96.81 104 CYS B C 1
ATOM 3589 O O . CYS B 1 104 ? 13.516 10.617 3.871 1 96.81 104 CYS B O 1
ATOM 3591 N N . LEU B 1 105 ? 14.781 9.484 2.418 1 98 105 LEU B N 1
ATOM 3592 C CA . LEU B 1 105 ? 15.062 8.367 3.316 1 98 105 LEU B CA 1
ATOM 3593 C C . LEU B 1 105 ? 16.281 8.664 4.18 1 98 105 LEU B C 1
ATOM 3595 O O . LEU B 1 105 ? 16.562 7.949 5.148 1 98 105 LEU B O 1
ATOM 3599 N N . LEU B 1 106 ? 17.078 9.695 3.818 1 97.88 106 LEU B N 1
ATOM 3600 C CA . LEU B 1 106 ? 18.297 10.008 4.57 1 97.88 106 LEU B CA 1
ATOM 3601 C C . LEU B 1 106 ? 17.953 10.453 5.992 1 97.88 106 LEU B C 1
ATOM 3603 O O . LEU B 1 106 ? 17.156 11.375 6.188 1 97.88 106 LEU B O 1
ATOM 3607 N N . LYS B 1 107 ? 18.562 9.859 6.957 1 95.5 107 LYS B N 1
ATOM 3608 C CA . LYS B 1 107 ? 18.188 10.031 8.359 1 95.5 107 LYS B CA 1
ATOM 3609 C C . LYS B 1 107 ? 18.766 11.32 8.93 1 95.5 107 LYS B C 1
ATOM 3611 O O . LYS B 1 107 ? 18.188 11.922 9.836 1 95.5 107 LYS B O 1
ATOM 3616 N N . ASP B 1 108 ? 19.844 11.812 8.492 1 91.06 108 ASP B N 1
ATOM 3617 C CA . ASP B 1 108 ? 20.516 12.969 9.086 1 91.06 108 ASP B CA 1
ATOM 3618 C C . ASP B 1 108 ? 20.234 14.234 8.289 1 91.06 108 ASP B C 1
ATOM 3620 O O . ASP B 1 108 ? 20.797 15.297 8.57 1 91.06 108 ASP B O 1
ATOM 3624 N N . LYS B 1 109 ? 19.359 14.25 7.414 1 92 109 LYS B N 1
ATOM 3625 C CA . LYS B 1 109 ? 18.969 15.422 6.641 1 92 109 LYS B CA 1
ATOM 3626 C C . LYS B 1 109 ? 17.891 16.234 7.367 1 92 109 LYS B C 1
ATOM 3628 O O . LYS B 1 109 ? 17.031 15.664 8.047 1 92 109 LYS B O 1
ATOM 3633 N N . SER B 1 110 ? 17.953 17.5 7.266 1 86.81 110 SER B N 1
ATOM 3634 C CA . SER B 1 110 ? 17.016 18.391 7.949 1 86.81 110 SER B CA 1
ATOM 3635 C C . SER B 1 110 ? 15.578 18.172 7.461 1 86.81 110 SER B C 1
ATOM 3637 O O . SER B 1 110 ? 14.625 18.344 8.219 1 86.81 110 SER B O 1
ATOM 3639 N N . ASP B 1 111 ? 15.445 17.766 6.242 1 89.25 111 ASP B N 1
ATOM 3640 C CA . ASP B 1 111 ? 14.117 17.547 5.68 1 89.25 111 ASP B CA 1
ATOM 3641 C C . ASP B 1 111 ? 13.844 16.062 5.473 1 89.25 111 ASP B C 1
ATOM 3643 O O . ASP B 1 111 ? 13.164 15.688 4.512 1 89.25 111 ASP B O 1
ATOM 3647 N N . THR B 1 112 ? 14.422 15.258 6.402 1 95.25 112 THR B N 1
ATOM 3648 C CA . THR B 1 112 ? 14.227 13.812 6.34 1 95.25 112 THR B CA 1
ATOM 3649 C C . THR B 1 112 ? 12.758 13.453 6.543 1 95.25 112 THR B C 1
ATOM 3651 O O . THR B 1 112 ? 12.039 14.148 7.266 1 95.25 112 THR B O 1
ATOM 3654 N N . LEU B 1 113 ? 12.281 12.422 5.875 1 96.75 113 LEU B N 1
ATOM 3655 C CA . LEU B 1 113 ? 10.945 11.883 6.102 1 96.75 113 LEU B CA 1
ATOM 3656 C C . LEU B 1 113 ? 11.016 10.477 6.695 1 96.75 113 LEU B C 1
ATOM 3658 O O . LEU B 1 113 ? 10 9.781 6.793 1 96.75 113 LEU B O 1
ATOM 3662 N N . ALA B 1 114 ? 12.242 10.086 7.148 1 97.44 114 ALA B N 1
ATOM 3663 C CA . ALA B 1 114 ? 12.492 8.734 7.656 1 97.44 114 ALA B CA 1
ATOM 3664 C C . ALA B 1 114 ? 11.633 8.438 8.875 1 97.44 114 ALA B C 1
ATOM 3666 O O . ALA B 1 114 ? 11.008 7.379 8.961 1 97.44 114 ALA B O 1
ATOM 3667 N N . PRO B 1 115 ? 11.484 9.406 9.812 1 96.25 115 PRO B N 1
ATOM 3668 C CA . PRO B 1 115 ? 10.664 9.094 10.984 1 96.25 115 PRO B CA 1
ATOM 3669 C C . PRO B 1 115 ? 9.195 8.844 10.625 1 96.25 115 PRO B C 1
ATOM 3671 O O . PRO B 1 115 ? 8.562 7.949 11.195 1 96.25 115 PRO B O 1
ATOM 3674 N N . TYR B 1 116 ? 8.68 9.625 9.703 1 96.56 116 TYR B N 1
ATOM 3675 C CA . TYR B 1 116 ? 7.305 9.414 9.281 1 96.56 116 TYR B CA 1
ATOM 3676 C C . TYR B 1 116 ? 7.148 8.07 8.578 1 96.56 116 TYR B C 1
ATOM 3678 O O . TYR B 1 116 ? 6.172 7.352 8.805 1 96.56 116 TYR B O 1
ATOM 3686 N N . GLY B 1 117 ? 8.078 7.77 7.68 1 97.5 117 GLY B N 1
ATOM 3687 C CA . GLY B 1 117 ? 8.062 6.484 7 1 97.5 117 GLY B CA 1
ATOM 3688 C C . GLY B 1 117 ? 8.039 5.305 7.957 1 97.5 117 GLY B C 1
ATOM 3689 O O . GLY B 1 117 ? 7.277 4.355 7.762 1 97.5 117 GLY B O 1
ATOM 3690 N N . MET B 1 118 ? 8.828 5.379 9.023 1 96.69 118 MET B N 1
ATOM 3691 C CA . MET B 1 118 ? 8.891 4.305 10.016 1 96.69 118 MET B CA 1
ATOM 3692 C C . MET B 1 118 ? 7.586 4.219 10.805 1 96.69 118 MET B C 1
ATOM 3694 O O . MET B 1 118 ? 7.074 3.125 11.039 1 96.69 118 MET B O 1
ATOM 3698 N N . GLU B 1 119 ? 7.047 5.332 11.125 1 95 119 GLU B N 1
ATOM 3699 C CA . GLU B 1 119 ? 5.863 5.379 11.977 1 95 119 GLU B CA 1
ATOM 3700 C C . GLU B 1 119 ? 4.637 4.828 11.25 1 95 119 GLU B C 1
ATOM 3702 O O . GLU B 1 119 ? 3.943 3.953 11.773 1 95 119 GLU B O 1
ATOM 3707 N N . ILE B 1 120 ? 4.406 5.301 10.039 1 95.19 120 ILE B N 1
ATOM 3708 C CA . ILE B 1 120 ? 3.158 5.008 9.336 1 95.19 120 ILE B CA 1
ATOM 3709 C C . ILE B 1 120 ? 3.154 3.555 8.875 1 95.19 120 ILE B C 1
ATOM 3711 O O . ILE B 1 120 ? 2.1 3 8.555 1 95.19 120 ILE B O 1
ATOM 3715 N N . THR B 1 121 ? 4.336 2.904 8.82 1 95.75 121 THR B N 1
ATOM 3716 C CA . THR B 1 121 ? 4.422 1.528 8.344 1 95.75 121 THR B CA 1
ATOM 3717 C C . THR B 1 121 ? 4.527 0.556 9.516 1 95.75 121 THR B C 1
ATOM 3719 O O . THR B 1 121 ? 4.848 -0.62 9.328 1 95.75 121 THR B O 1
ATOM 3722 N N . THR B 1 122 ? 4.328 1.037 10.719 1 93.38 122 THR B N 1
ATOM 3723 C CA . THR B 1 122 ? 4.332 0.134 11.867 1 93.38 122 THR B CA 1
ATOM 3724 C C . THR B 1 122 ? 3.139 -0.814 11.812 1 93.38 122 THR B C 1
ATOM 3726 O O . THR B 1 122 ? 2.033 -0.409 11.445 1 93.38 122 THR B O 1
ATOM 3729 N N . PRO B 1 123 ? 3.27 -2.109 12.234 1 92.06 123 PRO B N 1
ATOM 3730 C CA . PRO B 1 123 ? 2.207 -3.109 12.109 1 92.06 123 PRO B CA 1
ATOM 3731 C C . PRO B 1 123 ? 0.929 -2.705 12.836 1 92.06 123 PRO B C 1
ATOM 3733 O O . PRO B 1 123 ? -0.175 -2.975 12.359 1 92.06 123 PRO B O 1
ATOM 3736 N N . HIS B 1 124 ? 1.015 -2.059 13.953 1 90.44 124 HIS B N 1
ATOM 3737 C CA . HIS B 1 124 ? -0.191 -1.741 14.711 1 90.44 124 HIS B CA 1
ATOM 3738 C C . HIS B 1 124 ? -1.006 -0.654 14.016 1 90.44 124 HIS B C 1
ATOM 3740 O O . HIS B 1 124 ? -2.232 -0.613 14.148 1 90.44 124 HIS B O 1
ATOM 3746 N N . ILE B 1 125 ? -0.353 0.244 13.258 1 92.12 125 ILE B N 1
ATOM 3747 C CA . ILE B 1 125 ? -1.082 1.248 12.484 1 92.12 125 ILE B CA 1
ATOM 3748 C C . ILE B 1 125 ? -1.878 0.57 11.375 1 92.12 125 ILE B C 1
ATOM 3750 O O . ILE B 1 125 ? -3.066 0.847 11.195 1 92.12 125 ILE B O 1
ATOM 3754 N N . PHE B 1 126 ? -1.205 -0.311 10.68 1 93.06 126 PHE B N 1
ATOM 3755 C CA . PHE B 1 126 ? -1.888 -1.035 9.609 1 93.06 126 PHE B CA 1
ATOM 3756 C C . PHE B 1 126 ? -3.043 -1.856 10.172 1 93.06 126 PHE B C 1
ATOM 3758 O O . PHE B 1 126 ? -4.117 -1.919 9.562 1 93.06 126 PHE B O 1
ATOM 3765 N N . SER B 1 127 ? -2.793 -2.555 11.289 1 93.5 127 SER B N 1
ATOM 3766 C CA . SER B 1 127 ? -3.844 -3.348 11.914 1 93.5 127 SER B CA 1
ATOM 3767 C C . SER B 1 127 ? -5.07 -2.496 12.227 1 93.5 127 SER B C 1
ATOM 3769 O O . SER B 1 127 ? -6.203 -2.936 12.031 1 93.5 127 SER B O 1
ATOM 3771 N N . CYS B 1 128 ? -4.82 -1.33 12.711 1 94 128 CYS B N 1
ATOM 3772 C CA . CYS B 1 128 ? -5.914 -0.402 12.977 1 94 128 CYS B CA 1
ATOM 3773 C C . CYS B 1 128 ? -6.66 -0.056 11.695 1 94 128 CYS B C 1
ATOM 3775 O O . CYS B 1 128 ? -7.887 -0.179 11.633 1 94 128 CYS B O 1
ATOM 3777 N N . LEU B 1 129 ? -5.941 0.284 10.656 1 95.75 129 LEU B N 1
ATOM 3778 C CA . LEU B 1 129 ? -6.523 0.708 9.391 1 95.75 129 LEU B CA 1
ATOM 3779 C C . LEU B 1 129 ? -7.336 -0.42 8.758 1 95.75 129 LEU B C 1
ATOM 3781 O O . LEU B 1 129 ? -8.367 -0.172 8.125 1 95.75 129 LEU B O 1
ATOM 3785 N N . CYS B 1 130 ? -6.898 -1.65 8.953 1 95.56 130 CYS B N 1
ATOM 3786 C CA . CYS B 1 130 ? -7.566 -2.814 8.383 1 95.56 130 CYS B CA 1
ATOM 3787 C C . CYS B 1 130 ? -8.953 -3.004 8.992 1 95.56 130 CYS B C 1
ATOM 3789 O O . CYS B 1 130 ? -9.773 -3.756 8.461 1 95.56 130 CYS B O 1
ATOM 3791 N N . ASN B 1 131 ? -9.211 -2.34 10.086 1 96.31 131 ASN B N 1
ATOM 3792 C CA . ASN B 1 131 ? -10.5 -2.461 10.766 1 96.31 131 ASN B CA 1
ATOM 3793 C C . ASN B 1 131 ? -11.367 -1.23 10.531 1 96.31 131 ASN B C 1
ATOM 3795 O O . ASN B 1 131 ? -12.297 -0.969 11.297 1 96.31 131 ASN B O 1
ATOM 3799 N N . LEU B 1 132 ? -11.062 -0.504 9.469 1 97.38 132 LEU B N 1
ATOM 3800 C CA . LEU B 1 132 ? -11.789 0.713 9.125 1 97.38 132 LEU B CA 1
ATOM 3801 C C . LEU B 1 132 ? -13.281 0.427 8.945 1 97.38 132 LEU B C 1
ATOM 3803 O O . LEU B 1 132 ? -14.117 1.274 9.258 1 97.38 132 LEU B O 1
ATOM 3807 N N . ASN B 1 133 ? -13.656 -0.794 8.492 1 97.88 133 ASN B N 1
ATOM 3808 C CA . ASN B 1 133 ? -15.047 -1.181 8.297 1 97.88 133 ASN B CA 1
ATOM 3809 C C . ASN B 1 133 ? -15.844 -1.07 9.594 1 97.88 133 ASN B C 1
ATOM 3811 O O . ASN B 1 133 ? -17.031 -0.725 9.57 1 97.88 133 ASN B O 1
ATOM 3815 N N . LEU B 1 134 ? -15.234 -1.292 10.703 1 96.88 134 LEU B N 1
ATOM 3816 C CA . LEU B 1 134 ? -15.922 -1.286 11.984 1 96.88 134 LEU B CA 1
ATOM 3817 C C . LEU B 1 134 ? -16.375 0.123 12.352 1 96.88 134 LEU B C 1
ATOM 3819 O O . LEU B 1 134 ? -17.516 0.32 12.797 1 96.88 134 LEU B O 1
ATOM 3823 N N . SER B 1 135 ? -15.438 1.078 12.164 1 95.56 135 SER B N 1
ATOM 3824 C CA . SER B 1 135 ? -15.797 2.449 12.508 1 95.56 135 SER B CA 1
ATOM 3825 C C . SER B 1 135 ? -16.859 2.988 11.555 1 95.56 135 SER B C 1
ATOM 3827 O O . SER B 1 135 ? -17.703 3.795 11.953 1 95.56 135 SER B O 1
ATOM 3829 N N . ILE B 1 136 ? -16.875 2.533 10.297 1 97.38 136 ILE B N 1
ATOM 3830 C CA . ILE B 1 136 ? -17.875 2.959 9.328 1 97.38 136 ILE B CA 1
ATOM 3831 C C . ILE B 1 136 ? -19.203 2.279 9.641 1 97.38 136 ILE B C 1
ATOM 3833 O O . ILE B 1 136 ? -20.25 2.93 9.656 1 97.38 136 ILE B O 1
ATOM 3837 N N . LYS B 1 137 ? -19.203 1.035 9.945 1 97.56 137 LYS B N 1
ATOM 3838 C CA . LYS B 1 137 ? -20.422 0.255 10.172 1 97.56 137 LYS B CA 1
ATOM 3839 C C . LYS B 1 137 ? -21.047 0.595 11.523 1 97.56 137 LYS B C 1
ATOM 3841 O O . LYS B 1 137 ? -22.281 0.628 11.648 1 97.56 137 LYS B O 1
ATOM 3846 N N . GLU B 1 138 ? -20.219 0.917 12.562 1 95.38 138 GLU B N 1
ATOM 3847 C CA . GLU B 1 138 ? -20.719 0.975 13.938 1 95.38 138 GLU B CA 1
ATOM 3848 C C . GLU B 1 138 ? -20.516 2.359 14.539 1 95.38 138 GLU B C 1
ATOM 3850 O O . GLU B 1 138 ? -21.016 2.65 15.625 1 95.38 138 GLU B O 1
ATOM 3855 N N . GLY B 1 139 ? -19.844 3.176 13.844 1 91.44 139 GLY B N 1
ATOM 3856 C CA . GLY B 1 139 ? -19.5 4.465 14.414 1 91.44 139 GLY B CA 1
ATOM 3857 C C . GLY B 1 139 ? -18.281 4.414 15.328 1 91.44 139 GLY B C 1
ATOM 3858 O O . GLY B 1 139 ? -17.734 3.336 15.586 1 91.44 139 GLY B O 1
ATOM 3859 N N . GLY B 1 140 ? -17.812 5.598 15.688 1 88.38 140 GLY B N 1
ATOM 3860 C CA . GLY B 1 140 ? -16.625 5.676 16.516 1 88.38 140 GLY B CA 1
ATOM 3861 C C . GLY B 1 140 ? -15.336 5.645 15.695 1 88.38 140 GLY B C 1
ATOM 3862 O O . GLY B 1 140 ? -15.383 5.703 14.461 1 88.38 140 GLY B O 1
ATOM 3863 N N . THR B 1 141 ? -14.195 5.512 16.438 1 90.38 141 THR B N 1
ATOM 3864 C CA . THR B 1 141 ? -12.906 5.492 15.75 1 90.38 141 THR B CA 1
ATOM 3865 C C . THR B 1 141 ? -12.422 4.059 15.547 1 90.38 141 THR B C 1
ATOM 3867 O O . THR B 1 141 ? -12.766 3.166 16.328 1 90.38 141 THR B O 1
ATOM 3870 N N . THR B 1 142 ? -11.68 3.893 14.516 1 94.06 142 THR B N 1
ATOM 3871 C CA . THR B 1 142 ? -11.109 2.584 14.219 1 94.06 142 THR B CA 1
ATOM 3872 C C . THR B 1 142 ? -10.125 2.166 15.305 1 94.06 142 THR B C 1
ATOM 3874 O O . THR B 1 142 ? -10.023 0.983 15.641 1 94.06 142 THR B O 1
ATOM 3877 N N . SER B 1 143 ? -9.414 3.117 15.867 1 91.38 143 SER B N 1
ATOM 3878 C CA . SER B 1 143 ? -8.469 2.834 16.953 1 91.38 143 SER B CA 1
ATOM 3879 C C . SER B 1 143 ? -9.172 2.232 18.156 1 91.38 143 SER B C 1
ATOM 3881 O O . SER B 1 143 ? -8.703 1.249 18.734 1 91.38 143 SER B O 1
ATOM 3883 N N . PHE B 1 144 ? -10.336 2.834 18.531 1 91.94 144 PHE B N 1
ATOM 3884 C CA . PHE B 1 144 ? -11.086 2.318 19.672 1 91.94 144 PHE B CA 1
ATOM 3885 C C . PHE B 1 144 ? -11.656 0.938 19.375 1 91.94 144 PHE B C 1
ATOM 3887 O O . PHE B 1 144 ? -11.648 0.053 20.234 1 91.94 144 PHE B O 1
ATOM 3894 N N . LYS B 1 145 ? -12.141 0.795 18.172 1 93.94 145 LYS B N 1
ATOM 3895 C CA . LYS B 1 145 ? -12.742 -0.479 17.781 1 93.94 145 LYS B CA 1
ATOM 3896 C C . LYS B 1 145 ? -11.695 -1.587 17.734 1 93.94 145 LYS B C 1
ATOM 3898 O O . LYS B 1 145 ? -12 -2.752 17.984 1 93.94 145 LYS B O 1
ATOM 3903 N N . THR B 1 146 ? -10.445 -1.21 17.438 1 93.5 146 THR B N 1
ATOM 3904 C CA . THR B 1 146 ? -9.367 -2.184 17.25 1 93.5 146 THR B CA 1
ATOM 3905 C C . THR B 1 146 ? -8.68 -2.469 18.578 1 93.5 146 THR B C 1
ATOM 3907 O O . THR B 1 146 ? -8.391 -3.625 18.906 1 93.5 146 THR B O 1
ATOM 3910 N N . TYR B 1 147 ? -8.469 -1.454 19.406 1 91.88 147 TYR B N 1
ATOM 3911 C CA . TYR B 1 147 ? -7.562 -1.611 20.547 1 91.88 147 TYR B CA 1
ATOM 3912 C C . TYR B 1 147 ? -8.289 -1.353 21.859 1 91.88 147 TYR B C 1
ATOM 3914 O O . TYR B 1 147 ? -7.758 -1.65 22.938 1 91.88 147 TYR B O 1
ATOM 3922 N N . GLY B 1 148 ? -9.414 -0.782 21.844 1 92.62 148 GLY B N 1
ATOM 3923 C CA . GLY B 1 148 ? -10.164 -0.491 23.047 1 92.62 148 GLY B CA 1
ATOM 3924 C C . GLY B 1 148 ? -9.836 0.863 23.656 1 92.62 148 GLY B C 1
ATOM 3925 O O . GLY B 1 148 ? -10.328 1.21 24.719 1 92.62 148 GLY B O 1
ATOM 3926 N N . TYR B 1 149 ? -8.953 1.628 22.922 1 90.06 149 TYR B N 1
ATOM 3927 C CA . TYR B 1 149 ? -8.617 2.973 23.375 1 90.06 149 TYR B CA 1
ATOM 3928 C C . TYR B 1 149 ? -8.406 3.908 22.188 1 90.06 149 TYR B C 1
ATOM 3930 O O . TYR B 1 149 ? -8.148 3.457 21.078 1 90.06 149 TYR B O 1
ATOM 3938 N N . GLU B 1 150 ? -8.57 5.207 22.469 1 88.25 150 GLU B N 1
ATOM 3939 C CA . GLU B 1 150 ? -8.312 6.23 21.469 1 88.25 150 GLU B CA 1
ATOM 3940 C C . GLU B 1 150 ? -6.816 6.457 21.281 1 88.25 150 GLU B C 1
ATOM 3942 O O . GLU B 1 150 ? -6.035 6.281 22.219 1 88.25 150 GLU B O 1
ATOM 3947 N N . ILE B 1 151 ? -6.398 6.879 20.094 1 85.12 151 ILE B N 1
ATOM 3948 C CA . ILE B 1 151 ? -4.992 7.043 19.75 1 85.12 151 ILE B CA 1
ATOM 3949 C C . ILE B 1 151 ? -4.336 8.039 20.703 1 85.12 151 ILE B C 1
ATOM 3951 O O . ILE B 1 151 ? -3.195 7.84 21.125 1 85.12 151 ILE B O 1
ATOM 3955 N N . TRP B 1 152 ? -5.035 9.109 20.969 1 80.38 152 TRP B N 1
ATOM 3956 C CA . TRP B 1 152 ? -4.461 10.109 21.859 1 80.38 152 TRP B CA 1
ATOM 3957 C C . TRP B 1 152 ? -4.215 9.523 23.25 1 80.38 152 TRP B C 1
ATOM 3959 O O . TRP B 1 152 ? -3.262 9.898 23.922 1 80.38 152 TRP B O 1
ATOM 3969 N N . ASP B 1 153 ? -5.078 8.594 23.641 1 83.75 153 ASP B N 1
ATOM 3970 C CA . ASP B 1 153 ? -4.883 7.898 24.922 1 83.75 153 ASP B CA 1
ATOM 3971 C C . ASP B 1 153 ? -3.615 7.051 24.891 1 83.75 153 ASP B C 1
ATOM 3973 O O . ASP B 1 153 ? -2.869 7.008 25.875 1 83.75 153 ASP B O 1
ATOM 3977 N N . LEU B 1 154 ? -3.449 6.414 23.797 1 82.06 154 LEU B N 1
ATOM 3978 C CA . LEU B 1 154 ? -2.234 5.621 23.625 1 82.06 154 LEU B CA 1
ATOM 3979 C C . LEU B 1 154 ? -0.996 6.508 23.703 1 82.06 154 LEU B C 1
ATOM 3981 O O . LEU B 1 154 ? -0.036 6.188 24.406 1 82.06 154 LEU B O 1
ATOM 3985 N N . LEU B 1 155 ? -1.015 7.598 22.984 1 80.88 155 LEU B N 1
ATOM 3986 C CA . LEU B 1 155 ? 0.123 8.508 22.938 1 80.88 155 LEU B CA 1
ATOM 3987 C C . LEU B 1 155 ? 0.381 9.133 24.297 1 80.88 155 LEU B C 1
ATOM 3989 O O . LEU B 1 155 ? 1.532 9.383 24.672 1 80.88 155 LEU B O 1
ATOM 3993 N N . ASN B 1 156 ? -0.676 9.25 25.047 1 80.12 156 ASN B N 1
ATOM 3994 C CA . ASN B 1 156 ? -0.544 9.82 26.375 1 80.12 156 ASN B CA 1
ATOM 3995 C C . ASN B 1 156 ? 0.052 8.812 27.359 1 80.12 156 ASN B C 1
ATOM 3997 O O . ASN B 1 156 ? 0.735 9.195 28.312 1 80.12 156 ASN B O 1
ATOM 4001 N N . HIS B 1 157 ? -0.157 7.531 27.125 1 84.56 157 HIS B N 1
ATOM 4002 C CA . HIS B 1 157 ? 0.2 6.539 28.125 1 84.56 157 HIS B CA 1
ATOM 4003 C C . HIS B 1 157 ? 1.49 5.816 27.75 1 84.56 157 HIS B C 1
ATOM 4005 O O . HIS B 1 157 ? 2.117 5.176 28.594 1 84.56 157 HIS B O 1
ATOM 4011 N N . ASP B 1 158 ? 1.905 5.887 26.594 1 88.06 158 ASP B N 1
ATOM 4012 C CA . ASP B 1 158 ? 3.119 5.219 26.125 1 88.06 158 ASP B CA 1
ATOM 4013 C C . ASP B 1 158 ? 4.145 6.23 25.625 1 88.06 158 ASP B C 1
ATOM 4015 O O . ASP B 1 158 ? 4.109 6.641 24.469 1 88.06 158 ASP B O 1
ATOM 4019 N N . PRO B 1 159 ? 5.137 6.508 26.391 1 86.75 159 PRO B N 1
ATOM 4020 C CA . PRO B 1 159 ? 6.117 7.535 26.047 1 86.75 159 PRO B CA 1
ATOM 4021 C C . PRO B 1 159 ? 6.871 7.211 24.75 1 86.75 159 PRO B C 1
ATOM 4023 O O . PRO B 1 159 ? 7.23 8.117 24 1 86.75 159 PRO B O 1
ATOM 4026 N N . GLN B 1 160 ? 7.125 5.934 24.594 1 88 160 GLN B N 1
ATOM 4027 C CA . GLN B 1 160 ? 7.848 5.551 23.375 1 88 160 GLN B CA 1
ATOM 4028 C C . GLN B 1 160 ? 7.012 5.832 22.141 1 88 160 GLN B C 1
ATOM 4030 O O . GLN B 1 160 ? 7.527 6.355 21.141 1 88 160 GLN B O 1
ATOM 4035 N N . GLU B 1 161 ? 5.746 5.504 22.234 1 87.44 161 GLU B N 1
ATOM 4036 C CA . GLU B 1 161 ? 4.848 5.797 21.125 1 87.44 161 GLU B CA 1
ATOM 4037 C C . GLU B 1 161 ? 4.699 7.301 20.906 1 87.44 161 GLU B C 1
ATOM 4039 O O . GLU B 1 161 ? 4.629 7.77 19.781 1 87.44 161 GLU B O 1
ATOM 4044 N N . ASN B 1 162 ? 4.609 7.965 21.969 1 84.69 162 ASN B N 1
ATOM 4045 C CA . ASN B 1 162 ? 4.5 9.414 21.906 1 84.69 162 ASN B CA 1
ATOM 4046 C C . ASN B 1 162 ? 5.715 10.039 21.219 1 84.69 162 ASN B C 1
ATOM 4048 O O . ASN B 1 162 ? 5.574 10.938 20.391 1 84.69 162 ASN B O 1
ATOM 4052 N N . LYS B 1 163 ? 6.883 9.602 21.609 1 85.06 163 LYS B N 1
ATOM 4053 C CA . LYS B 1 163 ? 8.117 10.109 21.016 1 85.06 163 LYS B CA 1
ATOM 4054 C C . LYS B 1 163 ? 8.164 9.836 19.516 1 85.06 163 LYS B C 1
ATOM 4056 O O . LYS B 1 163 ? 8.484 10.727 18.734 1 85.06 163 LYS B O 1
ATOM 4061 N N . SER B 1 164 ? 7.848 8.617 19.156 1 88.12 164 SER B N 1
ATOM 4062 C CA . SER B 1 164 ? 7.848 8.234 17.75 1 88.12 164 SER B CA 1
ATOM 4063 C C . SER B 1 164 ? 6.863 9.086 16.953 1 88.12 164 SER B C 1
ATOM 4065 O O . SER B 1 164 ? 7.188 9.555 15.859 1 88.12 164 SER B O 1
ATOM 4067 N N . PHE B 1 165 ? 5.719 9.266 17.531 1 86.44 165 PHE B N 1
ATOM 4068 C CA . PHE B 1 165 ? 4.695 10.07 16.891 1 86.44 165 PHE B CA 1
ATOM 4069 C C . PHE B 1 165 ? 5.172 11.508 16.719 1 86.44 165 PHE B C 1
ATOM 4071 O O . PHE B 1 165 ? 5.059 12.078 15.625 1 86.44 165 PHE B O 1
ATOM 4078 N N . ASN B 1 166 ? 5.691 12.07 17.672 1 82 166 ASN B N 1
ATOM 4079 C CA . ASN B 1 166 ? 6.152 13.461 17.641 1 82 166 ASN B CA 1
ATOM 4080 C C . ASN B 1 166 ? 7.273 13.648 16.625 1 82 166 ASN B C 1
ATOM 4082 O O . ASN B 1 166 ? 7.312 14.656 15.922 1 82 166 ASN B O 1
ATOM 4086 N N . GLU B 1 167 ? 8.18 12.711 16.578 1 86.06 167 GLU B N 1
ATOM 4087 C CA . GLU B 1 167 ? 9.266 12.766 15.602 1 86.06 167 GLU B CA 1
ATOM 4088 C C . GLU B 1 167 ? 8.719 12.695 14.18 1 86.06 167 GLU B C 1
ATOM 4090 O O . GLU B 1 167 ? 9.234 13.375 13.281 1 86.06 167 GLU B O 1
ATOM 4095 N N . SER B 1 168 ? 7.766 11.867 14.047 1 91.38 168 SER B N 1
ATOM 4096 C CA . SER B 1 168 ? 7.117 11.742 12.742 1 91.38 168 SER B CA 1
ATOM 4097 C C . SER B 1 168 ? 6.449 13.047 12.328 1 91.38 168 SER B C 1
ATOM 4099 O O . SER B 1 168 ? 6.621 13.508 11.195 1 91.38 168 SER B O 1
ATOM 4101 N N . MET B 1 169 ? 5.695 13.688 13.219 1 86.94 169 MET B N 1
ATOM 4102 C CA . MET B 1 169 ? 5.023 14.945 12.93 1 86.94 169 MET B CA 1
ATOM 4103 C C . MET B 1 169 ? 6.035 16.062 12.672 1 86.94 169 MET B C 1
ATOM 4105 O O . MET B 1 169 ? 5.828 16.906 11.797 1 86.94 169 MET B O 1
ATOM 4109 N N . ALA B 1 170 ? 7.133 15.992 13.414 1 84.5 170 ALA B N 1
ATOM 4110 C CA . ALA B 1 170 ? 8.172 17.016 13.289 1 84.5 170 ALA B CA 1
ATOM 4111 C C . ALA B 1 170 ? 8.805 16.969 11.898 1 84.5 170 ALA B C 1
ATOM 4113 O O . ALA B 1 170 ? 9.094 18.016 11.312 1 84.5 170 ALA B O 1
ATOM 4114 N N . CYS B 1 171 ? 9.055 15.836 11.414 1 90.12 171 CYS B N 1
ATOM 4115 C CA . CYS B 1 171 ? 9.711 15.773 10.117 1 90.12 171 CYS B CA 1
ATOM 4116 C C . CYS B 1 171 ? 8.773 16.234 9.008 1 90.12 171 CYS B C 1
ATOM 4118 O O . CYS B 1 171 ? 9.203 16.875 8.047 1 90.12 171 CYS B O 1
ATOM 4120 N N . LEU B 1 172 ? 7.469 15.945 9.156 1 91.19 172 LEU B N 1
ATOM 4121 C CA . LEU B 1 172 ? 6.504 16.484 8.203 1 91.19 172 LEU B CA 1
ATOM 4122 C C . LEU B 1 172 ? 6.461 18 8.266 1 91.19 172 LEU B C 1
ATOM 4124 O O . LEU B 1 172 ? 6.406 18.672 7.234 1 91.19 172 LEU B O 1
ATOM 4128 N N . THR B 1 173 ? 6.535 18.484 9.438 1 89.62 173 THR B N 1
ATOM 4129 C CA . THR B 1 173 ? 6.547 19.922 9.656 1 89.62 173 THR B CA 1
ATOM 4130 C C . THR B 1 173 ? 7.73 20.562 8.945 1 89.62 173 THR B C 1
ATOM 4132 O O . THR B 1 173 ? 7.598 21.641 8.344 1 89.62 173 THR B O 1
ATOM 4135 N N . ALA B 1 174 ? 8.828 19.922 8.984 1 86.88 174 ALA B N 1
ATOM 4136 C CA . ALA B 1 174 ? 10.062 20.484 8.414 1 86.88 174 ALA B CA 1
ATOM 4137 C C . ALA B 1 174 ? 9.906 20.734 6.918 1 86.88 174 ALA B C 1
ATOM 4139 O O . ALA B 1 174 ? 10.375 21.75 6.398 1 86.88 174 ALA B O 1
ATOM 4140 N N . ILE B 1 175 ? 9.25 19.875 6.211 1 88.69 175 ILE B N 1
ATOM 4141 C CA . ILE B 1 175 ? 9.109 20.062 4.77 1 88.69 175 ILE B CA 1
ATOM 4142 C C . ILE B 1 175 ? 7.996 21.062 4.484 1 88.69 175 ILE B C 1
ATOM 4144 O O . ILE B 1 175 ? 8.016 21.75 3.459 1 88.69 175 ILE B O 1
ATOM 4148 N N . GLU B 1 176 ? 7.074 21.188 5.43 1 93.81 176 GLU B N 1
ATOM 4149 C CA . GLU B 1 176 ? 5.957 22.125 5.262 1 93.81 176 GLU B CA 1
ATOM 4150 C C . GLU B 1 176 ? 6.391 23.562 5.5 1 93.81 176 GLU B C 1
ATOM 4152 O O . GLU B 1 176 ? 5.871 24.484 4.871 1 93.81 176 GLU B O 1
ATOM 4157 N N . ILE B 1 177 ? 7.301 23.734 6.434 1 93.19 177 ILE B N 1
ATOM 4158 C CA . ILE B 1 177 ? 7.711 25.062 6.855 1 93.19 177 ILE B CA 1
ATOM 4159 C C . ILE B 1 177 ? 8.234 25.844 5.652 1 93.19 177 ILE B C 1
ATOM 4161 O O . ILE B 1 177 ? 7.863 27 5.445 1 93.19 177 ILE B O 1
ATOM 4165 N N . ASP B 1 178 ? 9.047 25.172 4.816 1 88.5 178 ASP B N 1
ATOM 4166 C CA . ASP B 1 178 ? 9.586 25.859 3.648 1 88.5 178 ASP B CA 1
ATOM 4167 C C . ASP B 1 178 ? 8.477 26.25 2.672 1 88.5 178 ASP B C 1
ATOM 4169 O O . ASP B 1 178 ? 8.516 27.328 2.078 1 88.5 178 ASP B O 1
ATOM 4173 N N . ALA B 1 179 ? 7.555 25.375 2.531 1 92.88 179 ALA B N 1
ATOM 4174 C CA . ALA B 1 179 ? 6.422 25.625 1.647 1 92.88 179 ALA B CA 1
ATOM 4175 C C . ALA B 1 179 ? 5.578 26.781 2.17 1 92.88 179 ALA B C 1
ATOM 4177 O O . ALA B 1 179 ? 5.137 27.641 1.396 1 92.88 179 ALA B O 1
ATOM 4178 N N . ILE B 1 180 ? 5.414 26.859 3.453 1 96 180 ILE B N 1
ATOM 4179 C CA . ILE B 1 180 ? 4.629 27.906 4.098 1 96 180 ILE B CA 1
ATOM 4180 C C . ILE B 1 180 ? 5.34 29.25 3.959 1 96 180 ILE B C 1
ATOM 4182 O O . ILE B 1 180 ? 4.738 30.234 3.531 1 96 180 ILE B O 1
ATOM 4186 N N . MET B 1 181 ? 6.648 29.25 4.254 1 94.94 181 MET B N 1
ATOM 4187 C CA . MET B 1 181 ? 7.438 30.484 4.266 1 94.94 181 MET B CA 1
ATOM 4188 C C . MET B 1 181 ? 7.547 31.062 2.861 1 94.94 181 MET B C 1
ATOM 4190 O O . MET B 1 181 ? 7.594 32.281 2.699 1 94.94 181 MET B O 1
ATOM 4194 N N . SER B 1 182 ? 7.516 30.203 1.862 1 92.94 182 SER B N 1
ATOM 4195 C CA . SER B 1 182 ? 7.672 30.672 0.489 1 92.94 182 SER B CA 1
ATOM 4196 C C . SER B 1 182 ? 6.336 31.109 -0.096 1 92.94 182 SER B C 1
ATOM 4198 O O . SER B 1 182 ? 6.297 31.812 -1.11 1 92.94 182 SER B O 1
ATOM 4200 N N . SER B 1 183 ? 5.219 30.75 0.555 1 96.06 183 SER B N 1
ATOM 4201 C CA . SER B 1 183 ? 3.912 30.969 -0.056 1 96.06 183 SER B CA 1
ATOM 4202 C C . SER B 1 183 ? 3.129 32.031 0.685 1 96.06 183 SER B C 1
ATOM 4204 O O . SER B 1 183 ? 2.115 32.531 0.185 1 96.06 183 SER B O 1
ATOM 4206 N N . TYR B 1 184 ? 3.611 32.406 1.82 1 96.88 184 TYR B N 1
ATOM 4207 C CA . TYR B 1 184 ? 2.863 33.344 2.641 1 96.88 184 TYR B CA 1
ATOM 4208 C C . TYR B 1 184 ? 3.77 34.469 3.164 1 96.88 184 TYR B C 1
ATOM 4210 O O . TYR B 1 184 ? 4.867 34.188 3.662 1 96.88 184 TYR B O 1
ATOM 4218 N N . ASP B 1 185 ? 3.361 35.688 3.08 1 95.19 185 ASP B N 1
ATOM 4219 C CA . ASP B 1 185 ? 4.117 36.844 3.553 1 95.19 185 ASP B CA 1
ATOM 4220 C C . ASP B 1 185 ? 3.699 37.219 4.969 1 95.19 185 ASP B C 1
ATOM 4222 O O . ASP B 1 185 ? 2.73 37.969 5.156 1 95.19 185 ASP B O 1
ATOM 4226 N N . PHE B 1 186 ? 4.512 36.844 5.93 1 97 186 PHE B N 1
ATOM 4227 C CA . PHE B 1 186 ? 4.23 37.125 7.332 1 97 186 PHE B CA 1
ATOM 4228 C C . PHE B 1 186 ? 4.656 38.562 7.691 1 97 186 PHE B C 1
ATOM 4230 O O . PHE B 1 186 ? 4.324 39.062 8.773 1 97 186 PHE B O 1
ATOM 4237 N N . SER B 1 187 ? 5.32 39.188 6.82 1 95.88 187 SER B N 1
ATOM 4238 C CA . SER B 1 187 ? 5.879 40.5 7.133 1 95.88 187 SER B CA 1
ATOM 4239 C C . SER B 1 187 ? 4.781 41.531 7.367 1 95.88 187 SER B C 1
ATOM 4241 O O . SER B 1 187 ? 4.988 42.531 8.07 1 95.88 187 SER B O 1
ATOM 4243 N N . SER B 1 188 ? 3.658 41.281 6.801 1 93.5 188 SER B N 1
ATOM 4244 C CA . SER B 1 188 ? 2.562 42.25 6.91 1 93.5 188 SER B CA 1
ATOM 4245 C C . SER B 1 188 ? 1.862 42.125 8.258 1 93.5 188 SER B C 1
ATOM 4247 O O . SER B 1 188 ? 1.104 43 8.648 1 93.5 188 SER B O 1
ATOM 4249 N N . LEU B 1 189 ? 2.074 41 8.938 1 95.81 189 LEU B N 1
ATOM 4250 C CA . LEU B 1 189 ? 1.47 40.844 10.25 1 95.81 189 LEU B CA 1
ATOM 4251 C C . LEU B 1 189 ? 2.111 41.75 11.273 1 95.81 189 LEU B C 1
ATOM 4253 O O . LEU B 1 189 ? 3.283 42.125 11.148 1 95.81 189 LEU B O 1
ATOM 4257 N N . LYS B 1 190 ? 1.267 42.188 12.211 1 94.69 190 LYS B N 1
ATOM 4258 C CA . LYS B 1 190 ? 1.759 43.062 13.281 1 94.69 190 LYS B CA 1
ATOM 4259 C C . LYS B 1 190 ? 1.395 42.5 14.656 1 94.69 190 LYS B C 1
ATOM 4261 O O . LYS B 1 190 ? 0.385 41.812 14.805 1 94.69 190 LYS B O 1
ATOM 4266 N N . GLY B 1 191 ? 2.311 42.781 15.57 1 96.62 191 GLY B N 1
ATOM 4267 C CA . GLY B 1 191 ? 2.016 42.438 16.953 1 96.62 191 GLY B CA 1
ATOM 4268 C C . GLY B 1 191 ? 2.268 40.969 17.281 1 96.62 191 GLY B C 1
ATOM 4269 O O . GLY B 1 191 ? 3.34 40.438 16.984 1 96.62 191 GLY B O 1
ATOM 4270 N N . THR B 1 192 ? 1.276 40.375 17.875 1 98.06 192 THR B N 1
ATOM 4271 C CA . THR B 1 192 ? 1.451 39.031 18.406 1 98.06 192 THR B CA 1
ATOM 4272 C C . THR B 1 192 ? 0.844 37.969 17.484 1 98.06 192 THR B C 1
ATOM 4274 O O . THR B 1 192 ? -0.275 38.156 16.984 1 98.06 192 THR B O 1
ATOM 4277 N N . LEU B 1 193 ? 1.592 36.969 17.188 1 98.56 193 LEU B N 1
ATOM 4278 C CA . LEU B 1 193 ? 1.12 35.781 16.484 1 98.56 193 LEU B CA 1
ATOM 4279 C C . LEU B 1 193 ? 1.004 34.594 17.438 1 98.56 193 LEU B C 1
ATOM 4281 O O . LEU B 1 193 ? 2.002 34.156 18 1 98.56 193 LEU B O 1
ATOM 4285 N N . VAL B 1 194 ? -0.212 34.125 17.625 1 98.75 194 VAL B N 1
ATOM 4286 C CA . VAL B 1 194 ? -0.446 32.969 18.484 1 98.75 194 VAL B CA 1
ATOM 4287 C C . VAL B 1 194 ? -0.496 31.688 17.656 1 98.75 194 VAL B C 1
ATOM 4289 O O . VAL B 1 194 ? -1.336 31.562 16.766 1 98.75 194 VAL B O 1
ATOM 4292 N N . ASP B 1 195 ? 0.424 30.781 17.875 1 98.5 195 ASP B N 1
ATOM 4293 C CA . ASP B 1 195 ? 0.387 29.438 17.297 1 98.5 195 ASP B CA 1
ATOM 4294 C C . ASP B 1 195 ? -0.425 28.484 18.156 1 98.5 195 ASP B C 1
ATOM 4296 O O . ASP B 1 195 ? 0.049 28.031 19.203 1 98.5 195 ASP B O 1
ATOM 4300 N N . VAL B 1 196 ? -1.644 28.219 17.719 1 98.44 196 VAL B N 1
ATOM 4301 C CA . VAL B 1 196 ? -2.58 27.422 18.5 1 98.44 196 VAL B CA 1
ATOM 4302 C C . VAL B 1 196 ? -2.293 25.938 18.281 1 98.44 196 VAL B C 1
ATOM 4304 O O . VAL B 1 196 ? -2.32 25.438 17.156 1 98.44 196 VAL B O 1
ATOM 4307 N N . ALA B 1 197 ? -2.094 25.219 19.422 1 95.5 197 ALA B N 1
ATOM 4308 C CA . ALA B 1 197 ? -1.644 23.828 19.375 1 95.5 197 ALA B CA 1
ATOM 4309 C C . ALA B 1 197 ? -0.36 23.688 18.562 1 95.5 197 ALA B C 1
ATOM 4311 O O . ALA B 1 197 ? -0.276 22.844 17.672 1 95.5 197 ALA B O 1
ATOM 4312 N N . GLY B 1 198 ? 0.616 24.531 18.922 1 93.81 198 GLY B N 1
ATOM 4313 C CA . GLY B 1 198 ? 1.822 24.688 18.125 1 93.81 198 GLY B CA 1
ATOM 4314 C C . GLY B 1 198 ? 2.895 23.672 18.453 1 93.81 198 GLY B C 1
ATOM 4315 O O . GLY B 1 198 ? 3.986 23.703 17.875 1 93.81 198 GLY B O 1
ATOM 4316 N N . GLY B 1 199 ? 2.508 22.719 19.359 1 90.38 199 GLY B N 1
ATOM 4317 C CA . GLY B 1 199 ? 3.502 21.734 19.766 1 90.38 199 GLY B CA 1
ATOM 4318 C C . GLY B 1 199 ? 4.664 22.344 20.531 1 90.38 199 GLY B C 1
ATOM 4319 O O . GLY B 1 199 ? 4.457 23.094 21.484 1 90.38 199 GLY B O 1
ATOM 4320 N N . ILE B 1 200 ? 5.844 22.031 20.094 1 88 200 ILE B N 1
ATOM 4321 C CA . ILE B 1 200 ? 7.004 22.547 20.812 1 88 200 ILE B CA 1
ATOM 4322 C C . ILE B 1 200 ? 7.469 23.844 20.172 1 88 200 ILE B C 1
ATOM 4324 O O . ILE B 1 200 ? 8.555 24.344 20.469 1 88 200 ILE B O 1
ATOM 4328 N N . GLY B 1 201 ? 6.789 24.359 19.188 1 91.94 201 GLY B N 1
ATOM 4329 C CA . GLY B 1 201 ? 6.957 25.719 18.734 1 91.94 201 GLY B CA 1
ATOM 4330 C C . GLY B 1 201 ? 7.891 25.844 17.547 1 91.94 201 GLY B C 1
ATOM 4331 O O . GLY B 1 201 ? 8.367 26.922 17.219 1 91.94 201 GLY B O 1
ATOM 4332 N N . VAL B 1 202 ? 8.117 24.75 16.734 1 89.69 202 VAL B N 1
ATOM 4333 C CA . VAL B 1 202 ? 9.102 24.734 15.664 1 89.69 202 VAL B CA 1
ATOM 4334 C C . VAL B 1 202 ? 8.688 25.703 14.562 1 89.69 202 VAL B C 1
ATOM 4336 O O . VAL B 1 202 ? 9.484 26.516 14.102 1 89.69 202 VAL B O 1
ATOM 4339 N N . THR B 1 203 ? 7.453 25.641 14.133 1 95 203 THR B N 1
ATOM 4340 C CA . THR B 1 203 ? 6.969 26.5 13.055 1 95 203 THR B CA 1
ATOM 4341 C C . THR B 1 203 ? 7.004 27.969 13.469 1 95 203 THR B C 1
ATOM 4343 O O . THR B 1 203 ? 7.496 28.812 12.727 1 95 203 THR B O 1
ATOM 4346 N N . LEU B 1 204 ? 6.527 28.203 14.648 1 96.69 204 LEU B N 1
ATOM 4347 C CA . LEU B 1 204 ? 6.48 29.578 15.141 1 96.69 204 LEU B CA 1
ATOM 4348 C C . LEU B 1 204 ? 7.887 30.156 15.289 1 96.69 204 LEU B C 1
ATOM 4350 O O . LEU B 1 204 ? 8.117 31.328 14.977 1 96.69 204 LEU B O 1
ATOM 4354 N N . ASN B 1 205 ? 8.766 29.312 15.812 1 95.62 205 ASN B N 1
ATOM 4355 C CA . ASN B 1 205 ? 10.156 29.734 15.938 1 95.62 205 ASN B CA 1
ATOM 4356 C C . ASN B 1 205 ? 10.734 30.188 14.594 1 95.62 205 ASN B C 1
ATOM 4358 O O . ASN B 1 205 ? 11.398 31.219 14.516 1 95.62 205 ASN B O 1
ATOM 4362 N N . LYS B 1 206 ? 10.484 29.391 13.539 1 95 206 LYS B N 1
ATOM 4363 C CA . LYS B 1 206 ? 10.969 29.75 12.211 1 95 206 LYS B CA 1
ATOM 4364 C C . LYS B 1 206 ? 10.375 31.062 11.742 1 95 206 LYS B C 1
ATOM 4366 O O . LYS B 1 206 ? 11.086 31.906 11.18 1 95 206 LYS B O 1
ATOM 4371 N N . ILE B 1 207 ? 9.125 31.328 11.977 1 97.5 207 ILE B N 1
ATOM 4372 C CA . ILE B 1 207 ? 8.438 32.531 11.531 1 97.5 207 ILE B CA 1
ATOM 4373 C C . ILE B 1 207 ? 9 33.75 12.273 1 97.5 207 ILE B C 1
ATOM 4375 O O . ILE B 1 207 ? 9.383 34.75 11.648 1 97.5 207 ILE B O 1
ATOM 4379 N N . VAL B 1 208 ? 9.125 33.656 13.578 1 97.56 208 VAL B N 1
ATOM 4380 C CA . VAL B 1 208 ? 9.531 34.781 14.406 1 97.56 208 VAL B CA 1
ATOM 4381 C C . VAL B 1 208 ? 11.008 35.094 14.164 1 97.56 208 VAL B C 1
ATOM 4383 O O . VAL B 1 208 ? 11.414 36.25 14.203 1 97.56 208 VAL B O 1
ATOM 4386 N N . THR B 1 209 ? 11.781 34.031 13.938 1 96.69 209 THR B N 1
ATOM 4387 C CA . THR B 1 209 ? 13.18 34.25 13.594 1 96.69 209 THR B CA 1
ATOM 4388 C C . THR B 1 209 ? 13.32 35 12.273 1 96.69 209 THR B C 1
ATOM 4390 O O . THR B 1 209 ? 14.188 35.875 12.133 1 96.69 209 THR B O 1
ATOM 4393 N N . THR B 1 210 ? 12.516 34.719 11.344 1 96.69 210 THR B N 1
ATOM 4394 C CA . THR B 1 210 ? 12.539 35.375 10.031 1 96.69 210 THR B CA 1
ATOM 4395 C C . THR B 1 210 ? 11.938 36.781 10.102 1 96.69 210 THR B C 1
ATOM 4397 O O . THR B 1 210 ? 12.367 37.656 9.383 1 96.69 210 THR B O 1
ATOM 4400 N N . TYR B 1 211 ? 10.961 36.938 10.945 1 97.62 211 TYR B N 1
ATOM 4401 C CA . TYR B 1 211 ? 10.273 38.219 11.125 1 97.62 211 TYR B CA 1
ATOM 4402 C C . TYR B 1 211 ? 10.312 38.656 12.586 1 97.62 211 TYR B C 1
ATOM 4404 O O . TYR B 1 211 ? 9.289 38.625 13.273 1 97.62 211 TYR B O 1
ATOM 4412 N N . PRO B 1 212 ? 11.391 39.219 12.977 1 97.12 212 PRO B N 1
ATOM 4413 C CA . PRO B 1 212 ? 11.633 39.469 14.398 1 97.12 212 PRO B CA 1
ATOM 4414 C C . PRO B 1 212 ? 10.719 40.531 14.977 1 97.12 212 PRO B C 1
ATOM 4416 O O . PRO B 1 212 ? 10.664 40.719 16.188 1 97.12 212 PRO B O 1
ATOM 4419 N N . HIS B 1 213 ? 10.086 41.281 14.086 1 97.44 213 HIS B N 1
ATOM 4420 C CA . HIS B 1 213 ? 9.156 42.281 14.594 1 97.44 213 HIS B CA 1
ATOM 4421 C C . HIS B 1 213 ? 7.914 41.625 15.188 1 97.44 213 HIS B C 1
ATOM 4423 O O . HIS B 1 213 ? 7.156 42.25 15.922 1 97.44 213 HIS B O 1
ATOM 4429 N N . LEU B 1 214 ? 7.602 40.344 14.906 1 97.81 214 LEU B N 1
ATOM 4430 C CA . LEU B 1 214 ? 6.469 39.594 15.445 1 97.81 214 LEU B CA 1
ATOM 4431 C C . LEU B 1 214 ? 6.805 39 16.812 1 97.81 214 LEU B C 1
ATOM 4433 O O . LEU B 1 214 ? 7.918 38.531 17.031 1 97.81 214 LEU B O 1
ATOM 4437 N N . LYS B 1 215 ? 5.898 39.188 17.734 1 97.81 215 LYS B N 1
ATOM 4438 C CA . LYS B 1 215 ? 5.969 38.469 19 1 97.81 215 LYS B CA 1
ATOM 4439 C C . LYS B 1 215 ? 5.18 37.156 18.938 1 97.81 215 LYS B C 1
ATOM 4441 O O . LYS B 1 215 ? 3.992 37.156 18.594 1 97.81 215 LYS B O 1
ATOM 4446 N N . GLY B 1 216 ? 5.852 36.062 19.25 1 98.5 216 GLY B N 1
ATOM 4447 C CA . GLY B 1 216 ? 5.211 34.75 19.125 1 98.5 216 GLY B CA 1
ATOM 4448 C C . GLY B 1 216 ? 4.695 34.219 20.453 1 98.5 216 GLY B C 1
ATOM 4449 O O . GLY B 1 216 ? 5.355 34.344 21.484 1 98.5 216 GLY B O 1
ATOM 4450 N N . ILE B 1 217 ? 3.496 33.719 20.484 1 98.69 217 ILE B N 1
ATOM 4451 C CA . ILE B 1 217 ? 2.959 32.906 21.594 1 98.69 217 ILE B CA 1
ATOM 4452 C C . ILE B 1 217 ? 2.705 31.484 21.125 1 98.69 217 ILE B C 1
ATOM 4454 O O . ILE B 1 217 ? 1.86 31.25 20.25 1 98.69 217 ILE B O 1
ATOM 4458 N N . ASN B 1 218 ? 3.461 30.516 21.578 1 98.25 218 ASN B N 1
ATOM 4459 C CA . ASN B 1 218 ? 3.193 29.109 21.344 1 98.25 218 ASN B CA 1
ATOM 4460 C C . ASN B 1 218 ? 2.24 28.531 22.391 1 98.25 218 ASN B C 1
ATOM 4462 O O . ASN B 1 218 ? 2.564 28.5 23.578 1 98.25 218 ASN B O 1
ATOM 4466 N N . PHE B 1 219 ? 1.074 28.125 21.953 1 98.38 219 PHE B N 1
ATOM 4467 C CA . PHE B 1 219 ? 0.002 27.703 22.844 1 98.38 219 PHE B CA 1
ATOM 4468 C C . PHE B 1 219 ? -0.319 26.234 22.641 1 98.38 219 PHE B C 1
ATOM 4470 O O . PHE B 1 219 ? -0.662 25.812 21.531 1 98.38 219 PHE B O 1
ATOM 4477 N N . ASP B 1 220 ? -0.197 25.422 23.672 1 95.12 220 ASP B N 1
ATOM 4478 C CA . ASP B 1 220 ? -0.5 24 23.609 1 95.12 220 ASP B CA 1
ATOM 4479 C C . ASP B 1 220 ? -0.786 23.438 25 1 95.12 220 ASP B C 1
ATOM 4481 O O . ASP B 1 220 ? -0.826 24.188 25.984 1 95.12 220 ASP B O 1
ATOM 4485 N N . LEU B 1 221 ? -1.104 22.188 25.109 1 91.12 221 LEU B N 1
ATOM 4486 C CA . LEU B 1 221 ? -1.37 21.516 26.375 1 91.12 221 LEU B CA 1
ATOM 4487 C C . LEU B 1 221 ? -0.144 21.562 27.281 1 91.12 221 LEU B C 1
ATOM 4489 O O . LEU B 1 221 ? 0.989 21.609 26.797 1 91.12 221 LEU B O 1
ATOM 4493 N N . PRO B 1 222 ? -0.334 21.484 28.609 1 91.38 222 PRO B N 1
ATOM 4494 C CA . PRO B 1 222 ? 0.765 21.578 29.562 1 91.38 222 PRO B CA 1
ATOM 4495 C C . PRO B 1 222 ? 1.859 20.547 29.312 1 91.38 222 PRO B C 1
ATOM 4497 O O . PRO B 1 222 ? 3.045 20.875 29.312 1 91.38 222 PRO B O 1
ATOM 4500 N N . ARG B 1 223 ? 1.491 19.344 29 1 83.81 223 ARG B N 1
ATOM 4501 C CA . ARG B 1 223 ? 2.459 18.266 28.812 1 83.81 223 ARG B CA 1
ATOM 4502 C C . ARG B 1 223 ? 3.342 18.531 27.594 1 83.81 223 ARG B C 1
ATOM 4504 O O . ARG B 1 223 ? 4.5 18.109 27.562 1 83.81 223 ARG B O 1
ATOM 4511 N N . VAL B 1 224 ? 2.816 19.188 26.672 1 84.62 224 VAL B N 1
ATOM 4512 C CA . VAL B 1 224 ? 3.559 19.5 25.453 1 84.62 224 VAL B CA 1
ATOM 4513 C C . VAL B 1 224 ? 4.512 20.672 25.719 1 84.62 224 VAL B C 1
ATOM 4515 O O . VAL B 1 224 ? 5.695 20.594 25.391 1 84.62 224 VAL B O 1
ATOM 4518 N N . ILE B 1 225 ? 4.02 21.734 26.359 1 90.94 225 ILE B N 1
ATOM 4519 C CA . ILE B 1 225 ? 4.758 22.969 26.609 1 90.94 225 ILE B CA 1
ATOM 4520 C C . ILE B 1 225 ? 5.945 22.672 27.531 1 90.94 225 ILE B C 1
ATOM 4522 O O . ILE B 1 225 ? 7.008 23.281 27.391 1 90.94 225 ILE B O 1
ATOM 4526 N N . SER B 1 226 ? 5.73 21.656 28.422 1 88.81 226 SER B N 1
ATOM 4527 C CA . SER B 1 226 ? 6.77 21.328 29.391 1 88.81 226 SER B CA 1
ATOM 4528 C C . SER B 1 226 ? 8.039 20.859 28.688 1 88.81 226 SER B C 1
ATOM 4530 O O . SER B 1 226 ? 9.141 20.984 29.234 1 88.81 226 SER B O 1
ATOM 4532 N N . SER B 1 227 ? 7.887 20.359 27.5 1 84.56 227 SER B N 1
ATOM 4533 C CA . SER B 1 227 ? 9.031 19.828 26.781 1 84.56 227 SER B CA 1
ATOM 4534 C C . SER B 1 227 ? 9.508 20.797 25.703 1 84.56 227 SER B C 1
ATOM 4536 O O . SER B 1 227 ? 10.438 20.484 24.953 1 84.56 227 SER B O 1
ATOM 4538 N N . ALA B 1 228 ? 8.883 21.953 25.562 1 90.5 228 ALA B N 1
ATOM 4539 C CA . ALA B 1 228 ? 9.195 22.875 24.484 1 90.5 228 ALA B CA 1
ATOM 4540 C C . ALA B 1 228 ? 10.484 23.641 24.766 1 90.5 228 ALA B C 1
ATOM 4542 O O . ALA B 1 228 ? 10.703 24.109 25.891 1 90.5 228 ALA B O 1
ATOM 4543 N N . PRO B 1 229 ? 11.398 23.703 23.859 1 93.25 229 PRO B N 1
ATOM 4544 C CA . PRO B 1 229 ? 12.609 24.5 24.047 1 93.25 229 PRO B CA 1
ATOM 4545 C C . PRO B 1 229 ? 12.328 26 24.062 1 93.25 229 PRO B C 1
ATOM 4547 O O . PRO B 1 229 ? 11.289 26.438 23.578 1 93.25 229 PRO B O 1
ATOM 4550 N N . SER B 1 230 ? 13.281 26.688 24.609 1 96 230 SER B N 1
ATOM 4551 C CA . SER B 1 230 ? 13.164 28.141 24.594 1 96 230 SER B CA 1
ATOM 4552 C C . SER B 1 230 ? 13.57 28.703 23.25 1 96 230 SER B C 1
ATOM 4554 O O . SER B 1 230 ? 14.547 28.266 22.641 1 96 230 SER B O 1
ATOM 4556 N N . TYR B 1 231 ? 12.789 29.578 22.734 1 96.12 231 TYR B N 1
ATOM 4557 C CA . TYR B 1 231 ? 13.07 30.312 21.5 1 96.12 231 TYR B CA 1
ATOM 4558 C C . TYR B 1 231 ? 13.023 31.812 21.75 1 96.12 231 TYR B C 1
ATOM 4560 O O . TYR B 1 231 ? 12.148 32.312 22.469 1 96.12 231 TYR B O 1
ATOM 4568 N N . GLU B 1 232 ? 13.992 32.531 21.172 1 96.75 232 GLU B N 1
ATOM 4569 C CA . GLU B 1 232 ? 13.938 34 21.266 1 96.75 232 GLU B CA 1
ATOM 4570 C C . GLU B 1 232 ? 12.68 34.531 20.594 1 96.75 232 GLU B C 1
ATOM 4572 O O . GLU B 1 232 ? 12.352 34.156 19.469 1 96.75 232 GLU B O 1
ATOM 4577 N N . GLY B 1 233 ? 11.953 35.344 21.281 1 97.31 233 GLY B N 1
ATOM 4578 C CA . GLY B 1 233 ? 10.773 36 20.703 1 97.31 233 GLY B CA 1
ATOM 4579 C C . GLY B 1 233 ? 9.523 35.156 20.812 1 97.31 233 GLY B C 1
ATOM 4580 O O . GLY B 1 233 ? 8.453 35.562 20.359 1 97.31 233 GLY B O 1
ATOM 4581 N N . VAL B 1 234 ? 9.594 33.969 21.422 1 98.12 234 VAL B N 1
ATOM 4582 C CA . VAL B 1 234 ? 8.453 33.062 21.562 1 98.12 234 VAL B CA 1
ATOM 4583 C C . VAL B 1 234 ? 8.156 32.812 23.031 1 98.12 234 VAL B C 1
ATOM 4585 O O . VAL B 1 234 ? 9.055 32.469 23.797 1 98.12 234 VAL B O 1
ATOM 4588 N N . SER B 1 235 ? 7.008 33.094 23.453 1 98.19 235 SER B N 1
ATOM 4589 C CA . SER B 1 235 ? 6.527 32.719 24.781 1 98.19 235 SER B CA 1
ATOM 4590 C C . SER B 1 235 ? 5.664 31.469 24.719 1 98.19 235 SER B C 1
ATOM 4592 O O . SER B 1 235 ? 4.758 31.375 23.891 1 98.19 235 SER B O 1
ATOM 4594 N N . HIS B 1 236 ? 5.957 30.516 25.594 1 97.88 236 HIS B N 1
ATOM 4595 C CA . HIS B 1 236 ? 5.152 29.297 25.688 1 97.88 236 HIS B CA 1
ATOM 4596 C C . HIS B 1 236 ? 4.027 29.453 26.703 1 97.88 236 HIS B C 1
ATOM 4598 O O . HIS B 1 236 ? 4.27 29.875 27.844 1 97.88 236 HIS B O 1
ATOM 4604 N N . VAL B 1 237 ? 2.836 29.234 26.312 1 98.06 237 VAL B N 1
ATOM 4605 C CA . VAL B 1 237 ? 1.656 29.359 27.156 1 98.06 237 VAL B CA 1
ATOM 4606 C C . VAL B 1 237 ? 0.885 28.031 27.172 1 98.06 237 VAL B C 1
ATOM 4608 O O . VAL B 1 237 ? 0.683 27.422 26.109 1 98.06 237 VAL B O 1
ATOM 4611 N N . GLU B 1 238 ? 0.516 27.484 28.328 1 96.94 238 GLU B N 1
ATOM 4612 C CA . GLU B 1 238 ? -0.2 26.219 28.453 1 96.94 238 GLU B CA 1
ATOM 4613 C C . GLU B 1 238 ? -1.71 26.438 28.484 1 96.94 238 GLU B C 1
ATOM 4615 O O . GLU B 1 238 ? -2.189 27.422 29.062 1 96.94 238 GLU B O 1
ATOM 4620 N N . GLY B 1 239 ? -2.428 25.531 27.859 1 96.25 239 GLY B N 1
ATOM 4621 C CA . GLY B 1 239 ? -3.879 25.547 27.938 1 96.25 239 GLY B CA 1
ATOM 4622 C C . GLY B 1 239 ? -4.547 24.625 26.922 1 96.25 239 GLY B C 1
ATOM 4623 O O . GLY B 1 239 ? -3.865 23.922 26.172 1 96.25 239 GLY B O 1
ATOM 4624 N N . ASP B 1 240 ? -5.859 24.609 27 1 96 240 ASP B N 1
ATOM 4625 C CA . ASP B 1 240 ? -6.707 23.812 26.109 1 96 240 ASP B CA 1
ATOM 4626 C C . ASP B 1 240 ? -7.391 24.688 25.078 1 96 240 ASP B C 1
ATOM 4628 O O . ASP B 1 240 ? -8.266 25.5 25.406 1 96 240 ASP B O 1
ATOM 4632 N N . MET B 1 241 ? -7.039 24.453 23.812 1 96.75 241 MET B N 1
ATOM 4633 C CA . MET B 1 241 ? -7.469 25.312 22.703 1 96.75 241 MET B CA 1
ATOM 4634 C C . MET B 1 241 ? -8.992 25.297 22.578 1 96.75 241 MET B C 1
ATOM 4636 O O . MET B 1 241 ? -9.57 26.219 22 1 96.75 241 MET B O 1
ATOM 4640 N N . LEU B 1 242 ? -9.672 24.234 23.062 1 96.12 242 LEU B N 1
ATOM 4641 C CA . LEU B 1 242 ? -11.125 24.141 22.922 1 96.12 242 LEU B CA 1
ATOM 4642 C C . LEU B 1 242 ? -11.82 24.938 24.016 1 96.12 242 LEU B C 1
ATOM 4644 O O . LEU B 1 242 ? -13.016 25.234 23.906 1 96.12 242 LEU B O 1
ATOM 4648 N N . THR B 1 243 ? -11.086 25.234 25.062 1 96.19 243 THR B N 1
ATOM 4649 C CA . THR B 1 243 ? -11.625 26.031 26.172 1 96.19 243 THR B CA 1
ATOM 4650 C C . THR B 1 243 ? -11.297 27.5 25.984 1 96.19 243 THR B C 1
ATOM 4652 O O . THR B 1 243 ? -12.172 28.359 26.125 1 96.19 243 THR B O 1
ATOM 4655 N N . TYR B 1 244 ? -10.055 27.719 25.734 1 95.38 244 TYR B N 1
ATOM 4656 C CA . TYR B 1 244 ? -9.594 29.094 25.594 1 95.38 244 TYR B CA 1
ATOM 4657 C C . TYR B 1 244 ? -8.312 29.172 24.781 1 95.38 244 TYR B C 1
ATOM 4659 O O . TYR B 1 244 ? -7.523 28.219 24.766 1 95.38 244 TYR B O 1
ATOM 4667 N N . VAL B 1 245 ? -8.203 30.359 24.047 1 97.94 245 VAL B N 1
ATOM 4668 C CA . VAL B 1 245 ? -6.949 30.703 23.391 1 97.94 245 VAL B CA 1
ATOM 4669 C C . VAL B 1 245 ? -6.457 32.062 23.875 1 97.94 245 VAL B C 1
ATOM 4671 O O . VAL B 1 245 ? -7.254 32.969 24.125 1 97.94 245 VAL B O 1
ATOM 4674 N N . PRO B 1 246 ? -5.191 32.156 24.141 1 98.31 246 PRO B N 1
ATOM 4675 C CA . PRO B 1 246 ? -4.688 33.469 24.609 1 98.31 246 PRO B CA 1
ATOM 4676 C C . PRO B 1 246 ? -4.918 34.594 23.609 1 98.31 246 PRO B C 1
ATOM 4678 O O . PRO B 1 246 ? -4.988 34.344 22.406 1 98.31 246 PRO B O 1
ATOM 4681 N N . PRO B 1 247 ? -5 35.844 24.188 1 98.19 247 PRO B N 1
ATOM 4682 C CA . PRO B 1 247 ? -5.191 36.969 23.281 1 98.19 247 PRO B CA 1
ATOM 4683 C C . PRO B 1 247 ? -4.027 37.156 22.312 1 98.19 247 PRO B C 1
ATOM 4685 O O . PRO B 1 247 ? -2.869 36.969 22.703 1 98.19 247 PRO B O 1
ATOM 4688 N N . GLY B 1 248 ? -4.301 37.531 21.094 1 97.88 248 GLY B N 1
ATOM 4689 C CA . GLY B 1 248 ? -3.303 37.781 20.078 1 97.88 248 GLY B CA 1
ATOM 4690 C C . GLY B 1 248 ? -3.838 38.625 18.922 1 97.88 248 GLY B C 1
ATOM 4691 O O . GLY B 1 248 ? -5.047 38.844 18.812 1 97.88 248 GLY B O 1
ATOM 4692 N N . ASP B 1 249 ? -2.916 39.188 18.141 1 97.88 249 ASP B N 1
ATOM 4693 C CA . ASP B 1 249 ? -3.311 39.969 16.984 1 97.88 249 ASP B CA 1
ATOM 4694 C C . ASP B 1 249 ? -3.705 39.062 15.812 1 97.88 249 ASP B C 1
ATOM 4696 O O . ASP B 1 249 ? -4.637 39.375 15.07 1 97.88 249 ASP B O 1
ATOM 4700 N N . SER B 1 250 ? -2.982 37.969 15.57 1 98.25 250 SER B N 1
ATOM 4701 C CA . SER B 1 250 ? -3.254 36.969 14.57 1 98.25 250 SER B CA 1
ATOM 4702 C C . SER B 1 250 ? -2.984 35.562 15.117 1 98.25 250 SER B C 1
ATOM 4704 O O . SER B 1 250 ? -2.301 35.406 16.125 1 98.25 250 SER B O 1
ATOM 4706 N N . PHE B 1 251 ? -3.578 34.594 14.469 1 98.75 251 PHE B N 1
ATOM 4707 C CA . PHE B 1 251 ? -3.488 33.219 14.93 1 98.75 251 PHE B CA 1
ATOM 4708 C C . PHE B 1 251 ? -3.029 32.312 13.812 1 98.75 251 PHE B C 1
ATOM 4710 O O . PHE B 1 251 ? -3.422 32.469 12.656 1 98.75 251 PHE B O 1
ATOM 4717 N N . LEU B 1 252 ? -2.162 31.375 14.141 1 98.62 252 LEU B N 1
ATOM 4718 C CA . LEU B 1 252 ? -1.719 30.312 13.266 1 98.62 252 LEU B CA 1
ATOM 4719 C C . LEU B 1 252 ? -2.225 28.953 13.758 1 98.62 252 LEU B C 1
ATOM 4721 O O . LEU B 1 252 ? -2.059 28.625 14.93 1 98.62 252 LEU B O 1
ATOM 4725 N N . ILE B 1 253 ? -2.941 28.219 12.938 1 98.5 253 ILE B N 1
ATOM 4726 C CA . ILE B 1 253 ? -3.404 26.859 13.219 1 98.5 253 ILE B CA 1
ATOM 4727 C C . ILE B 1 253 ? -2.904 25.906 12.133 1 98.5 253 ILE B C 1
ATOM 4729 O O . ILE B 1 253 ? -3.473 25.844 11.047 1 98.5 253 ILE B O 1
ATOM 4733 N N . LYS B 1 254 ? -1.881 25.156 12.453 1 97.31 254 LYS B N 1
ATOM 4734 C CA . LYS B 1 254 ? -1.257 24.312 11.445 1 97.31 254 LYS B CA 1
ATOM 4735 C C . LYS B 1 254 ? -1.518 22.828 11.742 1 97.31 254 LYS B C 1
ATOM 4737 O O . LYS B 1 254 ? -1.005 22.297 12.727 1 97.31 254 LYS B O 1
ATOM 4742 N N . LYS B 1 255 ? -2.309 22.188 10.844 1 95.12 255 LYS B N 1
ATOM 4743 C CA . LYS B 1 255 ? -2.564 20.75 10.891 1 95.12 255 LYS B CA 1
ATOM 4744 C C . LYS B 1 255 ? -3.203 20.359 12.219 1 95.12 255 LYS B C 1
ATOM 4746 O O . LYS B 1 255 ? -2.758 19.406 12.867 1 95.12 255 LYS B O 1
ATOM 4751 N N . ILE B 1 256 ? -4.172 21.078 12.617 1 95.75 256 ILE B N 1
ATOM 4752 C CA . ILE B 1 256 ? -4.891 20.812 13.859 1 95.75 256 ILE B CA 1
ATOM 4753 C C . ILE B 1 256 ? -6.363 20.547 13.555 1 95.75 256 ILE B C 1
ATOM 4755 O O . ILE B 1 256 ? -6.949 19.594 14.086 1 95.75 256 ILE B O 1
ATOM 4759 N N . LEU B 1 257 ? -6.934 21.359 12.688 1 97.62 257 LEU B N 1
ATOM 4760 C CA . LEU B 1 257 ? -8.375 21.312 12.469 1 97.62 257 LEU B CA 1
ATOM 4761 C C . LEU B 1 257 ? -8.781 20.016 11.797 1 97.62 257 LEU B C 1
ATOM 4763 O O . LEU B 1 257 ? -9.898 19.516 12 1 97.62 257 LEU B O 1
ATOM 4767 N N . HIS B 1 258 ? -7.902 19.406 11.07 1 96.44 258 HIS B N 1
ATOM 4768 C CA . HIS B 1 258 ? -8.234 18.156 10.398 1 96.44 258 HIS B CA 1
ATOM 4769 C C . HIS B 1 258 ? -8.359 17 11.398 1 96.44 258 HIS B C 1
ATOM 4771 O O . HIS B 1 258 ? -8.883 15.938 11.062 1 96.44 258 HIS B O 1
ATOM 4777 N N . ASN B 1 259 ? -7.949 17.203 12.641 1 92.88 259 ASN B N 1
ATOM 4778 C CA . ASN B 1 259 ? -8.078 16.172 13.664 1 92.88 259 ASN B CA 1
ATOM 4779 C C . ASN B 1 259 ? -9.477 16.141 14.266 1 92.88 259 ASN B C 1
ATOM 4781 O O . ASN B 1 259 ? -9.805 15.25 15.047 1 92.88 259 ASN B O 1
ATOM 4785 N N . TRP B 1 260 ? -10.352 17.125 13.844 1 94 260 TRP B N 1
ATOM 4786 C CA . TRP B 1 260 ? -11.602 17.328 14.57 1 94 260 TRP B CA 1
ATOM 4787 C C . TRP B 1 260 ? -12.773 17.438 13.609 1 94 260 TRP B C 1
ATOM 4789 O O . TRP B 1 260 ? -12.602 17.797 12.445 1 94 260 TRP B O 1
ATOM 4799 N N . GLY B 1 261 ? -13.922 17.125 14.219 1 94.44 261 GLY B N 1
ATOM 4800 C CA . GLY B 1 261 ? -15.148 17.375 13.477 1 94.44 261 GLY B CA 1
ATOM 4801 C C . GLY B 1 261 ? -15.461 18.859 13.344 1 94.44 261 GLY B C 1
ATOM 4802 O O . GLY B 1 261 ? -14.805 19.703 13.961 1 94.44 261 GLY B O 1
ATOM 4803 N N . ASP B 1 262 ? -16.453 19.188 12.562 1 96.62 262 ASP B N 1
ATOM 4804 C CA . ASP B 1 262 ? -16.781 20.562 12.227 1 96.62 262 ASP B CA 1
ATOM 4805 C C . ASP B 1 262 ? -17.172 21.359 13.469 1 96.62 262 ASP B C 1
ATOM 4807 O O . ASP B 1 262 ? -16.828 22.531 13.602 1 96.62 262 ASP B O 1
ATOM 4811 N N . ASP B 1 263 ? -17.859 20.734 14.367 1 96.56 263 ASP B N 1
ATOM 4812 C CA . ASP B 1 263 ? -18.328 21.422 15.562 1 96.56 263 ASP B CA 1
ATOM 4813 C C . ASP B 1 263 ? -17.141 21.922 16.406 1 96.56 263 ASP B C 1
ATOM 4815 O O . ASP B 1 263 ? -17.141 23.062 16.875 1 96.56 263 ASP B O 1
ATOM 4819 N N . LYS B 1 264 ? -16.203 21.078 16.562 1 96.75 264 LYS B N 1
ATOM 4820 C CA . LYS B 1 264 ? -15.016 21.453 17.344 1 96.75 264 LYS B CA 1
ATOM 4821 C C . LYS B 1 264 ? -14.156 22.453 16.594 1 96.75 264 LYS B C 1
ATOM 4823 O O . LYS B 1 264 ? -13.531 23.328 17.203 1 96.75 264 LYS B O 1
ATOM 4828 N N . CYS B 1 265 ? -14.102 22.312 15.297 1 98.19 265 CYS B N 1
ATOM 4829 C CA . CYS B 1 265 ? -13.383 23.297 14.492 1 98.19 265 CYS B CA 1
ATOM 4830 C C . CYS B 1 265 ? -14 24.688 14.625 1 98.19 265 CYS B C 1
ATOM 4832 O O . CYS B 1 265 ? -13.281 25.672 14.789 1 98.19 265 CYS B O 1
ATOM 4834 N N . VAL B 1 266 ? -15.328 24.719 14.57 1 98.38 266 VAL B N 1
ATOM 4835 C CA . VAL B 1 266 ? -16.047 25.984 14.727 1 98.38 266 VAL B CA 1
ATOM 4836 C C . VAL B 1 266 ? -15.773 26.562 16.109 1 98.38 266 VAL B C 1
ATOM 4838 O O . VAL B 1 266 ? -15.508 27.766 16.234 1 98.38 266 VAL B O 1
ATOM 4841 N N . GLN B 1 267 ? -15.82 25.703 17.094 1 98.12 267 GLN B N 1
ATOM 4842 C CA . GLN B 1 267 ? -15.555 26.141 18.453 1 98.12 267 GLN B CA 1
ATOM 4843 C C . GLN B 1 267 ? -14.156 26.75 18.578 1 98.12 267 GLN B C 1
ATOM 4845 O O . GLN B 1 267 ? -13.984 27.812 19.156 1 98.12 267 GLN B O 1
ATOM 4850 N N . LEU B 1 268 ? -13.148 26.062 18.078 1 98.38 268 LEU B N 1
ATOM 4851 C CA . LEU B 1 268 ? -11.773 26.547 18.141 1 98.38 268 LEU B CA 1
ATOM 4852 C C . LEU B 1 268 ? -11.617 27.875 17.422 1 98.38 268 LEU B C 1
ATOM 4854 O O . LEU B 1 268 ? -10.977 28.797 17.922 1 98.38 268 LEU B O 1
ATOM 4858 N N . LEU B 1 269 ? -12.211 27.984 16.266 1 98.5 269 LEU B N 1
ATOM 4859 C CA . LEU B 1 269 ? -12.125 29.203 15.477 1 98.5 269 LEU B CA 1
ATOM 4860 C C . LEU B 1 269 ? -12.852 30.359 16.188 1 98.5 269 LEU B C 1
ATOM 4862 O O . LEU B 1 269 ? -12.383 31.5 16.156 1 98.5 269 LEU B O 1
ATOM 4866 N N . ARG B 1 270 ? -13.992 30.078 16.812 1 98.06 270 ARG B N 1
ATOM 4867 C CA . ARG B 1 270 ? -14.68 31.094 17.594 1 98.06 270 ARG B CA 1
ATOM 4868 C C . ARG B 1 270 ? -13.812 31.562 18.75 1 98.06 270 ARG B C 1
ATOM 4870 O O . ARG B 1 270 ? -13.766 32.781 19.047 1 98.06 270 ARG B O 1
ATOM 4877 N N . ASN B 1 271 ? -13.172 30.594 19.422 1 98.38 271 ASN B N 1
ATOM 4878 C CA . ASN B 1 271 ? -12.25 30.953 20.5 1 98.38 271 ASN B CA 1
ATOM 4879 C C . ASN B 1 271 ? -11.164 31.906 20 1 98.38 271 ASN B C 1
ATOM 4881 O O . ASN B 1 271 ? -10.781 32.844 20.703 1 98.38 271 ASN B O 1
ATOM 4885 N N . CYS B 1 272 ? -10.609 31.672 18.797 1 98.38 272 CYS B N 1
ATOM 4886 C CA . CYS B 1 272 ? -9.617 32.562 18.203 1 98.38 272 CYS B CA 1
ATOM 4887 C C . CYS B 1 272 ? -10.203 33.938 17.922 1 98.38 272 CYS B C 1
ATOM 4889 O O . CYS B 1 272 ? -9.57 34.969 18.219 1 98.38 272 CYS B O 1
ATOM 4891 N N . GLY B 1 273 ? -11.406 33.969 17.391 1 97.56 273 GLY B N 1
ATOM 4892 C CA . GLY B 1 273 ? -12.078 35.219 17.141 1 97.56 273 GLY B CA 1
ATOM 4893 C C . GLY B 1 273 ? -12.305 36.031 18.391 1 97.56 273 GLY B C 1
ATOM 4894 O O . GLY B 1 273 ? -12.102 37.25 18.406 1 97.56 273 GLY B O 1
ATOM 4895 N N . GLU B 1 274 ? -12.719 35.344 19.406 1 97.19 274 GLU B N 1
ATOM 4896 C CA . GLU B 1 274 ? -12.977 36.031 20.688 1 97.19 274 GLU B CA 1
ATOM 4897 C C . GLU B 1 274 ? -11.695 36.594 21.281 1 97.19 274 GLU B C 1
ATOM 4899 O O . GLU B 1 274 ? -11.711 37.625 21.938 1 97.19 274 GLU B O 1
ATOM 4904 N N . SER B 1 275 ? -10.617 35.906 21.031 1 97.81 275 SER B N 1
ATOM 4905 C CA . SER B 1 275 ? -9.336 36.281 21.625 1 97.81 275 SER B CA 1
ATOM 4906 C C . SER B 1 275 ? -8.586 37.281 20.75 1 97.81 275 SER B C 1
ATOM 4908 O O . SER B 1 275 ? -7.527 37.781 21.141 1 97.81 275 SER B O 1
ATOM 4910 N N . MET B 1 276 ? -9.07 37.562 19.594 1 97.5 276 MET B N 1
ATOM 4911 C CA . MET B 1 276 ? -8.398 38.469 18.656 1 97.5 276 MET B CA 1
ATOM 4912 C C . MET B 1 276 ? -8.469 39.906 19.141 1 97.5 276 MET B C 1
ATOM 4914 O O . MET B 1 276 ? -9.555 40.469 19.297 1 97.5 276 MET B O 1
ATOM 4918 N N . ILE B 1 277 ? -7.32 40.531 19.344 1 96.19 277 ILE B N 1
ATOM 4919 C CA . ILE B 1 277 ? -7.203 41.875 19.938 1 96.19 277 ILE B CA 1
ATOM 4920 C C . ILE B 1 277 ? -7.77 42.906 18.969 1 96.19 277 ILE B C 1
ATOM 4922 O O . ILE B 1 277 ? -8.562 43.781 19.375 1 96.19 277 ILE B O 1
ATOM 4926 N N . ASN B 1 278 ? -7.301 42.875 17.781 1 93.56 278 ASN B N 1
ATOM 4927 C CA . ASN B 1 278 ? -7.82 43.781 16.734 1 93.56 278 ASN B CA 1
ATOM 4928 C C . ASN B 1 278 ? -8.594 42.969 15.672 1 93.56 278 ASN B C 1
ATOM 4930 O O . ASN B 1 278 ? -8.008 42.531 14.68 1 93.56 278 ASN B O 1
ATOM 4934 N N . LYS B 1 279 ? -9.859 42.938 15.773 1 91.31 279 LYS B N 1
ATOM 4935 C CA . LYS B 1 279 ? -10.727 42.125 14.922 1 91.31 279 LYS B CA 1
ATOM 4936 C C . LYS B 1 279 ? -10.742 42.656 13.492 1 91.31 279 LYS B C 1
ATOM 4938 O O . LYS B 1 279 ? -11.047 41.938 12.555 1 91.31 279 LYS B O 1
ATOM 4943 N N . ARG B 1 280 ? -10.406 43.875 13.305 1 90.38 280 ARG B N 1
ATOM 4944 C CA . ARG B 1 280 ? -10.438 44.469 11.969 1 90.38 280 ARG B CA 1
ATOM 4945 C C . ARG B 1 280 ? -9.203 44.062 11.172 1 90.38 280 ARG B C 1
ATOM 4947 O O . ARG B 1 280 ? -9.281 43.844 9.961 1 90.38 280 ARG B O 1
ATOM 4954 N N . SER B 1 281 ? -8.109 43.969 11.852 1 90.25 281 SER B N 1
ATOM 4955 C CA . SER B 1 281 ? -6.863 43.719 11.125 1 90.25 281 SER B CA 1
ATOM 4956 C C . SER B 1 281 ? -6.34 42.312 11.391 1 90.25 281 SER B C 1
ATOM 4958 O O . SER B 1 281 ? -5.512 41.812 10.633 1 90.25 281 SER B O 1
ATOM 4960 N N . GLY B 1 282 ? -6.832 41.75 12.453 1 95.06 282 GLY B N 1
ATOM 4961 C CA . GLY B 1 282 ? -6.379 40.406 12.805 1 95.06 282 GLY B CA 1
ATOM 4962 C C . GLY B 1 282 ? -6.906 39.344 11.875 1 95.06 282 GLY B C 1
ATOM 4963 O O . GLY B 1 282 ? -7.84 39.562 11.102 1 95.06 282 GLY B O 1
ATOM 4964 N N . LYS B 1 283 ? -6.273 38.219 11.773 1 96.94 283 LYS B N 1
ATOM 4965 C CA . LYS B 1 283 ? -6.715 37.125 10.93 1 96.94 283 LYS B CA 1
ATOM 4966 C C . LYS B 1 283 ? -6.285 35.781 11.523 1 96.94 283 LYS B C 1
ATOM 4968 O O . LYS B 1 283 ? -5.457 35.719 12.43 1 96.94 283 LYS B O 1
ATOM 4973 N N . VAL B 1 284 ? -6.926 34.781 11.117 1 98.5 284 VAL B N 1
ATOM 4974 C CA . VAL B 1 284 ? -6.527 33.406 11.398 1 98.5 284 VAL B CA 1
ATOM 4975 C C . VAL B 1 284 ? -5.879 32.812 10.156 1 98.5 284 VAL B C 1
ATOM 4977 O O . VAL B 1 284 ? -6.445 32.844 9.062 1 98.5 284 VAL B O 1
ATOM 4980 N N . ILE B 1 285 ? -4.676 32.312 10.344 1 98.62 285 ILE B N 1
ATOM 4981 C CA . ILE B 1 285 ? -3.939 31.641 9.289 1 98.62 285 ILE B CA 1
ATOM 4982 C C . ILE B 1 285 ? -3.982 30.125 9.531 1 98.62 285 ILE B C 1
ATOM 4984 O O . ILE B 1 285 ? -3.365 29.625 10.477 1 98.62 285 ILE B O 1
ATOM 4988 N N . ILE B 1 286 ? -4.715 29.438 8.688 1 98.75 286 ILE B N 1
ATOM 4989 C CA . ILE B 1 286 ? -4.863 27.984 8.797 1 98.75 286 ILE B CA 1
ATOM 4990 C C . ILE B 1 286 ? -3.982 27.312 7.754 1 98.75 286 ILE B C 1
ATOM 4992 O O . ILE B 1 286 ? -3.998 27.672 6.578 1 98.75 286 ILE B O 1
ATOM 4996 N N . VAL B 1 287 ? -3.137 26.438 8.203 1 98.31 287 VAL B N 1
ATOM 4997 C CA . VAL B 1 287 ? -2.371 25.578 7.305 1 98.31 287 VAL B CA 1
ATOM 4998 C C . VAL B 1 287 ? -2.883 24.141 7.395 1 98.31 287 VAL B C 1
ATOM 5000 O O . VAL B 1 287 ? -2.67 23.469 8.398 1 98.31 287 VAL B O 1
ATOM 5003 N N . ASP B 1 288 ? -3.533 23.672 6.375 1 98.12 288 ASP B N 1
ATOM 5004 C CA . ASP B 1 288 ? -4.148 22.344 6.371 1 98.12 288 ASP B CA 1
ATOM 5005 C C . ASP B 1 288 ? -4.344 21.828 4.945 1 98.12 288 ASP B C 1
ATOM 5007 O O . ASP B 1 288 ? -3.988 22.516 3.982 1 98.12 288 ASP B O 1
ATOM 5011 N N . ILE B 1 289 ? -4.809 20.609 4.879 1 97.88 289 ILE B N 1
ATOM 5012 C CA . ILE B 1 289 ? -5.035 19.984 3.58 1 97.88 289 ILE B CA 1
ATOM 5013 C C . ILE B 1 289 ? -6.383 20.438 3.018 1 97.88 289 ILE B C 1
ATOM 5015 O O . ILE B 1 289 ? -7.371 20.516 3.752 1 97.88 289 ILE B O 1
ATOM 5019 N N . ILE B 1 290 ? -6.418 20.828 1.784 1 98 290 ILE B N 1
ATOM 5020 C CA . ILE B 1 290 ? -7.648 21.062 1.043 1 98 290 ILE B CA 1
ATOM 5021 C C . ILE B 1 290 ? -7.805 20.016 -0.051 1 98 290 ILE B C 1
ATOM 5023 O O . ILE B 1 290 ? -6.965 19.906 -0.947 1 98 290 ILE B O 1
ATOM 5027 N N . LEU B 1 291 ? -8.859 19.234 0.076 1 97.44 291 LEU B N 1
ATOM 5028 C CA . LEU B 1 291 ? -9.109 18.188 -0.916 1 97.44 291 LEU B CA 1
ATOM 5029 C C . LEU B 1 291 ? -9.57 18.797 -2.234 1 97.44 291 LEU B C 1
ATOM 5031 O O . LEU B 1 291 ? -10.391 19.719 -2.244 1 97.44 291 LEU B O 1
ATOM 5035 N N . ASN B 1 292 ? -9.023 18.359 -3.285 1 93.44 292 ASN B N 1
ATOM 5036 C CA . ASN B 1 292 ? -9.391 18.734 -4.641 1 93.44 292 ASN B CA 1
ATOM 5037 C C . ASN B 1 292 ? -10.164 17.625 -5.352 1 93.44 292 ASN B C 1
ATOM 5039 O O . ASN B 1 292 ? -9.57 16.641 -5.789 1 93.44 292 ASN B O 1
ATOM 5043 N N . PRO B 1 293 ? -11.391 17.844 -5.543 1 84.94 293 PRO B N 1
ATOM 5044 C CA . PRO B 1 293 ? -12.203 16.781 -6.156 1 84.94 293 PRO B CA 1
ATOM 5045 C C . PRO B 1 293 ? -11.719 16.391 -7.551 1 84.94 293 PRO B C 1
ATOM 5047 O O . PRO B 1 293 ? -11.922 15.266 -7.988 1 84.94 293 PRO B O 1
ATOM 5050 N N . LYS B 1 294 ? -11.07 17.297 -8.242 1 83.38 294 LYS B N 1
ATOM 5051 C CA . LYS B 1 294 ? -10.633 17.016 -9.609 1 83.38 294 LYS B CA 1
ATOM 5052 C C . LYS B 1 294 ? -9.383 16.141 -9.617 1 83.38 294 LYS B C 1
ATOM 5054 O O . LYS B 1 294 ? -9.125 15.422 -10.586 1 83.38 294 LYS B O 1
ATOM 5059 N N . GLY B 1 295 ? -8.609 16.234 -8.617 1 83.31 295 GLY B N 1
ATOM 5060 C CA . GLY B 1 295 ? -7.453 15.367 -8.461 1 83.31 295 GLY B CA 1
ATOM 5061 C C . GLY B 1 295 ? -6.352 15.656 -9.461 1 83.31 295 GLY B C 1
ATOM 5062 O O . GLY B 1 295 ? -5.695 14.734 -9.953 1 83.31 295 GLY B O 1
ATOM 5063 N N . GLU B 1 296 ? -6.074 16.859 -9.789 1 85.56 296 GLU B N 1
ATOM 5064 C CA . GLU B 1 296 ? -5.141 17.203 -10.859 1 85.56 296 GLU B CA 1
ATOM 5065 C C . GLU B 1 296 ? -3.805 17.672 -10.289 1 85.56 296 GLU B C 1
ATOM 5067 O O . GLU B 1 296 ? -2.803 17.719 -11.008 1 85.56 296 GLU B O 1
ATOM 5072 N N . ASP B 1 297 ? -3.791 17.984 -9.039 1 90.56 297 ASP B N 1
ATOM 5073 C CA . ASP B 1 297 ? -2.561 18.422 -8.391 1 90.56 297 ASP B CA 1
ATOM 5074 C C . ASP B 1 297 ? -1.665 17.234 -8.047 1 90.56 297 ASP B C 1
ATOM 5076 O O . ASP B 1 297 ? -2.158 16.141 -7.734 1 90.56 297 ASP B O 1
ATOM 5080 N N . VAL B 1 298 ? -0.343 17.453 -8.086 1 91.69 298 VAL B N 1
ATOM 5081 C CA . VAL B 1 298 ? 0.647 16.406 -7.906 1 91.69 298 VAL B CA 1
ATOM 5082 C C . VAL B 1 298 ? 0.444 15.727 -6.551 1 91.69 298 VAL B C 1
ATOM 5084 O O . VAL B 1 298 ? 0.701 14.531 -6.402 1 91.69 298 VAL B O 1
ATOM 5087 N N . PHE B 1 299 ? -0.111 16.438 -5.562 1 95.81 299 PHE B N 1
ATOM 5088 C CA . PHE B 1 299 ? -0.213 15.898 -4.211 1 95.81 299 PHE B CA 1
ATOM 5089 C C . PHE B 1 299 ? -1.631 15.422 -3.926 1 95.81 299 PHE B C 1
ATOM 5091 O O . PHE B 1 299 ? -1.954 15.062 -2.791 1 95.81 299 PHE B O 1
ATOM 5098 N N . ASP B 1 300 ? -2.516 15.43 -4.895 1 96.31 300 ASP B N 1
ATOM 5099 C CA . ASP B 1 300 ? -3.918 15.125 -4.625 1 96.31 300 ASP B CA 1
ATOM 5100 C C . ASP B 1 300 ? -4.09 13.688 -4.133 1 96.31 300 ASP B C 1
ATOM 5102 O O . ASP B 1 300 ? -4.957 13.406 -3.307 1 96.31 300 ASP B O 1
ATOM 5106 N N . GLU B 1 301 ? -3.227 12.805 -4.648 1 95.38 301 GLU B N 1
ATOM 5107 C CA . GLU B 1 301 ? -3.273 11.43 -4.16 1 95.38 301 GLU B CA 1
ATOM 5108 C C . GLU B 1 301 ? -2.863 11.352 -2.691 1 95.38 301 GLU B C 1
ATOM 5110 O O . GLU B 1 301 ? -3.467 10.617 -1.91 1 95.38 301 GLU B O 1
ATOM 5115 N N . VAL B 1 302 ? -1.901 12.117 -2.352 1 96.56 302 VAL B N 1
ATOM 5116 C CA . VAL B 1 302 ? -1.447 12.172 -0.965 1 96.56 302 VAL B CA 1
ATOM 5117 C C . VAL B 1 302 ? -2.562 12.719 -0.078 1 96.56 302 VAL B C 1
ATOM 5119 O O . VAL B 1 302 ? -2.838 12.172 0.992 1 96.56 302 VAL B O 1
ATOM 5122 N N . ARG B 1 303 ? -3.215 13.727 -0.552 1 97.62 303 ARG B N 1
ATOM 5123 C CA . ARG B 1 303 ? -4.25 14.398 0.228 1 97.62 303 ARG B CA 1
ATOM 5124 C C . ARG B 1 303 ? -5.418 13.461 0.51 1 97.62 303 ARG B C 1
ATOM 5126 O O . ARG B 1 303 ? -5.906 13.391 1.64 1 97.62 303 ARG B O 1
ATOM 5133 N N . ILE B 1 304 ? -5.871 12.734 -0.457 1 97.19 304 ILE B N 1
ATOM 5134 C CA . ILE B 1 304 ? -7.02 11.859 -0.26 1 97.19 304 ILE B CA 1
ATOM 5135 C C . ILE B 1 304 ? -6.625 10.68 0.631 1 97.19 304 ILE B C 1
ATOM 5137 O O . ILE B 1 304 ? -7.441 10.188 1.412 1 97.19 304 ILE B O 1
ATOM 5141 N N . ASN B 1 305 ? -5.379 10.211 0.52 1 97.06 305 ASN B N 1
ATOM 5142 C CA . ASN B 1 305 ? -4.875 9.195 1.439 1 97.06 305 ASN B CA 1
ATOM 5143 C C . ASN B 1 305 ? -4.883 9.688 2.883 1 97.06 305 ASN B C 1
ATOM 5145 O O . ASN B 1 305 ? -5.281 8.961 3.793 1 97.06 305 ASN B O 1
ATOM 5149 N N . MET B 1 306 ? -4.5 10.898 3.049 1 96.62 306 MET B N 1
ATOM 5150 C CA . MET B 1 306 ? -4.461 11.477 4.391 1 96.62 306 MET B CA 1
ATOM 5151 C C . MET B 1 306 ? -5.859 11.57 4.984 1 96.62 306 MET B C 1
ATOM 5153 O O . MET B 1 306 ? -6.035 11.43 6.195 1 96.62 306 MET B O 1
ATOM 5157 N N . ASP B 1 307 ? -6.848 11.773 4.141 1 97.12 307 ASP B N 1
ATOM 5158 C CA . ASP B 1 307 ? -8.227 11.797 4.629 1 97.12 307 ASP B CA 1
ATOM 5159 C C . ASP B 1 307 ? -8.617 10.445 5.23 1 97.12 307 ASP B C 1
ATOM 5161 O O . ASP B 1 307 ? -9.336 10.391 6.23 1 97.12 307 ASP B O 1
ATOM 5165 N N . MET B 1 308 ? -8.156 9.367 4.656 1 95.81 308 MET B N 1
ATOM 5166 C CA . MET B 1 308 ? -8.43 8.031 5.191 1 95.81 308 MET B CA 1
ATOM 5167 C C . MET B 1 308 ? -7.754 7.84 6.547 1 95.81 308 MET B C 1
ATOM 5169 O O . MET B 1 308 ? -8.328 7.219 7.445 1 95.81 308 MET B O 1
ATOM 5173 N N . VAL B 1 309 ? -6.586 8.367 6.66 1 95.19 309 VAL B N 1
ATOM 5174 C CA . VAL B 1 309 ? -5.852 8.273 7.914 1 95.19 309 VAL B CA 1
ATOM 5175 C C . VAL B 1 309 ? -6.598 9.031 9.008 1 95.19 309 VAL B C 1
ATOM 5177 O O . VAL B 1 309 ? -6.77 8.523 10.117 1 95.19 309 VAL B O 1
ATOM 5180 N N . MET B 1 310 ? -7.07 10.219 8.68 1 95.06 310 MET B N 1
ATOM 5181 C CA . MET B 1 310 ? -7.824 11.008 9.648 1 95.06 310 MET B CA 1
ATOM 5182 C C . MET B 1 310 ? -9.094 10.273 10.07 1 95.06 310 MET B C 1
ATOM 5184 O O . MET B 1 310 ? -9.438 10.242 11.258 1 95.06 310 MET B O 1
ATOM 5188 N N . LEU B 1 311 ? -9.758 9.703 9.102 1 94.5 311 LEU B N 1
ATOM 5189 C CA . LEU B 1 311 ? -10.992 8.961 9.359 1 94.5 311 LEU B CA 1
ATOM 5190 C C . LEU B 1 311 ? -10.742 7.828 10.344 1 94.5 311 LEU B C 1
ATOM 5192 O O . LEU B 1 311 ? -11.562 7.582 11.234 1 94.5 311 LEU B O 1
ATOM 5196 N N . ALA B 1 312 ? -9.625 7.16 10.266 1 93.88 312 ALA B N 1
ATOM 5197 C CA . ALA B 1 312 ? -9.344 5.949 11.031 1 93.88 312 ALA B CA 1
ATOM 5198 C C . ALA B 1 312 ? -8.898 6.289 12.453 1 93.88 312 ALA B C 1
ATOM 5200 O O . ALA B 1 312 ? -9.273 5.602 13.406 1 93.88 312 ALA B O 1
ATOM 5201 N N . PHE B 1 313 ? -8.188 7.402 12.586 1 91.12 313 PHE B N 1
ATOM 5202 C CA . PHE B 1 313 ? -7.441 7.531 13.836 1 91.12 313 PHE B CA 1
ATOM 5203 C C . PHE B 1 313 ? -8.039 8.633 14.703 1 91.12 313 PHE B C 1
ATOM 5205 O O . PHE B 1 313 ? -7.816 8.656 15.914 1 91.12 313 PHE B O 1
ATOM 5212 N N . PHE B 1 314 ? -8.773 9.539 14.141 1 89.44 314 PHE B N 1
ATOM 5213 C CA . PHE B 1 314 ? -9.219 10.688 14.914 1 89.44 314 PHE B CA 1
ATOM 5214 C C . PHE B 1 314 ? -10.734 10.812 14.875 1 89.44 314 PHE B C 1
ATOM 5216 O O . PHE B 1 314 ? -11.344 10.766 13.805 1 89.44 314 PHE B O 1
ATOM 5223 N N . ASP B 1 315 ? -11.305 10.953 16.047 1 87.62 315 ASP B N 1
ATOM 5224 C CA . ASP B 1 315 ? -12.758 11.078 16.156 1 87.62 315 ASP B CA 1
ATOM 5225 C C . ASP B 1 315 ? -13.25 12.359 15.469 1 87.62 315 ASP B C 1
ATOM 5227 O O . ASP B 1 315 ? -12.984 13.461 15.945 1 87.62 315 ASP B O 1
ATOM 5231 N N . GLY B 1 316 ? -13.891 12.125 14.383 1 90 316 GLY B N 1
ATOM 5232 C CA . GLY B 1 316 ? -14.406 13.242 13.609 1 90 316 GLY B CA 1
ATOM 5233 C C . GLY B 1 316 ? -13.359 13.859 12.695 1 90 316 GLY B C 1
ATOM 5234 O O . GLY B 1 316 ? -13.656 14.789 11.938 1 90 316 GLY B O 1
ATOM 5235 N N . GLY B 1 317 ? -12.148 13.406 12.773 1 94.12 317 GLY B N 1
ATOM 5236 C CA . GLY B 1 317 ? -11.078 13.938 11.945 1 94.12 317 GLY B CA 1
ATOM 5237 C C . GLY B 1 317 ? -11.328 13.734 10.461 1 94.12 317 GLY B C 1
ATOM 5238 O O . GLY B 1 317 ? -11.828 12.688 10.039 1 94.12 317 GLY B O 1
ATOM 5239 N N . LYS B 1 318 ? -11.008 14.742 9.648 1 96.56 318 LYS B N 1
ATOM 5240 C CA . LYS B 1 318 ? -11.211 14.664 8.203 1 96.56 318 LYS B CA 1
ATOM 5241 C C . LYS B 1 318 ? -10.445 15.773 7.48 1 96.56 318 LYS B C 1
ATOM 5243 O O . LYS B 1 318 ? -10.148 16.812 8.07 1 96.56 318 LYS B O 1
ATOM 5248 N N . GLU B 1 319 ? -10.039 15.477 6.273 1 98.06 319 GLU B N 1
ATOM 5249 C CA . GLU B 1 319 ? -9.656 16.531 5.352 1 98.06 319 GLU B CA 1
ATOM 5250 C C . GLU B 1 319 ? -10.883 17.125 4.656 1 98.06 319 GLU B C 1
ATOM 5252 O O . GLU B 1 319 ? -11.867 16.438 4.418 1 98.06 319 GLU B O 1
ATOM 5257 N N . ARG B 1 320 ? -10.805 18.375 4.34 1 98.12 320 ARG B N 1
ATOM 5258 C CA . ARG B 1 320 ? -11.984 19.078 3.863 1 98.12 320 ARG B CA 1
ATOM 5259 C C . 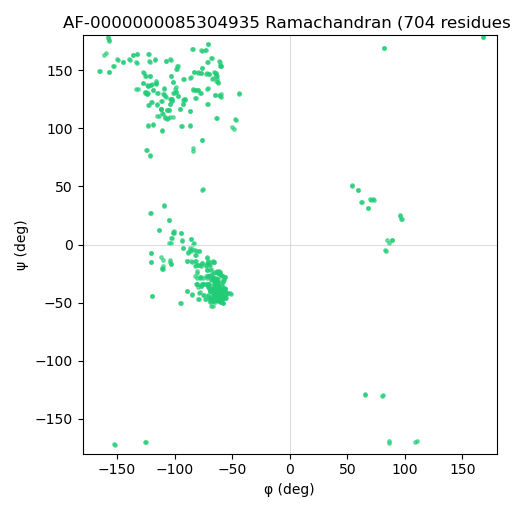ARG B 1 320 ? -11.758 19.656 2.467 1 98.12 320 ARG B C 1
ATOM 5261 O O . ARG B 1 320 ? -10.633 20.016 2.119 1 98.12 320 ARG B O 1
ATOM 5268 N N . THR B 1 321 ? -12.852 19.641 1.67 1 96.56 321 THR B N 1
ATOM 5269 C CA . THR B 1 321 ? -12.852 20.375 0.417 1 96.56 321 THR B CA 1
ATOM 5270 C C . THR B 1 321 ? -12.961 21.875 0.681 1 96.56 321 THR B C 1
ATOM 5272 O O . THR B 1 321 ? -13.242 22.297 1.807 1 96.56 321 THR B O 1
ATOM 5275 N N . GLU B 1 322 ? -12.695 22.672 -0.386 1 97 322 GLU B N 1
ATOM 5276 C CA . GLU B 1 322 ? -12.844 24.125 -0.259 1 97 322 GLU B CA 1
ATOM 5277 C C . GLU B 1 322 ? -14.258 24.5 0.191 1 97 322 GLU B C 1
ATOM 5279 O O . GLU B 1 322 ? -14.43 25.375 1.041 1 97 322 GLU B O 1
ATOM 5284 N N . VAL B 1 323 ? -15.266 23.781 -0.297 1 96.38 323 VAL B N 1
ATOM 5285 C CA . VAL B 1 323 ? -16.656 24.047 0.032 1 96.38 323 VAL B CA 1
ATOM 5286 C C . VAL B 1 323 ? -16.906 23.75 1.511 1 96.38 323 VAL B C 1
ATOM 5288 O O . VAL B 1 323 ? -17.594 24.516 2.195 1 96.38 323 VAL B O 1
ATOM 5291 N N . GLU B 1 324 ? -16.344 22.688 1.961 1 96.69 324 GLU B N 1
ATOM 5292 C CA . GLU B 1 324 ? -16.5 22.312 3.363 1 96.69 324 GLU B CA 1
ATOM 5293 C C . GLU B 1 324 ? -15.773 23.297 4.281 1 96.69 324 GLU B C 1
ATOM 5295 O O . GLU B 1 324 ? -16.266 23.625 5.363 1 96.69 324 GLU B O 1
ATOM 5300 N N . TRP B 1 325 ? -14.602 23.781 3.902 1 98.38 325 TRP B N 1
ATOM 5301 C CA . TRP B 1 325 ? -13.875 24.797 4.668 1 98.38 325 TRP B CA 1
ATOM 5302 C C . TRP B 1 325 ? -14.688 26.078 4.77 1 98.38 325 TRP B C 1
ATOM 5304 O O . TRP B 1 325 ? -14.781 26.672 5.844 1 98.38 325 TRP B O 1
ATOM 5314 N N . LYS B 1 326 ? -15.266 26.484 3.648 1 98.31 326 LYS B N 1
ATOM 5315 C CA . LYS B 1 326 ? -16.078 27.703 3.635 1 98.31 326 LYS B CA 1
ATOM 5316 C C . LYS B 1 326 ? -17.219 27.625 4.641 1 98.31 326 LYS B C 1
ATOM 5318 O O . LYS B 1 326 ? -17.484 28.578 5.367 1 98.31 326 LYS B O 1
ATOM 5323 N N . LYS B 1 327 ? -17.812 26.453 4.691 1 98.12 327 LYS B N 1
ATOM 5324 C CA . LYS B 1 327 ? -18.922 26.25 5.629 1 98.12 327 LYS B CA 1
ATOM 5325 C C . LYS B 1 327 ? -18.438 26.406 7.074 1 98.12 327 LYS B C 1
ATOM 5327 O O . LYS B 1 327 ? -19.078 27.078 7.875 1 98.12 327 LYS B O 1
ATOM 5332 N N . VAL B 1 328 ? -17.344 25.766 7.41 1 98.38 328 VAL B N 1
ATOM 5333 C CA . VAL B 1 328 ? -16.797 25.812 8.758 1 98.38 328 VAL B CA 1
ATOM 5334 C C . VAL B 1 328 ? -16.391 27.234 9.109 1 98.38 328 VAL B C 1
ATOM 5336 O O . VAL B 1 328 ? -16.688 27.719 10.211 1 98.38 328 VAL B O 1
ATOM 5339 N N . LEU B 1 329 ? -15.75 27.938 8.188 1 98.62 329 LEU B N 1
ATOM 5340 C CA . LEU B 1 329 ? -15.273 29.297 8.422 1 98.62 329 LEU B CA 1
ATOM 5341 C C . LEU B 1 329 ? -16.438 30.25 8.617 1 98.62 329 LEU B C 1
ATOM 5343 O O . LEU B 1 329 ? -16.438 31.062 9.555 1 98.62 329 LEU B O 1
ATOM 5347 N N . GLU B 1 330 ? -17.438 30.125 7.773 1 98.31 330 GLU B N 1
ATOM 5348 C CA . GLU B 1 330 ? -18.609 31 7.863 1 98.31 330 GLU B CA 1
ATOM 5349 C C . GLU B 1 330 ? -19.359 30.781 9.172 1 98.31 330 GLU B C 1
ATOM 5351 O O . GLU B 1 330 ? -19.734 31.75 9.844 1 98.31 330 GLU B O 1
ATOM 5356 N N . GLU B 1 331 ? -19.5 29.562 9.5 1 98.25 331 GLU B N 1
ATOM 5357 C CA . GLU B 1 331 ? -20.188 29.234 10.742 1 98.25 331 GLU B CA 1
ATOM 5358 C C . GLU B 1 331 ? -19.422 29.75 11.953 1 98.25 331 GLU B C 1
ATOM 5360 O O . GLU B 1 331 ? -20.016 30.109 12.969 1 98.25 331 GLU B O 1
ATOM 5365 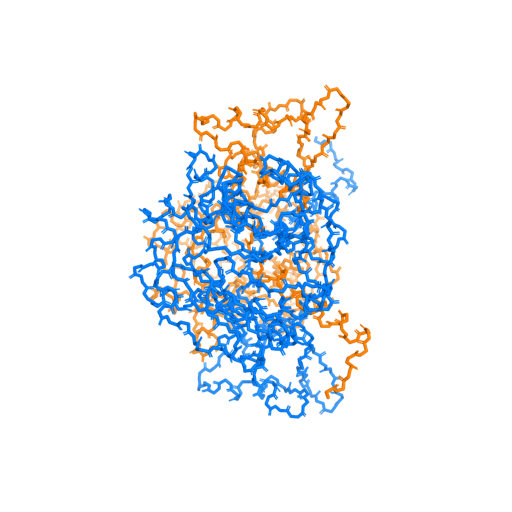N N . ALA B 1 332 ? -18.156 29.828 11.859 1 98.19 332 ALA B N 1
ATOM 5366 C CA . ALA B 1 332 ? -17.297 30.219 12.977 1 98.19 332 ALA B CA 1
ATOM 5367 C C . ALA B 1 332 ? -17.172 31.75 13.055 1 98.19 332 ALA B C 1
ATOM 5369 O O . ALA B 1 332 ? -16.578 32.281 14 1 98.19 332 ALA B O 1
ATOM 5370 N N . GLY B 1 333 ? -17.703 32.469 12.133 1 97.38 333 GLY B N 1
ATOM 5371 C CA . GLY B 1 333 ? -17.688 33.906 12.164 1 97.38 333 GLY B CA 1
ATOM 5372 C C . GLY B 1 333 ? -16.547 34.5 11.352 1 97.38 333 GLY B C 1
ATOM 5373 O O . GLY B 1 333 ? -16.078 35.625 11.641 1 97.38 333 GLY B O 1
ATOM 5374 N N . PHE B 1 334 ? -16.062 33.781 10.359 1 98.19 334 PHE B N 1
ATOM 5375 C CA . PHE B 1 334 ? -15.039 34.25 9.445 1 98.19 334 PHE B CA 1
ATOM 5376 C C . PHE B 1 334 ? -15.531 34.219 8 1 98.19 334 PHE B C 1
ATOM 5378 O O . PHE B 1 334 ? -15.055 33.406 7.211 1 98.19 334 PHE B O 1
ATOM 5385 N N . PRO B 1 335 ? -16.328 35.094 7.582 1 96.94 335 PRO B N 1
ATOM 5386 C CA . PRO B 1 335 ? -16.953 35.031 6.258 1 96.94 335 PRO B CA 1
ATOM 5387 C C . PRO B 1 335 ? -16 35.438 5.137 1 96.94 335 PRO B C 1
ATOM 5389 O O . PRO B 1 335 ? -16.297 35.219 3.961 1 96.94 335 PRO B O 1
ATOM 5392 N N . HIS B 1 336 ? -14.914 36.125 5.418 1 96.81 336 HIS B N 1
ATOM 5393 C CA . HIS B 1 336 ? -13.922 36.5 4.426 1 96.81 336 HIS B CA 1
ATOM 5394 C C . HIS B 1 336 ? -12.68 35.625 4.508 1 96.81 336 HIS B C 1
ATOM 5396 O O . HIS B 1 336 ? -12.141 35.406 5.598 1 96.81 336 HIS B O 1
ATOM 5402 N N . TYR B 1 337 ? -12.344 35.062 3.471 1 97.12 337 TYR B N 1
ATOM 5403 C CA . TYR B 1 337 ? -11.195 34.156 3.492 1 97.12 337 TYR B CA 1
ATOM 5404 C C . TYR B 1 337 ? -10.539 34.062 2.121 1 97.12 337 TYR B C 1
ATOM 5406 O O . TYR B 1 337 ? -11.156 34.375 1.106 1 97.12 337 TYR B O 1
ATOM 5414 N N . ASN B 1 338 ? -9.289 33.75 2.129 1 97.44 338 ASN B N 1
ATOM 5415 C CA . ASN B 1 338 ? -8.477 33.5 0.95 1 97.44 338 ASN B CA 1
ATOM 5416 C C . ASN B 1 338 ? -7.789 32.125 1.031 1 97.44 338 ASN B C 1
ATOM 5418 O O . ASN B 1 338 ? -7.23 31.781 2.07 1 97.44 338 ASN B O 1
ATOM 5422 N N . PHE B 1 339 ? -7.902 31.344 -0.017 1 97.88 339 PHE B N 1
ATOM 5423 C CA . PHE B 1 339 ? -7.199 30.078 -0.125 1 97.88 339 PHE B CA 1
ATOM 5424 C C . PHE B 1 339 ? -5.918 30.234 -0.934 1 97.88 339 PHE B C 1
ATOM 5426 O O . PHE B 1 339 ? -5.941 30.75 -2.053 1 97.88 339 PHE B O 1
ATOM 5433 N N . ILE B 1 340 ? -4.797 29.781 -0.358 1 97.81 340 ILE B N 1
ATOM 5434 C CA . ILE B 1 340 ? -3.48 29.922 -0.973 1 97.81 340 ILE B CA 1
ATOM 5435 C C . ILE B 1 340 ? -2.838 28.547 -1.139 1 97.81 340 ILE B C 1
ATOM 5437 O O . ILE B 1 340 ? -2.633 27.828 -0.158 1 97.81 340 ILE B O 1
ATOM 5441 N N . LYS B 1 341 ? -2.539 28.172 -2.352 1 94.75 341 LYS B N 1
ATOM 5442 C CA . LYS B 1 341 ? -1.829 26.922 -2.621 1 94.75 341 LYS B CA 1
ATOM 5443 C C . LYS B 1 341 ? -0.359 27.031 -2.225 1 94.75 341 LYS B C 1
ATOM 5445 O O . LYS B 1 341 ? 0.226 28.109 -2.281 1 94.75 341 LYS B O 1
ATOM 5450 N N . THR B 1 342 ? 0.195 25.969 -1.781 1 95.88 342 THR B N 1
ATOM 5451 C CA . THR B 1 342 ? 1.62 25.859 -1.485 1 95.88 342 THR B CA 1
ATOM 5452 C C . THR B 1 342 ? 2.262 24.75 -2.303 1 95.88 342 THR B C 1
ATOM 5454 O O . THR B 1 342 ? 1.564 23.891 -2.838 1 95.88 342 THR B O 1
ATOM 5457 N N . PRO B 1 343 ? 3.596 24.797 -2.527 1 93.06 343 PRO B N 1
ATOM 5458 C CA . PRO B 1 343 ? 4.277 23.703 -3.203 1 93.06 343 PRO B CA 1
ATOM 5459 C C . PRO B 1 343 ? 4.469 22.484 -2.297 1 93.06 343 PRO B C 1
ATOM 5461 O O . PRO B 1 343 ? 5.578 21.953 -2.191 1 93.06 343 PRO B O 1
ATOM 5464 N N . SER B 1 344 ? 3.439 22.047 -1.605 1 94.56 344 SER B N 1
ATOM 5465 C CA . SER B 1 344 ? 3.354 20.891 -0.738 1 94.56 344 SER B CA 1
ATOM 5466 C C . SER B 1 344 ? 1.926 20.344 -0.671 1 94.56 344 SER B C 1
ATOM 5468 O O . SER B 1 344 ? 1.063 20.766 -1.446 1 94.56 344 SER B O 1
ATOM 5470 N N . PHE B 1 345 ? 1.69 19.422 0.191 1 95.56 345 PHE B N 1
ATOM 5471 C CA . PHE B 1 345 ? 0.362 18.828 0.244 1 95.56 345 PHE B CA 1
ATOM 5472 C C . PHE B 1 345 ? -0.565 19.641 1.134 1 95.56 345 PHE B C 1
ATOM 5474 O O . PHE B 1 345 ? -1.769 19.375 1.194 1 95.56 345 PHE B O 1
ATOM 5481 N N . VAL B 1 346 ? -0.047 20.688 1.768 1 97.25 346 VAL B N 1
ATOM 5482 C CA . VAL B 1 346 ? -0.895 21.547 2.578 1 97.25 346 VAL B CA 1
ATOM 5483 C C . VAL B 1 346 ? -1.178 22.844 1.822 1 97.25 346 VAL B C 1
ATOM 5485 O O . VAL B 1 346 ? -0.479 23.188 0.861 1 97.25 346 VAL B O 1
ATOM 5488 N N . SER B 1 347 ? -2.189 23.5 2.191 1 97.88 347 SER B N 1
ATOM 5489 C CA . SER B 1 347 ? -2.57 24.844 1.741 1 97.88 347 SER B CA 1
ATOM 5490 C C . SER B 1 347 ? -2.697 25.812 2.916 1 97.88 347 SER B C 1
ATOM 5492 O O . SER B 1 347 ? -2.656 25.391 4.074 1 97.88 347 SER B O 1
ATOM 5494 N N . ILE B 1 348 ? -2.705 27.094 2.562 1 98.38 348 ILE B N 1
ATOM 5495 C CA . ILE B 1 348 ? -2.908 28.125 3.566 1 98.38 348 ILE B CA 1
ATOM 5496 C C . ILE B 1 348 ? -4.281 28.766 3.371 1 98.38 348 ILE B C 1
ATOM 5498 O O . ILE B 1 348 ? -4.684 29.062 2.242 1 98.38 348 ILE B O 1
ATOM 5502 N N . ILE B 1 349 ? -5.059 28.859 4.43 1 98.62 349 ILE B N 1
ATOM 5503 C CA . ILE B 1 349 ? -6.32 29.594 4.457 1 98.62 349 ILE B CA 1
ATOM 5504 C C . ILE B 1 349 ? -6.184 30.812 5.363 1 98.62 349 ILE B C 1
ATOM 5506 O O . ILE B 1 349 ? -5.91 30.688 6.559 1 98.62 349 ILE B O 1
ATOM 5510 N N . GLU B 1 350 ? -6.312 32 4.805 1 97.69 350 GLU B N 1
ATOM 5511 C CA . GLU B 1 350 ? -6.434 33.219 5.598 1 97.69 350 GLU B CA 1
ATOM 5512 C C . GLU B 1 350 ? -7.898 33.562 5.859 1 97.69 350 GLU B C 1
ATOM 5514 O O . GLU B 1 350 ? -8.68 33.719 4.918 1 97.69 350 GLU B O 1
ATOM 5519 N N . ALA B 1 351 ? -8.203 33.625 7.027 1 98.12 351 ALA B N 1
ATOM 5520 C CA . ALA B 1 351 ? -9.602 33.906 7.379 1 98.12 351 ALA B CA 1
ATOM 5521 C C . ALA B 1 351 ? -9.719 35.188 8.203 1 98.12 351 ALA B C 1
ATOM 5523 O O . ALA B 1 351 ? -8.914 35.438 9.102 1 98.12 351 ALA B O 1
ATOM 5524 N N . TYR B 1 352 ? -10.727 36 7.887 1 96.94 352 TYR B N 1
ATOM 5525 C CA . TYR B 1 352 ? -10.961 37.281 8.5 1 96.94 352 TYR B CA 1
ATOM 5526 C C . TYR B 1 352 ? -12.375 37.375 9.07 1 96.94 352 TYR B C 1
ATOM 5528 O O . TYR B 1 352 ? -13.32 36.844 8.484 1 96.94 352 TYR B O 1
ATOM 5536 N N . MET B 1 353 ? -12.391 38.062 10.141 1 95.12 353 MET B N 1
ATOM 5537 C CA . MET B 1 353 ? -13.711 38.344 10.695 1 95.12 353 MET B CA 1
ATOM 5538 C C . MET B 1 353 ? -14.406 39.438 9.914 1 95.12 353 MET B C 1
ATOM 5540 O O . MET B 1 353 ? -13.828 40.031 8.992 1 95.12 353 MET B O 1
ATOM 5544 N N . GLU B 1 354 ? -15.742 39.625 10.125 1 87 354 GLU B N 1
ATOM 5545 C CA . GLU B 1 354 ? -16.531 40.656 9.461 1 87 354 GLU B CA 1
ATOM 5546 C C . GLU B 1 354 ? -15.984 42.062 9.758 1 87 354 GLU B C 1
ATOM 5548 O O . GLU B 1 354 ? -15.555 42.344 10.883 1 87 354 GLU B O 1
#

Secondary structure (DSSP, 8-state):
-----HHHHHHHHHHHHHHHHHHTTHHHHHHHHHHHHTTHHHHHHTSSS-EEHHHHHHHHT-TT--HHHHHHHHHHHHHTTSSEEE--TT-SSPEEE--TTGGGG-TTSTT--HHHHHHHT-HHHHHHHTTHHHHHHH-S-HHHHHHSS-HHHHHHH-HHHHHHHHHHHHHHHHHHHHHHHHH--GGG--SEEEEET-TTSHHHHHHHHH-TTSEEEEEE-HHHHTTPPP-TTEEEEE--TTT----BSEEEEES-GGGS-HHHHHHHHHHHHHHBS-TTT-EEEEEE-EE-TT--STTHHHHHHHHHHHHHHSTT---EEHHHHHHHHHHTT--EEEEEE-SSS-EEEEEE--/-----HHHHHHHHHHHHHHHHHHTTHHHHHHHHHHHHTTHHHHHHTSSS-EEHHHHHHHHT-TT--HHHHHHHHHHHHHTTSSEEE--TT-SSPEEE--TTGGGG-TTSTT--HHHHHHHT-HHHHHHHTTHHHHHHH-S-HHHHHHSS-HHHHHHH-HHHHHHHHHHHHHHHHHHHHHHHHH--GGG--SEEEEET-TTSHHHHHHHHH-TTSEEEEEE-HHHHTTPPP-TTEEEEE--TTT----BSEEEEES-GGGS-HHHHHHHHHHHHHHBS-TTT--EEEEE-EE-TT--STTHHHHHHHHHHHHHHSTT---EEHHHHHHHHHHHT--EEEEEE-SSS-EEEEEE--

Solvent-accessible surface area (backbone atoms only — not comparable to full-atom values): 36004 Å² total; per-residue (Å²): 125,86,76,72,49,71,67,56,48,50,46,46,44,49,11,50,41,50,40,49,43,36,52,52,23,33,52,48,23,31,49,52,41,25,39,54,75,52,38,46,48,50,47,45,65,72,43,97,56,62,39,40,64,68,54,50,51,59,62,57,63,46,96,43,47,27,61,70,53,48,50,53,52,50,52,50,36,33,74,71,58,33,33,43,76,44,82,45,93,88,42,94,59,57,24,36,35,78,40,54,26,29,54,32,47,22,75,87,46,84,61,16,40,36,50,34,51,52,53,69,58,32,53,69,51,49,41,25,46,55,38,38,39,51,15,27,44,57,33,71,27,8,30,33,74,66,71,73,44,50,52,68,56,48,39,72,72,31,66,68,57,31,51,50,48,50,47,17,54,47,28,54,44,46,57,44,48,58,29,48,62,73,62,48,78,67,78,79,60,63,54,31,38,29,26,50,63,35,55,56,26,64,65,57,46,55,51,28,66,75,37,66,80,34,38,32,35,30,29,18,44,58,79,45,42,73,71,32,68,91,47,85,62,45,45,80,44,67,43,49,60,81,80,46,46,78,75,21,28,27,37,36,39,60,71,52,58,40,51,32,29,65,69,56,39,24,47,33,47,34,32,48,58,72,21,30,70,40,52,83,80,23,38,40,39,35,35,37,53,62,48,56,93,82,53,79,53,90,36,35,67,46,44,57,49,49,27,54,52,24,45,27,55,23,68,54,10,34,62,36,36,64,70,53,46,49,52,40,34,43,74,28,55,25,74,42,70,47,84,41,78,36,82,54,63,42,26,39,36,41,31,23,48,118,127,86,76,72,49,72,66,55,48,50,45,47,44,49,11,50,41,51,40,49,43,37,52,52,24,34,53,48,23,31,50,50,40,25,41,53,74,51,39,46,49,47,46,45,66,75,44,98,55,63,40,40,65,67,55,50,51,56,61,59,64,45,97,44,49,26,62,68,54,47,50,53,51,50,50,51,37,35,73,71,59,34,34,42,74,45,82,45,93,90,42,93,60,56,23,36,36,77,41,54,26,27,54,33,47,22,74,89,47,84,61,16,40,37,49,35,50,51,54,69,58,32,52,68,52,48,40,26,45,54,38,38,40,51,16,29,44,56,34,72,30,7,31,32,74,66,71,73,42,50,50,69,56,49,39,72,71,30,66,68,57,30,50,50,48,51,48,18,52,47,29,54,45,46,58,43,47,58,27,49,62,74,61,48,79,67,77,79,60,63,52,31,39,28,26,50,62,35,54,55,28,64,66,56,48,56,51,27,66,75,37,68,82,33,39,33,34,29,29,19,44,56,80,45,44,74,70,32,69,91,46,87,61,45,45,81,44,68,44,50,59,81,80,44,46,79,72,23,27,27,36,37,38,60,71,51,60,41,52,32,30,63,68,58,38,24,48,32,45,33,33,48,59,73,21,31,71,41,53,85,78,22,39,40,39,33,33,36,55,62,48,56,93,83,54,80,53,89,37,36,66,46,44,58,50,49,27,53,52,24,46,27,55,23,67,55,10,35,61,35,37,65,69,55,45,50,51,41,34,42,74,28,54,25,75,42,67,48,83,41,77,35,84,55,62,41,28,38,35,42,33,24,48,120

Foldseek 3Di:
DPPDDPVRVVVVVVVVVVVVCVVCVCVVLVLLLVCLVLVQLVQQVVDDFWAFLVSSVVSSPDPPDPSVVSVVSVVVCCVVVQWPWDDDPVDPTITIHGDPNVVLSHDPDLLHQVLLSNLCSDPVNVQLLVQLVCCVVPNDASCCVRPVDAPVVVLVVDVVNVVSVVVNVNSVVSVVLVQDPVFDDCQVDAEEEEEAQCFLCVSVLVVCVVRVRYAYEYEEAPVRPVPRDDHPRYHYDHDDLLVADAATQEYEYEAPLLLAALVSLLSSLLRNCVRHPDQQRYKYKYKFAAADPVQPDPCNVVRVVVQSSSRRRHRNGGHYHPVRVCVSLVSSQFNDWDWTDTPDRIIIIITHHD/DPPDDPVRVVVVVVVVVVVVCVVCVCVLLVLLLVCLVLVQLVQQVVDDDWAFLVSSVVSSPDPPDPSVVSVVSVVVCCVVVQWPWDDDPVDPTITIHGDPNVVLSHDPDLLHQVLLSNLCSDPVNVQLLVQLVCCVVPNDASCCVRPVDAPVVVLVPDVVNVVSVVVNVNSVVSVVLVQDPVFDDCQPDAEEEEEAQCFLCVSVLVVCVVRVRYQYEYEHAPVRPVPRDDHPRYHYDHDDLLVADAATQEYEYEAPLLLAALVSLLSSLLRNCVRHPDQQRYKYKYKFAAADPVQPDPCNVVRVVVQSSSRRRHRNGGHYHPVRVCVSLVSSQFNDWDWTDTPDRIIIIITHHD

Organism: NCBI:txid3103831